Protein AF-0000000086189329 (afdb_homodimer)

Structure (mmCIF, N/CA/C/O backbone):
data_AF-0000000086189329-model_v1
#
loop_
_entity.id
_entity.type
_entity.pdbx_description
1 polymer 'GHMP kinase'
#
loop_
_atom_site.group_PDB
_atom_site.id
_atom_site.type_symbol
_atom_site.label_atom_id
_atom_site.label_alt_id
_atom_site.label_comp_id
_atom_site.label_asym_id
_atom_site.label_entity_id
_atom_site.label_seq_id
_atom_site.pdbx_PDB_ins_code
_atom_site.Cartn_x
_atom_site.Cartn_y
_atom_site.Cartn_z
_atom_site.occupancy
_atom_site.B_iso_or_equiv
_atom_site.auth_seq_id
_atom_site.auth_comp_id
_atom_site.auth_asym_id
_atom_site.auth_atom_id
_atom_site.pdbx_PDB_model_num
ATOM 1 N N . MET A 1 1 ? 29.688 -26.156 4.332 1 22.14 1 MET A N 1
ATOM 2 C CA . MET A 1 1 ? 30 -24.734 4.141 1 22.14 1 MET A CA 1
ATOM 3 C C . MET A 1 1 ? 28.734 -23.891 4.074 1 22.14 1 MET A C 1
ATOM 5 O O . MET A 1 1 ? 27.906 -24.078 3.182 1 22.14 1 MET A O 1
ATOM 9 N N . THR A 1 2 ? 28.125 -23.531 5.105 1 26.92 2 THR A N 1
ATOM 10 C CA . THR A 1 2 ? 26.875 -22.797 5.336 1 26.92 2 THR A CA 1
ATOM 11 C C . THR A 1 2 ? 26.906 -21.453 4.629 1 26.92 2 THR A C 1
ATOM 13 O O . THR A 1 2 ? 27.703 -20.578 4.98 1 26.92 2 THR A O 1
ATOM 16 N N . SER A 1 3 ? 26.859 -21.375 3.361 1 36.25 3 SER A N 1
ATOM 17 C CA . SER A 1 3 ? 26.969 -20.156 2.549 1 36.25 3 SER A CA 1
ATOM 18 C C . SER A 1 3 ? 26.188 -19.016 3.158 1 36.25 3 SER A C 1
ATOM 20 O O . SER A 1 3 ? 24.984 -19.141 3.441 1 36.25 3 SER A O 1
ATOM 22 N N . THR A 1 4 ? 26.734 -18.312 3.988 1 41.28 4 THR A N 1
ATOM 23 C CA . THR A 1 4 ? 26.203 -17.156 4.695 1 41.28 4 THR A CA 1
ATOM 24 C C . THR A 1 4 ? 25.359 -16.281 3.762 1 41.28 4 THR A C 1
ATOM 26 O O . THR A 1 4 ? 25.719 -16.094 2.596 1 41.28 4 THR A O 1
ATOM 29 N N . LEU A 1 5 ? 24.141 -16.25 3.955 1 47.38 5 LEU A N 1
ATOM 30 C CA . LEU A 1 5 ? 23.156 -15.414 3.279 1 47.38 5 LEU A CA 1
ATOM 31 C C . LEU A 1 5 ? 23.734 -14.031 2.98 1 47.38 5 LEU A C 1
ATOM 33 O O . LEU A 1 5 ? 23.031 -13.148 2.488 1 47.38 5 LEU A O 1
ATOM 37 N N . ASP A 1 6 ? 24.906 -13.766 3.545 1 50.69 6 ASP A N 1
ATOM 38 C CA . ASP A 1 6 ? 25.547 -12.477 3.312 1 50.69 6 ASP A CA 1
ATOM 39 C C . ASP A 1 6 ? 26.125 -12.398 1.901 1 50.69 6 ASP A C 1
ATOM 41 O O . ASP A 1 6 ? 27.312 -12.688 1.69 1 50.69 6 ASP A O 1
ATOM 45 N N . GLY A 1 7 ? 25.641 -12.977 0.948 1 48.31 7 GLY A N 1
ATOM 46 C CA . GLY A 1 7 ? 26.109 -13.383 -0.372 1 48.31 7 GLY A CA 1
ATOM 47 C C . GLY A 1 7 ? 26.578 -12.211 -1.219 1 48.31 7 GLY A C 1
ATOM 48 O O . GLY A 1 7 ? 26 -11.938 -2.275 1 48.31 7 GLY A O 1
ATOM 49 N N . ALA A 1 8 ? 27.266 -11.289 -0.64 1 54.97 8 ALA A N 1
ATOM 50 C CA . ALA A 1 8 ? 27.844 -10.344 -1.583 1 54.97 8 ALA A CA 1
ATOM 51 C C . ALA A 1 8 ? 28.484 -11.062 -2.768 1 54.97 8 ALA A C 1
ATOM 53 O O . ALA A 1 8 ? 29.234 -12.023 -2.586 1 54.97 8 ALA A O 1
ATOM 54 N N . ALA A 1 9 ? 27.812 -10.75 -3.879 1 63.09 9 ALA A N 1
ATOM 55 C CA . ALA A 1 9 ? 28.328 -11.32 -5.125 1 63.09 9 ALA A CA 1
ATOM 56 C C . ALA A 1 9 ? 29.828 -11.141 -5.238 1 63.09 9 ALA A C 1
ATOM 58 O O . ALA A 1 9 ? 30.375 -10.133 -4.793 1 63.09 9 ALA A O 1
ATOM 59 N N . ASP A 1 10 ? 30.516 -12.188 -5.398 1 74.38 10 ASP A N 1
ATOM 60 C CA . ASP A 1 10 ? 31.906 -12.039 -5.859 1 74.38 10 ASP A CA 1
ATOM 61 C C . ASP A 1 10 ? 31.984 -11.125 -7.074 1 74.38 10 ASP A C 1
ATOM 63 O O . ASP A 1 10 ? 31.484 -11.461 -8.148 1 74.38 10 ASP A O 1
ATOM 67 N N . PRO A 1 11 ? 32.469 -9.867 -6.789 1 77.25 11 PRO A N 1
ATOM 68 C CA . PRO A 1 11 ? 32.5 -8.898 -7.883 1 77.25 11 PRO A CA 1
ATOM 69 C C . PRO A 1 11 ? 33.188 -9.438 -9.133 1 77.25 11 PRO A C 1
ATOM 71 O O . PRO A 1 11 ? 32.906 -8.969 -10.242 1 77.25 11 PRO A O 1
ATOM 74 N N . SER A 1 12 ? 34.031 -10.406 -8.977 1 83.88 12 SER A N 1
ATOM 75 C CA . SER A 1 12 ? 34.812 -10.906 -10.102 1 83.88 12 SER A CA 1
ATOM 76 C C . SER A 1 12 ? 33.969 -11.703 -11.07 1 83.88 12 SER A C 1
ATOM 78 O O . SER A 1 12 ? 34.312 -11.883 -12.234 1 83.88 12 SER A O 1
ATOM 80 N N . VAL A 1 13 ? 32.844 -12.086 -10.633 1 90.25 13 VAL A N 1
ATOM 81 C CA . VAL A 1 13 ? 32.031 -12.938 -11.508 1 90.25 13 VAL A CA 1
ATOM 82 C C . VAL A 1 13 ? 30.828 -12.164 -12.016 1 90.25 13 VAL A C 1
ATOM 84 O O . VAL A 1 13 ? 30.062 -12.68 -12.836 1 90.25 13 VAL A O 1
ATOM 87 N N . VAL A 1 14 ? 30.688 -10.961 -11.594 1 88.94 14 VAL A N 1
ATOM 88 C CA . VAL A 1 14 ? 29.547 -10.148 -12.016 1 88.94 14 VAL A CA 1
ATOM 89 C C . VAL A 1 14 ? 29.797 -9.609 -13.422 1 88.94 14 VAL A C 1
ATOM 91 O O . VAL A 1 14 ? 30.891 -9.148 -13.742 1 88.94 14 VAL A O 1
ATOM 94 N N . ASP A 1 15 ? 28.828 -9.711 -14.266 1 91.19 15 ASP A N 1
ATOM 95 C CA . ASP A 1 15 ? 28.906 -9.102 -15.586 1 91.19 15 ASP A CA 1
ATOM 96 C C . ASP A 1 15 ? 28.484 -7.633 -15.531 1 91.19 15 ASP A C 1
ATOM 98 O O . ASP A 1 15 ? 27.297 -7.316 -15.641 1 91.19 15 ASP A O 1
ATOM 102 N N . HIS A 1 16 ? 29.391 -6.805 -15.516 1 85 16 HIS A N 1
ATOM 103 C CA . HIS A 1 16 ? 29.109 -5.383 -15.344 1 85 16 HIS A CA 1
ATOM 104 C C . HIS A 1 16 ? 28.641 -4.754 -16.656 1 85 16 HIS A C 1
ATOM 106 O O . HIS A 1 16 ? 28.203 -3.605 -16.672 1 85 16 HIS A O 1
ATOM 112 N N . ARG A 1 17 ? 28.734 -5.512 -17.844 1 88.25 17 ARG A N 1
ATOM 113 C CA . ARG A 1 17 ? 28.297 -5.004 -19.141 1 88.25 17 ARG A CA 1
ATOM 114 C C . ARG A 1 17 ? 26.781 -5.086 -19.281 1 88.25 17 ARG A C 1
ATOM 116 O O . ARG A 1 17 ? 26.203 -4.465 -20.172 1 88.25 17 ARG A O 1
ATOM 123 N N . LYS A 1 18 ? 26.141 -5.812 -18.359 1 88.81 18 LYS A N 1
ATOM 124 C CA . LYS A 1 18 ? 24.688 -6 -18.391 1 88.81 18 LYS A CA 1
ATOM 125 C C . LYS A 1 18 ? 24.031 -5.414 -17.141 1 88.81 18 LYS A C 1
ATOM 127 O O . LYS A 1 18 ? 24.609 -5.465 -16.047 1 88.81 18 LYS A O 1
ATOM 132 N N . PRO A 1 19 ? 22.891 -4.98 -17.406 1 89.31 19 PRO A N 1
ATOM 133 C CA . PRO A 1 19 ? 22.234 -4.359 -16.25 1 89.31 19 PRO A CA 1
ATOM 134 C C . PRO A 1 19 ? 21.641 -5.387 -15.289 1 89.31 19 PRO A C 1
ATOM 136 O O . PRO A 1 19 ? 21.297 -6.5 -15.703 1 89.31 19 PRO A O 1
ATOM 139 N N . VAL A 1 20 ? 21.516 -4.98 -14.07 1 93.12 20 VAL A N 1
ATOM 140 C CA . VAL A 1 20 ? 20.688 -5.711 -13.125 1 93.12 20 VAL A CA 1
ATOM 141 C C . VAL A 1 20 ? 19.203 -5.512 -13.477 1 93.12 20 VAL A C 1
ATOM 143 O O . VAL A 1 20 ? 18.797 -4.402 -13.812 1 93.12 20 VAL A O 1
ATOM 146 N N . LEU A 1 21 ? 18.484 -6.582 -13.469 1 96.12 21 LEU A N 1
ATOM 147 C CA . LEU A 1 21 ? 17.062 -6.527 -13.758 1 96.12 21 LEU A CA 1
ATOM 148 C C . LEU A 1 21 ? 16.234 -6.879 -12.531 1 96.12 21 LEU A C 1
ATOM 150 O O . LEU A 1 21 ? 16.641 -7.715 -11.719 1 96.12 21 LEU A O 1
ATOM 154 N N . ARG A 1 22 ? 15.047 -6.242 -12.422 1 96.62 22 ARG A N 1
ATOM 155 C CA . ARG A 1 22 ? 14.109 -6.508 -11.336 1 96.62 22 ARG A CA 1
ATOM 156 C C . ARG A 1 22 ? 12.695 -6.723 -11.867 1 96.62 22 ARG A C 1
ATOM 158 O O . ARG A 1 22 ? 12.359 -6.238 -12.945 1 96.62 22 ARG A O 1
ATOM 165 N N . ALA A 1 23 ? 12.008 -7.449 -11.102 1 97.88 23 ALA A N 1
ATOM 166 C CA . ALA A 1 23 ? 10.594 -7.637 -11.391 1 97.88 23 ALA A CA 1
ATOM 167 C C . ALA A 1 23 ? 9.773 -7.688 -10.109 1 97.88 23 ALA A C 1
ATOM 169 O O . ALA A 1 23 ? 10.297 -8.023 -9.039 1 97.88 23 ALA A O 1
ATOM 170 N N . ARG A 1 24 ? 8.578 -7.285 -10.234 1 97.62 24 ARG A N 1
ATOM 171 C CA . ARG A 1 24 ? 7.605 -7.496 -9.164 1 97.62 24 ARG A CA 1
ATOM 172 C C . ARG A 1 24 ? 6.277 -7.992 -9.719 1 97.62 24 ARG A C 1
ATOM 174 O O . ARG A 1 24 ? 5.883 -7.617 -10.828 1 97.62 24 ARG A O 1
ATOM 181 N N . ALA A 1 25 ? 5.684 -8.852 -9.062 1 98.69 25 ALA A N 1
ATOM 182 C CA . ALA A 1 25 ? 4.332 -9.328 -9.344 1 98.69 25 ALA A CA 1
ATOM 183 C C . ALA A 1 25 ? 3.438 -9.188 -8.117 1 98.69 25 ALA A C 1
ATOM 185 O O . ALA A 1 25 ? 3.834 -9.555 -7.004 1 98.69 25 ALA A O 1
ATOM 186 N N . PRO A 1 26 ? 2.254 -8.656 -8.289 1 98.5 26 PRO A N 1
ATOM 187 C CA . PRO A 1 26 ? 1.385 -8.398 -7.133 1 98.5 26 PRO A CA 1
ATOM 188 C C . PRO A 1 26 ? 0.743 -9.672 -6.586 1 98.5 26 PRO A C 1
ATOM 190 O O . PRO A 1 26 ? 0.533 -10.633 -7.332 1 98.5 26 PRO A O 1
ATOM 193 N N . LEU A 1 27 ? 0.476 -9.68 -5.316 1 98.25 27 LEU A N 1
ATOM 194 C CA . LEU A 1 27 ? -0.377 -10.688 -4.695 1 98.25 27 LEU A CA 1
ATOM 195 C C . LEU A 1 27 ? -1.85 -10.375 -4.941 1 98.25 27 LEU A C 1
ATOM 197 O O . LEU A 1 27 ? -2.188 -9.305 -5.441 1 98.25 27 LEU A O 1
ATOM 201 N N . ARG A 1 28 ? -2.719 -11.367 -4.566 1 98.44 28 ARG A N 1
ATOM 202 C CA . ARG A 1 28 ? -4.109 -11.164 -4.961 1 98.44 28 ARG A CA 1
ATOM 203 C C . ARG A 1 28 ? -5.059 -11.547 -3.828 1 98.44 28 ARG A C 1
ATOM 205 O O . ARG A 1 28 ? -4.691 -12.32 -2.936 1 98.44 28 ARG A O 1
ATOM 212 N N . ILE A 1 29 ? -6.215 -10.984 -3.883 1 98.31 29 ILE A N 1
ATOM 213 C CA . ILE A 1 29 ? -7.387 -11.422 -3.137 1 98.31 29 ILE A CA 1
ATOM 214 C C . ILE A 1 29 ? -8.43 -12 -4.098 1 98.31 29 ILE A C 1
ATOM 216 O O . ILE A 1 29 ? -8.852 -11.32 -5.039 1 98.31 29 ILE A O 1
ATOM 220 N N . SER A 1 30 ? -8.727 -13.203 -3.906 1 97.88 30 SER A N 1
ATOM 221 C CA . SER A 1 30 ? -9.828 -13.828 -4.641 1 97.88 30 SER A CA 1
ATOM 222 C C . SER A 1 30 ? -11.148 -13.656 -3.904 1 97.88 30 SER A C 1
ATOM 224 O O . SER A 1 30 ? -11.344 -14.219 -2.822 1 97.88 30 SER A O 1
ATOM 226 N N . PHE A 1 31 ? -12.125 -13 -4.469 1 98.44 31 PHE A N 1
ATOM 227 C CA . PHE A 1 31 ? -13.367 -12.664 -3.768 1 98.44 31 PHE A CA 1
ATOM 228 C C . PHE A 1 31 ? -14.391 -13.781 -3.932 1 98.44 31 PHE A C 1
ATOM 230 O O . PHE A 1 31 ? -15.102 -14.125 -2.98 1 98.44 31 PHE A O 1
ATOM 237 N N . ALA A 1 32 ? -14.516 -14.297 -5.137 1 98.06 32 ALA A N 1
ATOM 238 C CA . ALA A 1 32 ? -15.453 -15.383 -5.395 1 98.06 32 ALA A CA 1
ATOM 239 C C . ALA A 1 32 ? -15.031 -16.188 -6.621 1 98.06 32 ALA A C 1
ATOM 241 O O . ALA A 1 32 ? -14.289 -15.703 -7.473 1 98.06 32 ALA A O 1
ATOM 242 N N . GLY A 1 33 ? -15.547 -17.406 -6.621 1 98.19 33 GLY A N 1
ATOM 243 C CA . GLY A 1 33 ? -15.289 -18.25 -7.77 1 98.19 33 GLY A CA 1
ATOM 244 C C . GLY A 1 33 ? -14.141 -19.219 -7.551 1 98.19 33 GLY A C 1
ATOM 245 O O . GLY A 1 33 ? -13.906 -20.109 -8.367 1 98.19 33 GLY A O 1
ATOM 246 N N . GLY A 1 34 ? -13.469 -19.047 -6.418 1 95.94 34 GLY A N 1
ATOM 247 C CA . GLY A 1 34 ? -12.352 -19.938 -6.145 1 95.94 34 GLY A CA 1
ATOM 248 C C . GLY A 1 34 ? -12.719 -21.406 -6.234 1 95.94 34 GLY A C 1
ATOM 249 O O . GLY A 1 34 ? -13.781 -21.812 -5.77 1 95.94 34 GLY A O 1
ATOM 250 N N . GLY A 1 35 ? -11.852 -22.156 -6.789 1 95 35 GLY A N 1
ATOM 251 C CA . GLY A 1 35 ? -12.094 -23.578 -6.977 1 95 35 GLY A CA 1
ATOM 252 C C . GLY A 1 35 ? -12.609 -23.922 -8.367 1 95 35 GLY A C 1
ATOM 253 O O . GLY A 1 35 ? -12.43 -25.047 -8.844 1 95 35 GLY A O 1
ATOM 254 N N . THR A 1 36 ? -13.25 -23 -9.008 1 97.31 36 THR A N 1
ATOM 255 C CA . THR A 1 36 ? -13.812 -23.266 -10.328 1 97.31 36 THR A CA 1
ATOM 256 C C . THR A 1 36 ? -12.727 -23.219 -11.398 1 97.31 36 THR A C 1
ATOM 258 O O . THR A 1 36 ? -12.984 -23.531 -12.562 1 97.31 36 THR A O 1
ATOM 261 N N . ASP A 1 37 ? -11.555 -22.797 -11.039 1 97.44 37 ASP A N 1
ATOM 262 C CA . ASP A 1 37 ? -10.406 -22.75 -11.938 1 97.44 37 ASP A CA 1
ATOM 263 C C . ASP A 1 37 ? -9.594 -24.047 -11.844 1 97.44 37 ASP A C 1
ATOM 265 O O . ASP A 1 37 ? -8.578 -24.203 -12.531 1 97.44 37 ASP A O 1
ATOM 269 N N . VAL A 1 38 ? -10.07 -24.984 -11.031 1 95.19 38 VAL A N 1
ATOM 270 C CA . VAL A 1 38 ? -9.344 -26.219 -10.797 1 95.19 38 VAL A CA 1
ATOM 271 C C . VAL A 1 38 ? -9.969 -27.344 -11.617 1 95.19 38 VAL A C 1
ATOM 273 O O . VAL A 1 38 ? -11.18 -27.578 -11.547 1 95.19 38 VAL A O 1
ATOM 276 N N . ALA A 1 39 ? -9.125 -28 -12.344 1 93.06 39 ALA A N 1
ATOM 277 C CA . ALA A 1 39 ? -9.586 -29.156 -13.125 1 93.06 39 ALA A CA 1
ATOM 278 C C . ALA A 1 39 ? -10.227 -30.203 -12.227 1 93.06 39 ALA A C 1
ATOM 280 O O . ALA A 1 39 ? -9.766 -30.438 -11.109 1 93.06 39 ALA A O 1
ATOM 281 N N . PRO A 1 40 ? -11.312 -30.719 -12.688 1 94.19 40 PRO A N 1
ATOM 282 C CA . PRO A 1 40 ? -11.844 -30.719 -14.047 1 94.19 40 PRO A CA 1
ATOM 283 C C . PRO A 1 40 ? -13.031 -29.781 -14.227 1 94.19 40 PRO A C 1
ATOM 285 O O . PRO A 1 40 ? -13.727 -29.844 -15.25 1 94.19 40 PRO A O 1
ATOM 288 N N . PHE A 1 41 ? -13.289 -29 -13.234 1 95 41 PHE A N 1
ATOM 289 C CA . PHE A 1 41 ? -14.5 -28.188 -13.258 1 95 41 PHE A CA 1
ATOM 290 C C . PHE A 1 41 ? -14.508 -27.25 -14.461 1 95 41 PHE A C 1
ATOM 292 O O . PHE A 1 41 ? -15.477 -27.219 -15.219 1 95 41 PHE A O 1
ATOM 299 N N . PRO A 1 42 ? -13.461 -26.516 -14.719 1 96.19 42 PRO A N 1
ATOM 300 C CA . PRO A 1 42 ? -13.5 -25.578 -15.844 1 96.19 42 PRO A CA 1
ATOM 301 C C . PRO A 1 42 ? -13.664 -26.281 -17.188 1 96.19 42 PRO A C 1
ATOM 303 O O . PRO A 1 42 ? -14.312 -25.734 -18.094 1 96.19 42 PRO A O 1
ATOM 306 N N . GLU A 1 43 ? -13.125 -27.438 -17.344 1 95.31 43 GLU A N 1
ATOM 307 C CA . GLU A 1 43 ? -13.242 -28.203 -18.594 1 95.31 43 GLU A CA 1
ATOM 308 C C . GLU A 1 43 ? -14.672 -28.688 -18.797 1 95.31 43 GLU A C 1
ATOM 310 O O . GLU A 1 43 ? -15.141 -28.781 -19.938 1 95.31 43 GLU A O 1
ATOM 315 N N . ARG A 1 44 ? -15.32 -28.984 -17.719 1 94.81 44 ARG A N 1
ATOM 316 C CA . ARG A 1 44 ? -16.641 -29.594 -17.812 1 94.81 44 ARG A CA 1
ATOM 317 C C . ARG A 1 44 ? -17.734 -28.531 -17.781 1 94.81 44 ARG A C 1
ATOM 319 O O . ARG A 1 44 ? -18.75 -28.656 -18.484 1 94.81 44 ARG A O 1
ATOM 326 N N . GLU A 1 45 ? -17.547 -27.484 -16.969 1 95.62 45 GLU A N 1
ATOM 327 C CA . GLU A 1 45 ? -18.672 -26.578 -16.719 1 95.62 45 GLU A CA 1
ATOM 328 C C . GLU A 1 45 ? -18.25 -25.125 -16.906 1 95.62 45 GLU A C 1
ATOM 330 O O . GLU A 1 45 ? -19.094 -24.234 -16.844 1 95.62 45 GLU A O 1
ATOM 335 N N . GLY A 1 46 ? -17.031 -24.891 -17.25 1 97.38 46 GLY A N 1
ATOM 336 C CA . GLY A 1 46 ? -16.562 -23.516 -17.25 1 97.38 46 GLY A CA 1
ATOM 337 C C . GLY A 1 46 ? -16.484 -22.906 -15.859 1 97.38 46 GLY A C 1
ATOM 338 O O . GLY A 1 46 ? -17.344 -23.188 -15.016 1 97.38 46 GLY A O 1
ATOM 339 N N . GLY A 1 47 ? -15.453 -22.172 -15.617 1 98.25 47 GLY A N 1
ATOM 340 C CA . GLY A 1 47 ? -15.289 -21.516 -14.328 1 98.25 47 GLY A CA 1
ATOM 341 C C . GLY A 1 47 ? -15.172 -20 -14.43 1 98.25 47 GLY A C 1
ATOM 342 O O . GLY A 1 47 ? -15.062 -19.469 -15.531 1 98.25 47 GLY A O 1
ATOM 343 N N . ALA A 1 48 ? -15.258 -19.297 -13.305 1 98.75 48 ALA A N 1
ATOM 344 C CA . ALA A 1 48 ? -15.062 -17.859 -13.25 1 98.75 48 ALA A CA 1
ATOM 345 C C . ALA A 1 48 ? -14.633 -17.422 -11.852 1 98.75 48 ALA A C 1
ATOM 347 O O . ALA A 1 48 ? -15.086 -17.969 -10.852 1 98.75 48 ALA A O 1
ATOM 348 N N . VAL A 1 49 ? -13.797 -16.438 -11.859 1 98.81 49 VAL A N 1
ATOM 349 C CA . VAL A 1 49 ? -13.32 -15.898 -10.594 1 98.81 49 VAL A CA 1
ATOM 350 C C . VAL A 1 49 ? -13.297 -14.375 -10.656 1 98.81 49 VAL A C 1
ATOM 352 O O . VAL A 1 49 ? -12.93 -13.797 -11.688 1 98.81 49 VAL A O 1
ATOM 355 N N . LEU A 1 50 ? -13.758 -13.703 -9.609 1 98.88 50 LEU A N 1
ATOM 356 C CA . LEU A 1 50 ? -13.531 -12.281 -9.383 1 98.88 50 LEU A CA 1
ATOM 357 C C . LEU A 1 50 ? -12.391 -12.062 -8.398 1 98.88 50 LEU A C 1
ATOM 359 O O . LEU A 1 50 ? -12.43 -12.562 -7.273 1 98.88 50 LEU A O 1
ATOM 363 N N . SER A 1 51 ? -11.367 -11.383 -8.828 1 98.62 51 SER A N 1
ATOM 364 C CA . SER A 1 51 ? -10.227 -11.125 -7.953 1 98.62 51 SER A CA 1
ATOM 365 C C . SER A 1 51 ? -9.641 -9.742 -8.203 1 98.62 51 SER A C 1
ATOM 367 O O . SER A 1 51 ? -9.984 -9.086 -9.188 1 98.62 51 SER A O 1
ATOM 369 N N . SER A 1 52 ? -8.859 -9.281 -7.301 1 98.69 52 SER A N 1
ATOM 370 C CA . SER A 1 52 ? -8.047 -8.086 -7.477 1 98.69 52 SER A CA 1
ATOM 371 C C . SER A 1 52 ? -6.66 -8.266 -6.863 1 98.69 52 SER A C 1
ATOM 373 O O . SER A 1 52 ? -6.457 -9.148 -6.027 1 98.69 52 SER A O 1
ATOM 375 N N . THR A 1 53 ? -5.781 -7.504 -7.359 1 98.56 53 THR A N 1
ATOM 376 C CA . THR A 1 53 ? -4.441 -7.527 -6.785 1 98.56 53 THR A CA 1
ATOM 377 C C . THR A 1 53 ? -4.262 -6.395 -5.777 1 98.56 53 THR A C 1
ATOM 379 O O . THR A 1 53 ? -5.016 -5.422 -5.793 1 98.56 53 THR A O 1
ATOM 382 N N . ILE A 1 54 ? -3.297 -6.551 -4.891 1 97.31 54 ILE A N 1
ATOM 383 C CA . ILE A 1 54 ? -3.07 -5.598 -3.811 1 97.31 54 ILE A CA 1
ATOM 384 C C . ILE A 1 54 ? -1.622 -5.113 -3.844 1 97.31 54 ILE A C 1
ATOM 386 O O . ILE A 1 54 ? -0.787 -5.684 -4.551 1 97.31 54 ILE A O 1
ATOM 390 N N . SER A 1 55 ? -1.387 -4.059 -3.061 1 94.69 55 SER A N 1
ATOM 391 C CA . SER A 1 55 ? -0.058 -3.457 -3.035 1 94.69 55 SER A CA 1
ATOM 392 C C . SER A 1 55 ? 0.892 -4.254 -2.146 1 94.69 55 SER A C 1
ATOM 394 O O . SER A 1 55 ? 1.521 -3.697 -1.244 1 94.69 55 SER A O 1
ATOM 396 N N . SER A 1 56 ? 0.993 -5.445 -2.32 1 95.62 56 SER A N 1
ATOM 397 C CA . SER A 1 56 ? 1.945 -6.426 -1.816 1 95.62 56 SER A CA 1
ATOM 398 C C . SER A 1 56 ? 2.506 -7.285 -2.947 1 95.62 56 SER A C 1
ATOM 400 O O . SER A 1 56 ? 1.767 -7.703 -3.842 1 95.62 56 SER A O 1
ATOM 402 N N . PHE A 1 57 ? 3.809 -7.512 -2.883 1 96.81 57 PHE A N 1
ATOM 403 C CA . PHE A 1 57 ? 4.398 -8.016 -4.117 1 96.81 57 PHE A CA 1
ATOM 404 C C . PHE A 1 57 ? 5.383 -9.141 -3.824 1 96.81 57 PHE A C 1
ATOM 406 O O . PHE A 1 57 ? 5.918 -9.234 -2.717 1 96.81 57 PHE A O 1
ATOM 413 N N . ALA A 1 58 ? 5.562 -9.977 -4.812 1 97.06 58 ALA A N 1
ATOM 414 C CA . ALA A 1 58 ? 6.746 -10.828 -4.957 1 97.06 58 ALA A CA 1
ATOM 415 C C . ALA A 1 58 ? 7.801 -10.148 -5.828 1 97.06 58 ALA A C 1
ATOM 417 O O . ALA A 1 58 ? 7.504 -9.695 -6.934 1 97.06 58 ALA A O 1
ATOM 418 N N . PHE A 1 59 ? 8.969 -10.109 -5.34 1 96.19 59 PHE A N 1
ATOM 419 C CA . PHE A 1 59 ? 10.062 -9.445 -6.047 1 96.19 59 PHE A CA 1
ATOM 420 C C . PHE A 1 59 ? 11.102 -10.453 -6.504 1 96.19 59 PHE A C 1
ATOM 422 O O . PHE A 1 59 ? 11.375 -11.438 -5.801 1 96.19 59 PHE A O 1
ATOM 429 N N . SER A 1 60 ? 11.672 -10.188 -7.602 1 97 60 SER A N 1
ATOM 430 C CA . SER A 1 60 ? 12.836 -10.914 -8.102 1 97 60 SER A CA 1
ATOM 431 C C . SER A 1 60 ? 13.891 -9.953 -8.648 1 97 60 SER A C 1
ATOM 433 O O . SER A 1 60 ? 13.555 -8.945 -9.266 1 97 60 SER A O 1
ATOM 435 N N . THR A 1 61 ? 15.102 -10.242 -8.398 1 95.75 61 THR A N 1
ATOM 436 C CA . THR A 1 61 ? 16.234 -9.484 -8.898 1 95.75 61 THR A CA 1
ATOM 437 C C . THR A 1 61 ? 17.25 -10.406 -9.57 1 95.75 61 THR A C 1
ATOM 439 O O . THR A 1 61 ? 17.625 -11.438 -9.016 1 95.75 61 THR A O 1
ATOM 442 N N . LEU A 1 62 ? 17.641 -10.07 -10.703 1 96.31 62 LEU A N 1
ATOM 443 C CA . LEU A 1 62 ? 18.594 -10.852 -11.484 1 96.31 62 LEU A CA 1
ATOM 444 C C . LEU A 1 62 ? 19.859 -10.039 -11.773 1 96.31 62 LEU A C 1
ATOM 446 O O . LEU A 1 62 ? 19.781 -8.977 -12.383 1 96.31 62 LEU A O 1
ATOM 450 N N . ARG A 1 63 ? 20.953 -10.516 -11.305 1 94.75 63 ARG A N 1
ATOM 451 C CA . ARG A 1 63 ? 22.266 -9.922 -11.57 1 94.75 63 ARG A CA 1
ATOM 452 C C . ARG A 1 63 ? 23.094 -10.82 -12.484 1 94.75 63 ARG A C 1
ATOM 454 O O . ARG A 1 63 ? 23.5 -11.914 -12.078 1 94.75 63 ARG A O 1
ATOM 461 N N . PRO A 1 64 ? 23.422 -10.391 -13.617 1 95.5 64 PRO A N 1
ATOM 462 C CA . PRO A 1 64 ? 24.156 -11.227 -14.578 1 95.5 64 PRO A CA 1
ATOM 463 C C . PRO A 1 64 ? 25.562 -11.594 -14.109 1 95.5 64 PRO A C 1
ATOM 465 O O . PRO A 1 64 ? 26.219 -10.781 -13.453 1 95.5 64 PRO A O 1
ATOM 468 N N . ARG A 1 65 ? 25.953 -12.789 -14.438 1 96.06 65 ARG A N 1
ATOM 469 C CA . ARG A 1 65 ? 27.281 -13.305 -14.156 1 96.06 65 ARG A CA 1
ATOM 470 C C . ARG A 1 65 ? 28.016 -13.695 -15.445 1 96.06 65 ARG A C 1
ATOM 472 O O . ARG A 1 65 ? 27.391 -13.805 -16.5 1 96.06 65 ARG A O 1
ATOM 479 N N . THR A 1 66 ? 29.375 -13.984 -15.281 1 95.62 66 THR A N 1
ATOM 480 C CA . THR A 1 66 ? 30.172 -14.312 -16.453 1 95.62 66 THR A CA 1
ATOM 481 C C . THR A 1 66 ? 30.703 -15.742 -16.359 1 95.62 66 THR A C 1
ATOM 483 O O . THR A 1 66 ? 31.359 -16.219 -17.281 1 95.62 66 THR A O 1
ATOM 486 N N . ASP A 1 67 ? 30.422 -16.484 -15.32 1 95.81 67 ASP A N 1
ATOM 487 C CA . ASP A 1 67 ? 31.125 -17.734 -15.07 1 95.81 67 ASP A CA 1
ATOM 488 C C . ASP A 1 67 ? 30.234 -18.938 -15.367 1 95.81 67 ASP A C 1
ATOM 490 O O . ASP A 1 67 ? 30.578 -20.062 -15 1 95.81 67 ASP A O 1
ATOM 494 N N . GLY A 1 68 ? 29.078 -18.719 -15.875 1 95.62 68 GLY A N 1
ATOM 495 C CA . GLY A 1 68 ? 28.203 -19.812 -16.266 1 95.62 68 GLY A CA 1
ATOM 496 C C . GLY A 1 68 ? 27.422 -20.391 -15.109 1 95.62 68 GLY A C 1
ATOM 497 O O . GLY A 1 68 ? 26.812 -21.453 -15.234 1 95.62 68 GLY A O 1
ATOM 498 N N . ARG A 1 69 ? 27.391 -19.656 -14.016 1 96.12 69 ARG A N 1
ATOM 499 C CA . ARG A 1 69 ? 26.719 -20.172 -12.82 1 96.12 69 ARG A CA 1
ATOM 500 C C . ARG A 1 69 ? 25.406 -19.422 -12.578 1 96.12 69 ARG A C 1
ATOM 502 O O . ARG A 1 69 ? 25.312 -18.219 -12.82 1 96.12 69 ARG A O 1
ATOM 509 N N . VAL A 1 70 ? 24.438 -20.156 -12.109 1 96.75 70 VAL A N 1
ATOM 510 C CA . VAL A 1 70 ? 23.172 -19.594 -11.656 1 96.75 70 VAL A CA 1
ATOM 511 C C . VAL A 1 70 ? 23 -19.844 -10.164 1 96.75 70 VAL A C 1
ATOM 513 O O . VAL A 1 70 ? 23.188 -20.969 -9.688 1 96.75 70 VAL A O 1
ATOM 516 N N . THR A 1 71 ? 22.828 -18.844 -9.461 1 95.62 71 THR A N 1
ATOM 517 C CA . THR A 1 71 ? 22.453 -18.984 -8.055 1 95.62 71 THR A CA 1
ATOM 518 C C . THR A 1 71 ? 21.047 -18.438 -7.812 1 95.62 71 THR A C 1
ATOM 520 O O . THR A 1 71 ? 20.656 -17.438 -8.406 1 95.62 71 THR A O 1
ATOM 523 N N . VAL A 1 72 ? 20.234 -19.141 -7.055 1 96.06 72 VAL A N 1
ATOM 524 C CA . VAL A 1 72 ? 18.906 -18.703 -6.633 1 96.06 72 VAL A CA 1
ATOM 525 C C . VAL A 1 72 ? 18.844 -18.609 -5.113 1 96.06 72 VAL A C 1
ATOM 527 O O . VAL A 1 72 ? 19.125 -19.594 -4.414 1 96.06 72 VAL A O 1
ATOM 530 N N . GLN A 1 73 ? 18.547 -17.469 -4.656 1 93.62 73 GLN A N 1
ATOM 531 C CA . GLN A 1 73 ? 18.438 -17.234 -3.221 1 93.62 73 GLN A CA 1
ATOM 532 C C . GLN A 1 73 ? 17.047 -16.719 -2.855 1 93.62 73 GLN A C 1
ATOM 534 O O . GLN A 1 73 ? 16.562 -15.766 -3.467 1 93.62 73 GLN A O 1
ATOM 539 N N . SER A 1 74 ? 16.406 -17.344 -1.957 1 92.75 74 SER A N 1
ATOM 540 C CA . SER A 1 74 ? 15.133 -16.891 -1.416 1 92.75 74 SER A CA 1
ATOM 541 C C . SER A 1 74 ? 15.289 -16.375 0.015 1 92.75 74 SER A C 1
ATOM 543 O O . SER A 1 74 ? 15.656 -17.141 0.911 1 92.75 74 SER A O 1
ATOM 545 N N . VAL A 1 75 ? 14.969 -15.148 0.268 1 85.62 75 VAL A N 1
ATOM 546 C CA . VAL A 1 75 ? 15.039 -14.555 1.597 1 85.62 75 VAL A CA 1
ATOM 547 C C . VAL A 1 75 ? 13.984 -15.18 2.502 1 85.62 75 VAL A C 1
ATOM 549 O O . VAL A 1 75 ? 14.258 -15.5 3.662 1 85.62 75 VAL A O 1
ATOM 552 N N . ASP A 1 76 ? 12.867 -15.461 1.99 1 84.19 76 ASP A N 1
ATOM 553 C CA . ASP A 1 76 ? 11.727 -15.953 2.754 1 84.19 76 ASP A CA 1
ATOM 554 C C . ASP A 1 76 ? 11.984 -17.375 3.262 1 84.19 76 ASP A C 1
ATOM 556 O O . ASP A 1 76 ? 11.555 -17.734 4.363 1 84.19 76 ASP A O 1
ATOM 560 N N . TYR A 1 77 ? 12.695 -18.125 2.477 1 84.31 77 TYR A N 1
ATOM 561 C CA . TYR A 1 77 ? 12.969 -19.5 2.861 1 84.31 77 TYR A CA 1
ATOM 562 C C . TYR A 1 77 ? 14.336 -19.641 3.514 1 84.31 77 TYR A C 1
ATOM 564 O O . TYR A 1 77 ? 14.688 -20.688 4.043 1 84.31 77 TYR A O 1
ATOM 572 N N . GLY A 1 78 ? 15.078 -18.562 3.439 1 85.75 78 GLY A N 1
ATOM 573 C CA . GLY A 1 78 ? 16.438 -18.641 3.957 1 85.75 78 GLY A CA 1
ATOM 574 C C . GLY A 1 78 ? 17.266 -19.719 3.291 1 85.75 78 GLY A C 1
ATOM 575 O O . GLY A 1 78 ? 18.031 -20.422 3.959 1 85.75 78 GLY A O 1
ATOM 576 N N . THR A 1 79 ? 17.062 -19.938 1.99 1 90.06 79 THR A N 1
ATOM 577 C CA . THR A 1 79 ? 17.734 -21.016 1.251 1 90.06 79 THR A CA 1
ATOM 578 C C . THR A 1 79 ? 18.359 -20.484 -0.026 1 90.06 79 THR A C 1
ATOM 580 O O . THR A 1 79 ? 17.938 -19.453 -0.562 1 90.06 79 THR A O 1
ATOM 583 N N . SER A 1 80 ? 19.391 -21.156 -0.445 1 92.81 80 SER A N 1
ATOM 584 C CA . SER A 1 80 ? 20.094 -20.828 -1.688 1 92.81 80 SER A CA 1
ATOM 585 C C . SER A 1 80 ? 20.516 -22.094 -2.424 1 92.81 80 SER A C 1
ATOM 587 O O . SER A 1 80 ? 20.906 -23.078 -1.796 1 92.81 80 SER A O 1
ATOM 589 N N . VAL A 1 81 ? 20.375 -22.062 -3.678 1 94.38 81 VAL A N 1
ATOM 590 C CA . VAL A 1 81 ? 20.812 -23.172 -4.52 1 94.38 81 VAL A CA 1
ATOM 591 C C . VAL A 1 81 ? 21.625 -22.641 -5.691 1 94.38 81 VAL A C 1
ATOM 593 O O . VAL A 1 81 ? 21.547 -21.469 -6.031 1 94.38 81 VAL A O 1
ATOM 596 N N . GLY A 1 82 ? 22.453 -23.516 -6.258 1 94.62 82 GLY A N 1
ATOM 597 C CA . GLY A 1 82 ? 23.281 -23.172 -7.406 1 94.62 82 GLY A CA 1
ATOM 598 C C . GLY A 1 82 ? 23.391 -24.297 -8.422 1 94.62 82 GLY A C 1
ATOM 599 O O . GLY A 1 82 ? 23.297 -25.469 -8.07 1 94.62 82 GLY A O 1
ATOM 600 N N . PHE A 1 83 ? 23.562 -23.969 -9.641 1 95.06 83 PHE A N 1
ATOM 601 C CA . PHE A 1 83 ? 23.781 -24.922 -10.719 1 95.06 83 PHE A CA 1
ATOM 602 C C . PHE A 1 83 ? 24.406 -24.25 -11.922 1 95.06 83 PHE A C 1
ATOM 604 O O . PHE A 1 83 ? 24.531 -23.016 -11.969 1 95.06 83 PHE A O 1
ATOM 611 N N . ASP A 1 84 ? 24.812 -25.047 -12.812 1 95.88 84 ASP A N 1
ATOM 612 C CA . ASP A 1 84 ? 25.406 -24.531 -14.039 1 95.88 84 ASP A CA 1
ATOM 613 C C . ASP A 1 84 ? 24.328 -24.109 -15.031 1 95.88 84 ASP A C 1
ATOM 615 O O . ASP A 1 84 ? 23.312 -24.797 -15.188 1 95.88 84 ASP A O 1
ATOM 619 N N . ILE A 1 85 ? 24.578 -23 -15.703 1 94.5 85 ILE A N 1
ATOM 620 C CA . ILE A 1 85 ? 23.594 -22.406 -16.594 1 94.5 85 ILE A CA 1
ATOM 621 C C . ILE A 1 85 ? 23.234 -23.391 -17.703 1 94.5 85 ILE A C 1
ATOM 623 O O . ILE A 1 85 ? 22.094 -23.422 -18.172 1 94.5 85 ILE A O 1
ATOM 627 N N . ASP A 1 86 ? 24.156 -24.203 -18.156 1 91.19 86 ASP A N 1
ATOM 628 C CA . ASP A 1 86 ? 23.922 -25.156 -19.234 1 91.19 86 ASP A CA 1
ATOM 629 C C . ASP A 1 86 ? 23.688 -26.562 -18.688 1 91.19 86 ASP A C 1
ATOM 631 O O . ASP A 1 86 ? 23.531 -27.516 -19.453 1 91.19 86 ASP A O 1
ATOM 635 N N . GLY A 1 87 ? 23.703 -26.719 -17.422 1 90.81 87 GLY A N 1
ATOM 636 C CA . GLY A 1 87 ? 23.531 -28.031 -16.812 1 90.81 87 GLY A CA 1
ATOM 637 C C . GLY A 1 87 ? 22.078 -28.391 -16.562 1 90.81 87 GLY A C 1
ATOM 638 O O . GLY A 1 87 ? 21.188 -27.547 -16.734 1 90.81 87 GLY A O 1
ATOM 639 N N . PRO A 1 88 ? 21.891 -29.625 -16.234 1 91.44 88 PRO A N 1
ATOM 640 C CA . PRO A 1 88 ? 20.531 -30.031 -15.867 1 91.44 88 PRO A CA 1
ATOM 641 C C . PRO A 1 88 ? 20.047 -29.391 -14.57 1 91.44 88 PRO A C 1
ATOM 643 O O . PRO A 1 88 ? 20.844 -29.188 -13.648 1 91.44 88 PRO A O 1
ATOM 646 N N . VAL A 1 89 ? 18.781 -29.031 -14.555 1 92.69 89 VAL A N 1
ATOM 647 C CA . VAL A 1 89 ? 18.172 -28.484 -13.352 1 92.69 89 VAL A CA 1
ATOM 648 C C . VAL A 1 89 ? 17.453 -29.594 -12.578 1 92.69 89 VAL A C 1
ATOM 650 O O . VAL A 1 89 ? 16.562 -30.25 -13.125 1 92.69 89 VAL A O 1
ATOM 653 N N . GLU A 1 90 ? 17.859 -29.812 -11.352 1 92.12 90 GLU A N 1
ATOM 654 C CA . GLU A 1 90 ? 17.219 -30.828 -10.516 1 92.12 90 GLU A CA 1
ATOM 655 C C . GLU A 1 90 ? 16.047 -30.25 -9.734 1 92.12 90 GLU A C 1
ATOM 657 O O . GLU A 1 90 ? 16.203 -29.281 -8.992 1 92.12 90 GLU A O 1
ATOM 662 N N . LEU A 1 91 ? 14.914 -30.797 -9.906 1 93.5 91 LEU A N 1
ATOM 663 C CA . LEU A 1 91 ? 13.727 -30.422 -9.148 1 93.5 91 LEU A CA 1
ATOM 664 C C . LEU A 1 91 ? 13.555 -31.312 -7.922 1 93.5 91 LEU A C 1
ATOM 666 O O . LEU A 1 91 ? 12.797 -32.281 -7.953 1 93.5 91 LEU A O 1
ATOM 670 N N . ASN A 1 92 ? 14.234 -30.984 -6.77 1 91.94 92 ASN A N 1
ATOM 671 C CA . ASN A 1 92 ? 14.359 -31.828 -5.586 1 91.94 92 ASN A CA 1
ATOM 672 C C . ASN A 1 92 ? 13.602 -31.234 -4.398 1 91.94 92 ASN A C 1
ATOM 674 O O . ASN A 1 92 ? 13.914 -31.547 -3.246 1 91.94 92 ASN A O 1
ATOM 678 N N . GLY A 1 93 ? 12.781 -30.312 -4.668 1 90 93 GLY A N 1
ATOM 679 C CA . GLY A 1 93 ? 11.977 -29.734 -3.6 1 90 93 GLY A CA 1
ATOM 680 C C . GLY A 1 93 ? 12.562 -28.438 -3.051 1 90 93 GLY A C 1
ATOM 681 O O . GLY A 1 93 ? 11.961 -27.797 -2.186 1 90 93 GLY A O 1
ATOM 682 N N . GLN A 1 94 ? 13.688 -28.078 -3.518 1 91.81 94 GLN A N 1
ATOM 683 C CA . GLN A 1 94 ? 14.312 -26.828 -3.09 1 91.81 94 GLN A CA 1
ATOM 684 C C . GLN A 1 94 ? 14.219 -25.766 -4.18 1 91.81 94 GLN A C 1
ATOM 686 O O . GLN A 1 94 ? 14.914 -25.844 -5.195 1 91.81 94 GLN A O 1
ATOM 691 N N . LEU A 1 95 ? 13.391 -24.797 -3.908 1 94.5 95 LEU A N 1
ATOM 692 C CA . LEU A 1 95 ? 13.203 -23.688 -4.828 1 94.5 95 LEU A CA 1
ATOM 693 C C . LEU A 1 95 ? 12.906 -24.188 -6.238 1 94.5 95 LEU A C 1
ATOM 695 O O . LEU A 1 95 ? 13.508 -23.719 -7.207 1 94.5 95 LEU A O 1
ATOM 699 N N . ASP A 1 96 ? 12.031 -25.125 -6.371 1 95.69 96 ASP A N 1
ATOM 700 C CA . ASP A 1 96 ? 11.711 -25.75 -7.648 1 95.69 96 ASP A CA 1
ATOM 701 C C . ASP A 1 96 ? 10.984 -24.797 -8.578 1 95.69 96 ASP A C 1
ATOM 703 O O . ASP A 1 96 ? 11.141 -24.859 -9.797 1 95.69 96 ASP A O 1
ATOM 707 N N . LEU A 1 97 ? 10.25 -23.891 -8.023 1 95.19 97 LEU A N 1
ATOM 708 C CA . LEU A 1 97 ? 9.484 -22.953 -8.852 1 95.19 97 LEU A CA 1
ATOM 709 C C . LEU A 1 97 ? 10.414 -22.109 -9.719 1 95.19 97 LEU A C 1
ATOM 711 O O . LEU A 1 97 ? 10.352 -22.172 -10.945 1 95.19 97 LEU A O 1
ATOM 715 N N . PRO A 1 98 ? 11.336 -21.438 -9.102 1 96.69 98 PRO A N 1
ATOM 716 C CA . PRO A 1 98 ? 12.234 -20.641 -9.945 1 96.69 98 PRO A CA 1
ATOM 717 C C . PRO A 1 98 ? 13.141 -21.5 -10.82 1 96.69 98 PRO A C 1
ATOM 719 O O . PRO A 1 98 ? 13.461 -21.109 -11.945 1 96.69 98 PRO A O 1
ATOM 722 N N . LYS A 1 99 ? 13.547 -22.656 -10.352 1 96.62 99 LYS A N 1
ATOM 723 C CA . LYS A 1 99 ? 14.391 -23.547 -11.156 1 96.62 99 LYS A CA 1
ATOM 724 C C . LYS A 1 99 ? 13.664 -23.984 -12.43 1 96.62 99 LYS A C 1
ATOM 726 O O . LYS A 1 99 ? 14.25 -23.969 -13.516 1 96.62 99 LYS A O 1
ATOM 731 N N . ALA A 1 100 ? 12.438 -24.344 -12.242 1 97.19 100 ALA A N 1
ATOM 732 C CA . ALA A 1 100 ? 11.641 -24.781 -13.383 1 97.19 100 ALA A CA 1
ATOM 733 C C . ALA A 1 100 ? 11.453 -23.656 -14.391 1 97.19 100 ALA A C 1
ATOM 735 O O . ALA A 1 100 ? 11.539 -23.875 -15.602 1 97.19 100 ALA A O 1
ATOM 736 N N . ALA A 1 101 ? 11.18 -22.469 -13.891 1 97.5 101 ALA A N 1
ATOM 737 C CA . ALA A 1 101 ? 11.008 -21.312 -14.758 1 97.5 101 ALA A CA 1
ATOM 738 C C . ALA A 1 101 ? 12.273 -21.031 -15.562 1 97.5 101 ALA A C 1
ATOM 740 O O . ALA A 1 101 ? 12.211 -20.828 -16.781 1 97.5 101 ALA A O 1
ATOM 741 N N . ILE A 1 102 ? 13.406 -21.047 -14.914 1 97.12 102 ILE A N 1
ATOM 742 C CA . ILE A 1 102 ? 14.688 -20.781 -15.562 1 97.12 102 ILE A CA 1
ATOM 743 C C . ILE A 1 102 ? 14.945 -21.812 -16.656 1 97.12 102 ILE A C 1
ATOM 745 O O . ILE A 1 102 ? 15.289 -21.469 -17.781 1 97.12 102 ILE A O 1
ATOM 749 N N . ASP A 1 103 ? 14.703 -23.047 -16.281 1 96.38 103 ASP A N 1
ATOM 750 C CA . ASP A 1 103 ? 14.961 -24.141 -17.203 1 96.38 103 ASP A CA 1
ATOM 751 C C . ASP A 1 103 ? 14.078 -24.031 -18.453 1 96.38 103 ASP A C 1
ATOM 753 O O . ASP A 1 103 ? 14.555 -24.234 -19.562 1 96.38 103 ASP A O 1
ATOM 757 N N . ARG A 1 104 ? 12.867 -23.734 -18.266 1 96.12 104 ARG A N 1
ATOM 758 C CA . ARG A 1 104 ? 11.922 -23.641 -19.359 1 96.12 104 ARG A CA 1
ATOM 759 C C . ARG A 1 104 ? 12.266 -22.469 -20.281 1 96.12 104 ARG A C 1
ATOM 761 O O . ARG A 1 104 ? 12.266 -22.625 -21.516 1 96.12 104 ARG A O 1
ATOM 768 N N . ILE A 1 105 ? 12.586 -21.344 -19.766 1 96.06 105 ILE A N 1
ATOM 769 C CA . ILE A 1 105 ? 12.789 -20.125 -20.547 1 96.06 105 ILE A CA 1
ATOM 770 C C . ILE A 1 105 ? 14.07 -20.25 -21.359 1 96.06 105 ILE A C 1
ATOM 772 O O . ILE A 1 105 ? 14.117 -19.859 -22.531 1 96.06 105 ILE A O 1
ATOM 776 N N . ARG A 1 106 ? 15.109 -20.766 -20.75 1 93.06 106 ARG A N 1
ATOM 777 C CA . ARG A 1 106 ? 16.375 -20.844 -21.469 1 93.06 106 ARG A CA 1
ATOM 778 C C . ARG A 1 106 ? 16.266 -21.766 -22.688 1 93.06 106 ARG A C 1
ATOM 780 O O . ARG A 1 106 ? 17.094 -21.719 -23.594 1 93.06 106 ARG A O 1
ATOM 787 N N . ARG A 1 107 ? 15.18 -22.594 -22.703 1 92.38 107 ARG A N 1
ATOM 788 C CA . ARG A 1 107 ? 15.008 -23.562 -23.781 1 92.38 107 ARG A CA 1
ATOM 789 C C . ARG A 1 107 ? 14.047 -23.031 -24.844 1 92.38 107 ARG A C 1
ATOM 791 O O . ARG A 1 107 ? 13.859 -23.672 -25.891 1 92.38 107 ARG A O 1
ATOM 798 N N . ILE A 1 108 ? 13.43 -21.953 -24.547 1 93.81 108 ILE A N 1
ATOM 799 C CA . ILE A 1 108 ? 12.523 -21.375 -25.531 1 93.81 108 ILE A CA 1
ATOM 800 C C . ILE A 1 108 ? 13.297 -21 -26.797 1 93.81 108 ILE A C 1
ATOM 802 O O . ILE A 1 108 ? 14.398 -20.469 -26.719 1 93.81 108 ILE A O 1
ATOM 806 N N . ASP A 1 109 ? 12.703 -21.297 -27.938 1 93.06 109 ASP A N 1
ATOM 807 C CA . ASP A 1 109 ? 13.336 -20.938 -29.203 1 93.06 109 ASP A CA 1
ATOM 808 C C . ASP A 1 109 ? 13.523 -19.422 -29.312 1 93.06 109 ASP A C 1
ATOM 810 O O . ASP A 1 109 ? 12.586 -18.656 -29.094 1 93.06 109 ASP A O 1
ATOM 814 N N . GLY A 1 110 ? 14.742 -19.094 -29.609 1 93.19 110 GLY A N 1
ATOM 815 C CA . GLY A 1 110 ? 15.039 -17.672 -29.797 1 93.19 110 GLY A CA 1
ATOM 816 C C . GLY A 1 110 ? 15.539 -17 -28.547 1 93.19 110 GLY A C 1
ATOM 817 O O . GLY A 1 110 ? 15.977 -15.844 -28.578 1 93.19 110 GLY A O 1
ATOM 818 N N . ALA A 1 111 ? 15.531 -17.703 -27.438 1 95.81 111 ALA A N 1
ATOM 819 C CA . ALA A 1 111 ? 16.062 -17.125 -26.203 1 95.81 111 ALA A CA 1
ATOM 820 C C . ALA A 1 111 ? 17.562 -16.891 -26.312 1 95.81 111 ALA A C 1
ATOM 822 O O . ALA A 1 111 ? 18.312 -17.766 -26.766 1 95.81 111 ALA A O 1
ATOM 823 N N . VAL A 1 112 ? 18.016 -15.742 -25.922 1 95.69 112 VAL A N 1
ATOM 824 C CA . VAL A 1 112 ? 19.438 -15.43 -25.891 1 95.69 112 VAL A CA 1
ATOM 825 C C . VAL A 1 112 ? 20.109 -16.188 -24.75 1 95.69 112 VAL A C 1
ATOM 827 O O . VAL A 1 112 ? 19.672 -16.109 -23.609 1 95.69 112 VAL A O 1
ATOM 830 N N . PRO A 1 113 ? 21.125 -16.906 -25.047 1 95.06 113 PRO A N 1
ATOM 831 C CA . PRO A 1 113 ? 21.828 -17.656 -23.984 1 95.06 113 PRO A CA 1
ATOM 832 C C . PRO A 1 113 ? 22.406 -16.734 -22.906 1 95.06 113 PRO A C 1
ATOM 834 O O . PRO A 1 113 ? 22.875 -15.648 -23.203 1 95.06 113 PRO A O 1
ATOM 837 N N . SER A 1 114 ? 22.328 -17.219 -21.703 1 94.94 114 SER A N 1
ATOM 838 C CA . SER A 1 114 ? 22.859 -16.484 -20.562 1 94.94 114 SER A CA 1
ATOM 839 C C . SER A 1 114 ? 24.234 -17.031 -20.156 1 94.94 114 SER A C 1
ATOM 841 O O . SER A 1 114 ? 24.516 -18.219 -20.344 1 94.94 114 SER A O 1
ATOM 843 N N . THR A 1 115 ? 25.094 -16.203 -19.625 1 95.62 115 THR A N 1
ATOM 844 C CA . THR A 1 115 ? 26.391 -16.609 -19.094 1 95.62 115 THR A CA 1
ATOM 845 C C . THR A 1 115 ? 26.312 -16.828 -17.578 1 95.62 115 THR A C 1
ATOM 847 O O . THR A 1 115 ? 27.328 -16.75 -16.891 1 95.62 115 THR A O 1
ATOM 850 N N . GLY A 1 116 ? 25.109 -16.906 -17.078 1 96.69 116 GLY A N 1
ATOM 851 C CA . GLY A 1 116 ? 24.906 -17.078 -15.648 1 96.69 116 GLY A CA 1
ATOM 852 C C . GLY A 1 116 ? 24.328 -15.852 -14.977 1 96.69 116 GLY A C 1
ATOM 853 O O . GLY A 1 116 ? 24.359 -14.758 -15.547 1 96.69 116 GLY A O 1
ATOM 854 N N . PHE A 1 117 ? 23.766 -16.016 -13.805 1 96.69 117 PHE A N 1
ATOM 855 C CA . PHE A 1 117 ? 23.219 -14.898 -13.047 1 96.69 117 PHE A CA 1
ATOM 856 C C . PHE A 1 117 ? 22.906 -15.312 -11.617 1 96.69 117 PHE A C 1
ATOM 858 O O . PHE A 1 117 ? 22.734 -16.5 -11.336 1 96.69 117 PHE A O 1
ATOM 865 N N . ASP A 1 118 ? 22.875 -14.328 -10.75 1 94.94 118 ASP A N 1
ATOM 866 C CA . ASP A 1 118 ? 22.281 -14.461 -9.422 1 94.94 118 ASP A CA 1
ATOM 867 C C . ASP A 1 118 ? 20.812 -14.039 -9.438 1 94.94 118 ASP A C 1
ATOM 869 O O . ASP A 1 118 ? 20.453 -13 -10.008 1 94.94 118 ASP A O 1
ATOM 873 N N . LEU A 1 119 ? 19.969 -14.883 -8.906 1 96.12 119 LEU A N 1
ATOM 874 C CA . LEU A 1 119 ? 18.547 -14.586 -8.758 1 96.12 119 LEU A CA 1
ATOM 875 C C . LEU A 1 119 ? 18.172 -14.477 -7.285 1 96.12 119 LEU A C 1
ATOM 877 O O . LEU A 1 119 ? 18.359 -15.422 -6.52 1 96.12 119 LEU A O 1
ATOM 881 N N . PHE A 1 120 ? 17.672 -13.312 -6.898 1 93.94 120 PHE A N 1
ATOM 882 C CA . PHE A 1 120 ? 17.234 -13.07 -5.535 1 93.94 120 PHE A CA 1
ATOM 883 C C . PHE A 1 120 ? 15.711 -12.938 -5.477 1 93.94 120 PHE A C 1
ATOM 885 O O . PHE A 1 120 ? 15.117 -12.195 -6.262 1 93.94 120 PHE A O 1
ATOM 892 N N . LEU A 1 121 ? 15.117 -13.633 -4.531 1 95.12 121 LEU A N 1
ATOM 893 C CA . LEU A 1 121 ? 13.664 -13.656 -4.406 1 95.12 121 LEU A CA 1
ATOM 894 C C . LEU A 1 121 ? 13.227 -13.195 -3.021 1 95.12 121 LEU A C 1
ATOM 896 O O . LEU A 1 121 ? 13.859 -13.539 -2.021 1 95.12 121 LEU A O 1
ATOM 900 N N . HIS A 1 122 ? 12.148 -12.383 -3.023 1 92.56 122 HIS A N 1
ATOM 901 C CA . HIS A 1 122 ? 11.516 -11.938 -1.788 1 92.56 122 HIS A CA 1
ATOM 902 C C . HIS A 1 122 ? 10.031 -11.664 -1.999 1 92.56 122 HIS A C 1
ATOM 904 O O . HIS A 1 122 ? 9.633 -11.117 -3.031 1 92.56 122 HIS A O 1
ATOM 910 N N . THR A 1 123 ? 9.25 -12.07 -1.048 1 93.44 123 THR A N 1
ATOM 911 C CA . THR A 1 123 ? 7.816 -11.789 -1.101 1 93.44 123 THR A CA 1
ATOM 912 C C . THR A 1 123 ? 7.367 -11.031 0.142 1 93.44 123 THR A C 1
ATOM 914 O O . THR A 1 123 ? 7.883 -11.258 1.239 1 93.44 123 THR A O 1
ATOM 917 N N . GLN A 1 124 ? 6.398 -10.164 0.039 1 91.25 124 GLN A N 1
ATOM 918 C CA . GLN A 1 124 ? 5.895 -9.352 1.144 1 91.25 124 GLN A CA 1
ATOM 919 C C . GLN A 1 124 ? 4.832 -10.102 1.938 1 91.25 124 GLN A C 1
ATOM 921 O O . GLN A 1 124 ? 4.25 -9.555 2.877 1 91.25 124 GLN A O 1
ATOM 926 N N . ALA A 1 125 ? 4.559 -11.305 1.55 1 88.69 125 ALA A N 1
ATOM 927 C CA . ALA A 1 125 ? 3.721 -12.211 2.328 1 88.69 125 ALA A CA 1
ATOM 928 C C . ALA A 1 125 ? 4.383 -13.578 2.473 1 88.69 125 ALA A C 1
ATOM 930 O O . ALA A 1 125 ? 5.059 -14.047 1.553 1 88.69 125 ALA A O 1
ATOM 931 N N . PRO A 1 126 ? 4.125 -14.211 3.58 1 82.31 126 PRO A N 1
ATOM 932 C CA . PRO A 1 126 ? 4.742 -15.531 3.754 1 82.31 126 PRO A CA 1
ATOM 933 C C . PRO A 1 126 ? 4.164 -16.578 2.809 1 82.31 126 PRO A C 1
ATOM 935 O O . PRO A 1 126 ? 3.053 -16.422 2.299 1 82.31 126 PRO A O 1
ATOM 938 N N . PRO A 1 127 ? 4.969 -17.609 2.605 1 80.69 127 PRO A N 1
ATOM 939 C CA . PRO A 1 127 ? 4.406 -18.75 1.859 1 80.69 127 PRO A CA 1
ATOM 940 C C . PRO A 1 127 ? 3.158 -19.328 2.518 1 80.69 127 PRO A C 1
ATOM 942 O O . PRO A 1 127 ? 3.084 -19.406 3.746 1 80.69 127 PRO A O 1
ATOM 945 N N . GLY A 1 128 ? 2.254 -19.656 1.707 1 83.88 128 GLY A N 1
ATOM 946 C CA . GLY A 1 128 ? 1.021 -20.219 2.234 1 83.88 128 GLY A CA 1
ATOM 947 C C . GLY A 1 128 ? 0.108 -19.188 2.854 1 83.88 128 GLY A C 1
ATOM 948 O O . GLY A 1 128 ? -0.77 -19.516 3.652 1 83.88 128 GLY A O 1
ATOM 949 N N . SER A 1 129 ? 0.261 -17.969 2.529 1 89.69 129 SER A N 1
ATOM 950 C CA . SER A 1 129 ? -0.491 -16.875 3.121 1 89.69 129 SER A CA 1
ATOM 951 C C . SER A 1 129 ? -1.918 -16.828 2.584 1 89.69 129 SER A C 1
ATOM 953 O O . SER A 1 129 ? -2.773 -16.141 3.139 1 89.69 129 SER A O 1
ATOM 955 N N . GLY A 1 130 ? -2.135 -17.516 1.488 1 93.75 130 GLY A N 1
ATOM 956 C CA . GLY A 1 130 ? -3.455 -17.484 0.877 1 93.75 130 GLY A CA 1
ATOM 957 C C . GLY A 1 130 ? -3.65 -16.297 -0.047 1 93.75 130 GLY A C 1
ATOM 958 O O . GLY A 1 130 ? -4.758 -16.062 -0.532 1 93.75 130 GLY A O 1
ATOM 959 N N . LEU A 1 131 ? -2.617 -15.594 -0.375 1 96.75 131 LEU A N 1
ATOM 960 C CA . LEU A 1 131 ? -2.711 -14.406 -1.22 1 96.75 131 LEU A CA 1
ATOM 961 C C . LEU A 1 131 ? -2.094 -14.664 -2.59 1 96.75 131 LEU A C 1
ATOM 963 O O . LEU A 1 131 ? -1.81 -13.727 -3.336 1 96.75 131 LEU A O 1
ATOM 967 N N . GLY A 1 132 ? -1.787 -15.898 -2.895 1 95.88 132 GLY A N 1
ATOM 968 C CA . GLY A 1 132 ? -1.229 -16.25 -4.191 1 95.88 132 GLY A CA 1
ATOM 969 C C . GLY A 1 132 ? 0.259 -15.977 -4.293 1 95.88 132 GLY A C 1
ATOM 970 O O . GLY A 1 132 ? 0.773 -15.711 -5.383 1 95.88 132 GLY A O 1
ATOM 971 N N . SER A 1 133 ? 0.966 -16.031 -3.184 1 94.94 133 SER A N 1
ATOM 972 C CA . SER A 1 133 ? 2.365 -15.633 -3.129 1 94.94 133 SER A CA 1
ATOM 973 C C . SER A 1 133 ? 3.24 -16.531 -3.988 1 94.94 133 SER A C 1
ATOM 975 O O . SER A 1 133 ? 4.141 -16.062 -4.684 1 94.94 133 SER A O 1
ATOM 977 N N . SER A 1 134 ? 3.047 -17.844 -3.982 1 93.69 134 SER A N 1
ATOM 978 C CA . SER A 1 134 ? 3.861 -18.766 -4.762 1 93.69 134 SER A CA 1
ATOM 979 C C . SER A 1 134 ? 3.742 -18.484 -6.254 1 93.69 134 SER A C 1
ATOM 981 O O . SER A 1 134 ? 4.75 -18.422 -6.961 1 93.69 134 SER A O 1
ATOM 983 N N . SER A 1 135 ? 2.512 -18.344 -6.688 1 96.75 135 SER A N 1
ATOM 984 C CA . SER A 1 135 ? 2.295 -18.078 -8.102 1 96.75 135 SER A CA 1
ATOM 985 C C . SER A 1 135 ? 2.84 -16.703 -8.484 1 96.75 135 SER A C 1
ATOM 987 O O . SER A 1 135 ? 3.32 -16.516 -9.609 1 96.75 135 SER A O 1
ATOM 989 N N . ALA A 1 136 ? 2.717 -15.758 -7.559 1 98.06 136 ALA A N 1
ATOM 990 C CA . ALA A 1 136 ? 3.293 -14.438 -7.816 1 98.06 136 ALA A CA 1
ATOM 991 C C . ALA A 1 136 ? 4.805 -14.523 -8 1 98.06 136 ALA A C 1
ATOM 993 O O . ALA A 1 136 ? 5.371 -13.852 -8.867 1 98.06 136 ALA A O 1
ATOM 994 N N . VAL A 1 137 ? 5.441 -15.336 -7.227 1 97 137 VAL A N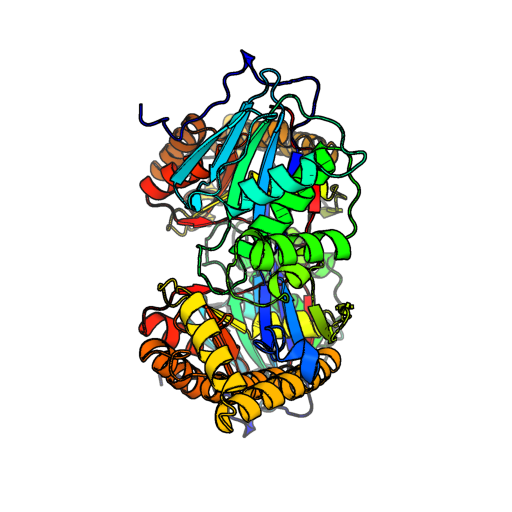 1
ATOM 995 C CA . VAL A 1 137 ? 6.875 -15.555 -7.379 1 97 137 VAL A CA 1
ATOM 996 C C . VAL A 1 137 ? 7.164 -16.141 -8.758 1 97 137 VAL A C 1
ATOM 998 O O . VAL A 1 137 ? 8.047 -15.656 -9.469 1 97 137 VAL A O 1
ATOM 1001 N N . MET A 1 138 ? 6.441 -17.125 -9.133 1 97.81 138 MET A N 1
ATOM 1002 C CA . MET A 1 138 ? 6.617 -17.766 -10.438 1 97.81 138 MET A CA 1
ATOM 1003 C C . MET A 1 138 ? 6.473 -16.75 -11.562 1 97.81 138 MET A C 1
ATOM 1005 O O . MET A 1 138 ? 7.32 -16.688 -12.453 1 97.81 138 MET A O 1
ATOM 1009 N N . VAL A 1 139 ? 5.449 -15.969 -11.469 1 98.81 139 VAL A N 1
ATOM 1010 C CA . VAL A 1 139 ? 5.156 -14.977 -12.5 1 98.81 139 VAL A CA 1
ATOM 1011 C C . VAL A 1 139 ? 6.27 -13.938 -12.539 1 98.81 139 VAL A C 1
ATOM 1013 O O . VAL A 1 139 ? 6.719 -13.539 -13.625 1 98.81 139 VAL A O 1
ATOM 1016 N N . SER A 1 140 ? 6.715 -13.5 -11.414 1 98.69 140 SER A N 1
ATOM 1017 C CA . SER A 1 140 ? 7.805 -12.531 -11.328 1 98.69 140 SER A CA 1
ATOM 1018 C C . SER A 1 140 ? 9.078 -13.086 -11.953 1 98.69 140 SER A C 1
ATOM 1020 O O . SER A 1 140 ? 9.742 -12.398 -12.734 1 98.69 140 SER A O 1
ATOM 1022 N N . VAL A 1 141 ? 9.414 -14.336 -11.672 1 98.56 141 VAL A N 1
ATOM 1023 C CA . VAL A 1 141 ? 10.633 -14.969 -12.172 1 98.56 141 VAL A CA 1
ATOM 1024 C C . VAL A 1 141 ? 10.531 -15.164 -13.68 1 98.56 141 VAL A C 1
ATOM 1026 O O . VAL A 1 141 ? 11.477 -14.859 -14.414 1 98.56 141 VAL A O 1
ATOM 1029 N N . ILE A 1 142 ? 9.43 -15.648 -14.141 1 98.75 142 ILE A N 1
ATOM 1030 C CA . ILE A 1 142 ? 9.227 -15.867 -15.562 1 98.75 142 ILE A CA 1
ATOM 1031 C C . ILE A 1 142 ? 9.414 -14.547 -16.312 1 98.75 142 ILE A C 1
ATOM 1033 O O . ILE A 1 142 ? 10.156 -14.492 -17.297 1 98.75 142 ILE A O 1
ATOM 1037 N N . GLY A 1 143 ? 8.711 -13.492 -15.844 1 98.5 143 GLY A N 1
ATOM 1038 C CA . GLY A 1 143 ? 8.867 -12.203 -16.484 1 98.5 143 GLY A CA 1
ATOM 1039 C C . GLY A 1 143 ? 10.305 -11.719 -16.531 1 98.5 143 GLY A C 1
ATOM 1040 O O . GLY A 1 143 ? 10.773 -11.211 -17.547 1 98.5 143 GLY A O 1
ATOM 1041 N N . LEU A 1 144 ? 10.977 -11.898 -15.438 1 98.31 144 LEU A N 1
ATOM 1042 C CA . LEU A 1 144 ? 12.336 -11.391 -15.281 1 98.31 144 LEU A CA 1
ATOM 1043 C C . LEU A 1 144 ? 13.312 -12.172 -16.156 1 98.31 144 LEU A C 1
ATOM 1045 O O . LEU A 1 144 ? 14.109 -11.578 -16.891 1 98.31 144 LEU A O 1
ATOM 1049 N N . VAL A 1 145 ? 13.297 -13.461 -16.109 1 98.19 145 VAL A N 1
ATOM 1050 C CA . VAL A 1 145 ? 14.219 -14.305 -16.859 1 98.19 145 VAL A CA 1
ATOM 1051 C C . VAL A 1 145 ? 13.938 -14.172 -18.359 1 98.19 145 VAL A C 1
ATOM 1053 O O . VAL A 1 145 ? 14.867 -14.172 -19.172 1 98.19 145 VAL A O 1
ATOM 1056 N N . ALA A 1 146 ? 12.672 -14.133 -18.719 1 98.25 146 ALA A N 1
ATOM 1057 C CA . ALA A 1 146 ? 12.336 -13.898 -20.109 1 98.25 146 ALA A CA 1
ATOM 1058 C C . ALA A 1 146 ? 12.992 -12.625 -20.641 1 98.25 146 ALA A C 1
ATOM 1060 O O . ALA A 1 146 ? 13.602 -12.625 -21.719 1 98.25 146 ALA A O 1
ATOM 1061 N N . GLN A 1 147 ? 12.883 -11.578 -19.828 1 96.81 147 GLN A N 1
ATOM 1062 C CA . GLN A 1 147 ? 13.516 -10.328 -20.234 1 96.81 147 GLN A CA 1
ATOM 1063 C C . GLN A 1 147 ? 15.031 -10.484 -20.359 1 96.81 147 GLN A C 1
ATOM 1065 O O . GLN A 1 147 ? 15.641 -10 -21.312 1 96.81 147 GLN A O 1
ATOM 1070 N N . HIS A 1 148 ? 15.617 -11.125 -19.406 1 96.88 148 HIS A N 1
ATOM 1071 C CA . HIS A 1 148 ? 17.062 -11.367 -19.406 1 96.88 148 HIS A CA 1
ATOM 1072 C C . HIS A 1 148 ? 17.484 -12.117 -20.656 1 96.88 148 HIS A C 1
ATOM 1074 O O . HIS A 1 148 ? 18.547 -11.828 -21.219 1 96.88 148 HIS A O 1
ATOM 1080 N N . CYS A 1 149 ? 16.656 -12.992 -21.125 1 97.12 149 CYS A N 1
ATOM 1081 C CA . CYS A 1 149 ? 16.953 -13.82 -22.281 1 97.12 149 CYS A CA 1
ATOM 1082 C C . CYS A 1 149 ? 16.391 -13.203 -23.562 1 97.12 149 CYS A C 1
ATOM 1084 O O . CYS A 1 149 ? 16.359 -13.852 -24.609 1 97.12 149 CYS A O 1
ATOM 1086 N N . SER A 1 150 ? 15.797 -12.062 -23.469 1 96.62 150 SER A N 1
ATOM 1087 C CA . SER A 1 150 ? 15.25 -11.305 -24.594 1 96.62 150 SER A CA 1
ATOM 1088 C C . SER A 1 150 ? 14.07 -12.039 -25.234 1 96.62 150 SER A C 1
ATOM 1090 O O . SER A 1 150 ? 13.961 -12.094 -26.453 1 96.62 150 SER A O 1
ATOM 1092 N N . VAL A 1 151 ? 13.352 -12.68 -24.422 1 96.69 151 VAL A N 1
ATOM 1093 C CA . VAL A 1 151 ? 12.094 -13.281 -24.844 1 96.69 151 VAL A CA 1
ATOM 1094 C C . VAL A 1 151 ? 10.93 -12.367 -24.484 1 96.69 151 VAL A C 1
ATOM 1096 O O . VAL A 1 151 ? 10.773 -11.984 -23.312 1 96.69 151 VAL A O 1
ATOM 1099 N N . ASP A 1 152 ? 10.141 -11.984 -25.375 1 95.19 152 ASP A N 1
ATOM 1100 C CA . ASP A 1 152 ? 9 -11.109 -25.141 1 95.19 152 ASP A CA 1
ATOM 1101 C C . ASP A 1 152 ? 7.723 -11.914 -24.922 1 95.19 152 ASP A C 1
ATOM 1103 O O . ASP A 1 152 ? 7.184 -12.508 -25.844 1 95.19 152 ASP A O 1
ATOM 1107 N N . LEU A 1 153 ? 7.316 -11.969 -23.766 1 97.19 153 LEU A N 1
ATOM 1108 C CA . LEU A 1 153 ? 6.105 -12.703 -23.406 1 97.19 153 LEU A CA 1
ATOM 1109 C C . LEU A 1 153 ? 4.984 -11.742 -23.031 1 97.19 153 LEU A C 1
ATOM 1111 O O . LEU A 1 153 ? 5.215 -10.766 -22.297 1 97.19 153 LEU A O 1
ATOM 1115 N N . THR A 1 154 ? 3.779 -11.961 -23.547 1 97.69 154 THR A N 1
ATOM 1116 C CA . THR A 1 154 ? 2.594 -11.234 -23.109 1 97.69 154 THR A CA 1
ATOM 1117 C C . THR A 1 154 ? 2.158 -11.695 -21.719 1 97.69 154 THR A C 1
ATOM 1119 O O . THR A 1 154 ? 2.584 -12.75 -21.25 1 97.69 154 THR A O 1
ATOM 1122 N N . PRO A 1 155 ? 1.324 -10.93 -21.062 1 98.25 155 PRO A N 1
ATOM 1123 C CA . PRO A 1 155 ? 0.796 -11.375 -19.781 1 98.25 155 PRO A CA 1
ATOM 1124 C C . PRO A 1 155 ? 0.096 -12.734 -19.859 1 98.25 155 PRO A C 1
ATOM 1126 O O . PRO A 1 155 ? 0.215 -13.555 -18.953 1 98.25 155 PRO A O 1
ATOM 1129 N N . TYR A 1 156 ? -0.626 -13.023 -20.938 1 98.62 156 TYR A N 1
ATOM 1130 C CA . TYR A 1 156 ? -1.26 -14.32 -21.141 1 98.62 156 TYR A CA 1
ATOM 1131 C C . TYR A 1 156 ? -0.219 -15.43 -21.188 1 98.62 156 TYR A C 1
ATOM 1133 O O . TYR A 1 156 ? -0.392 -16.484 -20.562 1 98.62 156 TYR A O 1
ATOM 1141 N N . GLU A 1 157 ? 0.814 -15.164 -21.922 1 98.19 157 GLU A N 1
ATOM 1142 C CA . GLU A 1 157 ? 1.853 -16.172 -22.078 1 98.19 157 GLU A CA 1
ATOM 1143 C C . GLU A 1 157 ? 2.582 -16.438 -20.766 1 98.19 157 GLU A C 1
ATOM 1145 O O . GLU A 1 157 ? 2.9 -17.578 -20.438 1 98.19 157 GLU A O 1
ATOM 1150 N N . ILE A 1 158 ? 2.846 -15.383 -20.031 1 98.69 158 ILE A N 1
ATOM 1151 C CA . ILE A 1 158 ? 3.494 -15.523 -18.734 1 98.69 158 ILE A CA 1
ATOM 1152 C C . ILE A 1 158 ? 2.605 -16.344 -17.797 1 98.69 158 ILE A C 1
ATOM 1154 O O . ILE A 1 158 ? 3.074 -17.297 -17.156 1 98.69 158 ILE A O 1
ATOM 1158 N N . ALA A 1 159 ? 1.336 -16.016 -17.719 1 98.81 159 ALA A N 1
ATOM 1159 C CA . ALA A 1 159 ? 0.395 -16.703 -16.844 1 98.81 159 ALA A CA 1
ATOM 1160 C C . ALA A 1 159 ? 0.251 -18.172 -17.234 1 98.81 159 ALA A C 1
ATOM 1162 O O . ALA A 1 159 ? 0.261 -19.062 -16.359 1 98.81 159 ALA A O 1
ATOM 1163 N N . GLU A 1 160 ? 0.121 -18.406 -18.5 1 98.19 160 GLU A N 1
ATOM 1164 C CA . GLU A 1 160 ? -0.035 -19.781 -18.984 1 98.19 160 GLU A CA 1
ATOM 1165 C C . GLU A 1 160 ? 1.203 -20.609 -18.672 1 98.19 160 GLU A C 1
ATOM 1167 O O . GLU A 1 160 ? 1.089 -21.766 -18.234 1 98.19 160 GLU A O 1
ATOM 1172 N N . LEU A 1 161 ? 2.338 -20.031 -18.969 1 98.31 161 LEU A N 1
ATOM 1173 C CA . LEU A 1 161 ? 3.58 -20.734 -18.672 1 98.31 161 LEU A CA 1
ATOM 1174 C C . LEU A 1 161 ? 3.688 -21.047 -17.188 1 98.31 161 LEU A C 1
ATOM 1176 O O . LEU A 1 161 ? 4.051 -22.172 -16.812 1 98.31 161 LEU A O 1
ATOM 1180 N N . ALA A 1 162 ? 3.4 -20.047 -16.344 1 98.69 162 ALA A N 1
ATOM 1181 C CA . ALA A 1 162 ? 3.422 -20.266 -14.898 1 98.69 162 ALA A CA 1
ATOM 1182 C C . ALA A 1 162 ? 2.488 -21.406 -14.5 1 98.69 162 ALA A C 1
ATOM 1184 O O . ALA A 1 162 ? 2.863 -22.281 -13.719 1 98.69 162 ALA A O 1
ATOM 1185 N N . PHE A 1 163 ? 1.29 -21.422 -15.086 1 98.19 163 PHE A N 1
ATOM 1186 C CA . PHE A 1 163 ? 0.293 -22.453 -14.805 1 98.19 163 PHE A CA 1
ATOM 1187 C C . PHE A 1 163 ? 0.812 -23.828 -15.195 1 98.19 163 PHE A C 1
ATOM 1189 O O . PHE A 1 163 ? 0.78 -24.75 -14.383 1 98.19 163 PHE A O 1
ATOM 1196 N N . ARG A 1 164 ? 1.313 -23.969 -16.328 1 97.38 164 ARG A N 1
ATOM 1197 C CA . ARG A 1 164 ? 1.791 -25.266 -16.828 1 97.38 164 ARG A CA 1
ATOM 1198 C C . ARG A 1 164 ? 2.965 -25.766 -16 1 97.38 164 ARG A C 1
ATOM 1200 O O . ARG A 1 164 ? 3.035 -26.953 -15.688 1 97.38 164 ARG A O 1
ATOM 1207 N N . LEU A 1 165 ? 3.855 -24.859 -15.672 1 97.62 165 LEU A N 1
ATOM 1208 C CA . LEU A 1 165 ? 5.012 -25.25 -14.875 1 97.62 165 LEU A CA 1
ATOM 1209 C C . LEU A 1 165 ? 4.578 -25.766 -13.5 1 97.62 165 LEU A C 1
ATOM 1211 O O . LEU A 1 165 ? 5.059 -26.797 -13.039 1 97.62 165 LEU A O 1
ATOM 1215 N N . GLU A 1 166 ? 3.641 -25.062 -12.891 1 96.88 166 GLU A N 1
ATOM 1216 C CA . GLU A 1 166 ? 3.197 -25.453 -11.555 1 96.88 166 GLU A CA 1
ATOM 1217 C C . GLU A 1 166 ? 2.381 -26.734 -11.594 1 96.88 166 GLU A C 1
ATOM 1219 O O . GLU A 1 166 ? 2.592 -27.641 -10.781 1 96.88 166 GLU A O 1
ATOM 1224 N N . ARG A 1 167 ? 1.493 -26.844 -12.594 1 95.31 167 ARG A N 1
ATOM 1225 C CA . ARG A 1 167 ? 0.489 -27.906 -12.586 1 95.31 167 ARG A CA 1
ATOM 1226 C C . ARG A 1 167 ? 0.997 -29.141 -13.312 1 95.31 167 ARG A C 1
ATOM 1228 O O . ARG A 1 167 ? 0.746 -30.266 -12.875 1 95.31 167 ARG A O 1
ATOM 1235 N N . GLU A 1 168 ? 1.677 -28.969 -14.359 1 94.12 168 GLU A N 1
ATOM 1236 C CA . GLU A 1 168 ? 2.092 -30.094 -15.195 1 94.12 168 GLU A CA 1
ATOM 1237 C C . GLU A 1 168 ? 3.516 -30.531 -14.867 1 94.12 168 GLU A C 1
ATOM 1239 O O . GLU A 1 168 ? 3.748 -31.688 -14.508 1 94.12 168 GLU A O 1
ATOM 1244 N N . ASP A 1 169 ? 4.434 -29.641 -14.852 1 93.81 169 ASP A N 1
ATOM 1245 C CA . ASP A 1 169 ? 5.836 -30 -14.672 1 93.81 169 ASP A CA 1
ATOM 1246 C C . ASP A 1 169 ? 6.129 -30.359 -13.219 1 93.81 169 ASP A C 1
ATOM 1248 O O . ASP A 1 169 ? 6.793 -31.359 -12.938 1 93.81 169 ASP A O 1
ATOM 1252 N N . LEU A 1 170 ? 5.645 -29.516 -12.328 1 95.31 170 LEU A N 1
ATOM 1253 C CA . LEU A 1 170 ? 5.961 -29.719 -10.922 1 95.31 170 LEU A CA 1
ATOM 1254 C C . LEU A 1 170 ? 4.875 -30.531 -10.227 1 95.31 170 LEU A C 1
ATOM 1256 O O . LEU A 1 170 ? 5.074 -31.031 -9.117 1 95.31 170 LEU A O 1
ATOM 1260 N N . GLY A 1 171 ? 3.703 -30.578 -10.852 1 93.88 171 GLY A N 1
ATOM 1261 C CA . GLY A 1 171 ? 2.629 -31.422 -10.344 1 93.88 171 GLY A CA 1
ATOM 1262 C C . GLY A 1 171 ? 1.984 -30.859 -9.086 1 93.88 171 GLY A C 1
ATOM 1263 O O . GLY A 1 171 ? 1.401 -31.609 -8.297 1 93.88 171 GLY A O 1
ATOM 1264 N N . ILE A 1 172 ? 2.148 -29.625 -8.836 1 91.56 172 ILE A N 1
ATOM 1265 C CA . ILE A 1 172 ? 1.53 -29 -7.672 1 91.56 172 ILE A CA 1
ATOM 1266 C C . ILE A 1 172 ? 0.039 -28.797 -7.926 1 91.56 172 ILE A C 1
ATOM 1268 O O . ILE A 1 172 ? -0.346 -28.125 -8.883 1 91.56 172 ILE A O 1
ATOM 1272 N N . PRO A 1 173 ? -0.79 -29.375 -7.09 1 91.25 173 PRO A N 1
ATOM 1273 C CA . PRO A 1 173 ? -2.229 -29.219 -7.32 1 91.25 173 PRO A CA 1
ATOM 1274 C C . PRO A 1 173 ? -2.686 -27.766 -7.207 1 91.25 173 PRO A C 1
ATOM 1276 O O . PRO A 1 173 ? -2.143 -27 -6.406 1 91.25 173 PRO A O 1
ATOM 1279 N N . GLY A 1 174 ? -3.678 -27.359 -8.047 1 93.19 174 GLY A N 1
ATOM 1280 C CA . GLY A 1 174 ? -4.23 -26.016 -7.984 1 93.19 174 GLY A CA 1
ATOM 1281 C C . GLY A 1 174 ? -4.82 -25.562 -9.305 1 93.19 174 GLY A C 1
ATOM 1282 O O . GLY A 1 174 ? -4.801 -26.297 -10.289 1 93.19 174 GLY A O 1
ATOM 1283 N N . GLY A 1 175 ? -5.34 -24.391 -9.281 1 95.5 175 GLY A N 1
ATOM 1284 C CA . GLY A 1 175 ? -5.938 -23.812 -10.469 1 95.5 175 GLY A CA 1
ATOM 1285 C C . GLY A 1 175 ? -5.043 -22.781 -11.141 1 95.5 175 GLY A C 1
ATOM 1286 O O . GLY A 1 175 ? -3.818 -22.859 -11.039 1 95.5 175 GLY A O 1
ATOM 1287 N N . SER A 1 176 ? -5.668 -21.922 -11.93 1 97.62 176 SER A N 1
ATOM 1288 C CA . SER A 1 176 ? -4.883 -21 -12.734 1 97.62 176 SER A CA 1
ATOM 1289 C C . SER A 1 176 ? -5.152 -19.547 -12.32 1 97.62 176 SER A C 1
ATOM 1291 O O . SER A 1 176 ? -4.488 -18.625 -12.797 1 97.62 176 SER A O 1
ATOM 1293 N N . GLN A 1 177 ? -5.988 -19.297 -11.383 1 98.38 177 GLN A N 1
ATOM 1294 C CA . GLN A 1 177 ? -6.434 -17.938 -11.094 1 98.38 177 GLN A CA 1
ATOM 1295 C C . GLN A 1 177 ? -5.281 -17.078 -10.578 1 98.38 177 GLN A C 1
ATOM 1297 O O . GLN A 1 177 ? -5.18 -15.898 -10.922 1 98.38 177 GLN A O 1
ATOM 1302 N N . ASP A 1 178 ? -4.414 -17.688 -9.781 1 98.19 178 ASP A N 1
ATOM 1303 C CA . ASP A 1 178 ? -3.354 -16.922 -9.133 1 98.19 178 ASP A CA 1
ATOM 1304 C C . ASP A 1 178 ? -2.361 -16.391 -10.164 1 98.19 178 ASP A C 1
ATOM 1306 O O . ASP A 1 178 ? -1.969 -15.219 -10.109 1 98.19 178 ASP A O 1
ATOM 1310 N N . GLN A 1 179 ? -1.975 -17.266 -11.109 1 98.75 179 GLN A N 1
ATOM 1311 C CA . GLN A 1 179 ? -1.013 -16.875 -12.141 1 98.75 179 GLN A CA 1
ATOM 1312 C C . GLN A 1 179 ? -1.556 -15.742 -13 1 98.75 179 GLN A C 1
ATOM 1314 O O . GLN A 1 179 ? -0.851 -14.766 -13.266 1 98.75 179 GLN A O 1
ATOM 1319 N N . TYR A 1 180 ? -2.793 -15.844 -13.352 1 98.88 180 TYR A N 1
ATOM 1320 C CA . TYR A 1 180 ? -3.395 -14.836 -14.219 1 98.88 180 TYR A CA 1
ATOM 1321 C C . TYR A 1 180 ? -3.6 -13.523 -13.469 1 98.88 180 TYR A C 1
ATOM 1323 O O . TYR A 1 180 ? -3.383 -12.445 -14.016 1 98.88 180 TYR A O 1
ATOM 1331 N N . ALA A 1 181 ? -3.998 -13.594 -12.219 1 98.81 181 ALA A N 1
ATOM 1332 C CA . ALA A 1 181 ? -4.145 -12.383 -11.422 1 98.81 181 ALA A CA 1
ATOM 1333 C C . ALA A 1 181 ? -2.812 -11.648 -11.281 1 98.81 181 ALA A C 1
ATOM 1335 O O . ALA A 1 181 ? -2.746 -10.43 -11.469 1 98.81 181 ALA A O 1
ATOM 1336 N N . ALA A 1 182 ? -1.784 -12.367 -11 1 98.81 182 ALA A N 1
ATOM 1337 C CA . ALA A 1 182 ? -0.462 -11.781 -10.805 1 98.81 182 ALA A CA 1
ATOM 1338 C C . ALA A 1 182 ? 0.077 -11.195 -12.109 1 98.81 182 ALA A C 1
ATOM 1340 O O . ALA A 1 182 ? 0.737 -10.156 -12.102 1 98.81 182 ALA A O 1
ATOM 1341 N N . ALA A 1 183 ? -0.178 -11.828 -13.227 1 98.88 183 ALA A N 1
ATOM 1342 C CA . ALA A 1 183 ? 0.339 -11.398 -14.516 1 98.88 183 ALA A CA 1
ATOM 1343 C C . ALA A 1 183 ? -0.371 -10.133 -14.992 1 98.88 183 ALA A C 1
ATOM 1345 O O . ALA A 1 183 ? 0.254 -9.242 -15.578 1 98.88 183 ALA A O 1
ATOM 1346 N N . PHE A 1 184 ? -1.645 -10 -14.742 1 98.75 184 PHE A N 1
ATOM 1347 C CA . PHE A 1 184 ? -2.441 -8.922 -15.32 1 98.75 184 PHE A CA 1
ATOM 1348 C C . PHE A 1 184 ? -2.572 -7.758 -14.352 1 98.75 184 PHE A C 1
ATOM 1350 O O . PHE A 1 184 ? -2.561 -6.594 -14.758 1 98.75 184 PHE A O 1
ATOM 1357 N N . GLY A 1 185 ? -2.781 -8.055 -13.062 1 98.62 185 GLY A N 1
ATOM 1358 C CA . GLY A 1 185 ? -2.994 -7.027 -12.062 1 98.62 185 GLY A CA 1
ATOM 1359 C C . GLY A 1 185 ? -4.371 -6.398 -12.133 1 98.62 185 GLY A C 1
ATOM 1360 O O . GLY A 1 185 ? -5.098 -6.594 -13.109 1 98.62 185 GLY A O 1
ATOM 1361 N N . GLY A 1 186 ? -4.77 -5.691 -11.086 1 98.38 186 GLY A N 1
ATOM 1362 C CA . GLY A 1 186 ? -6.023 -4.957 -11.062 1 98.38 186 GLY A CA 1
ATOM 1363 C C . GLY A 1 186 ? -7.219 -5.824 -10.711 1 98.38 186 GLY A C 1
ATOM 1364 O O . GLY A 1 186 ? -7.059 -6.922 -10.172 1 98.38 186 GLY A O 1
ATOM 1365 N N . PHE A 1 187 ? -8.422 -5.262 -10.922 1 98.75 187 PHE A N 1
ATOM 1366 C CA . PHE A 1 187 ? -9.672 -6 -10.789 1 98.75 187 PHE A CA 1
ATOM 1367 C C . PHE A 1 187 ? -9.977 -6.785 -12.062 1 98.75 187 PHE A C 1
ATOM 1369 O O . PHE A 1 187 ? -10.062 -6.211 -13.148 1 98.75 187 PHE A O 1
ATOM 1376 N N . ASN A 1 188 ? -10.141 -8.102 -11.891 1 98.81 188 ASN A N 1
ATOM 1377 C CA . ASN A 1 188 ? -10.383 -8.938 -13.062 1 98.81 188 ASN A CA 1
ATOM 1378 C C . ASN A 1 188 ? -11.531 -9.914 -12.82 1 98.81 188 ASN A C 1
ATOM 1380 O O . ASN A 1 188 ? -11.664 -10.469 -11.727 1 98.81 188 ASN A O 1
ATOM 1384 N N . PHE A 1 189 ? -12.32 -10.008 -13.781 1 98.88 189 PHE A N 1
ATOM 1385 C CA . PHE A 1 189 ? -13.18 -11.18 -13.93 1 98.88 189 PHE A CA 1
ATOM 1386 C C . PHE A 1 189 ? -12.555 -12.188 -14.891 1 98.88 189 PHE A C 1
ATOM 1388 O O . PHE A 1 189 ? -12.453 -11.93 -16.094 1 98.88 189 PHE A O 1
ATOM 1395 N N . ILE A 1 190 ? -12.125 -13.289 -14.383 1 98.88 190 ILE A N 1
ATOM 1396 C CA . ILE A 1 190 ? -11.398 -14.273 -15.188 1 98.88 190 ILE A CA 1
ATOM 1397 C C . ILE A 1 190 ? -12.312 -15.461 -15.484 1 98.88 190 ILE A C 1
ATOM 1399 O O . ILE A 1 190 ? -12.852 -16.094 -14.562 1 98.88 190 ILE A O 1
ATOM 1403 N N . GLU A 1 191 ? -12.414 -15.75 -16.672 1 98.81 191 GLU A N 1
ATOM 1404 C CA . GLU A 1 191 ? -13.211 -16.891 -17.125 1 98.81 191 GLU A CA 1
ATOM 1405 C C . GLU A 1 191 ? -12.32 -18.047 -17.547 1 98.81 191 GLU A C 1
ATOM 1407 O O . GLU A 1 191 ? -11.352 -17.859 -18.281 1 98.81 191 GLU A O 1
ATOM 1412 N N . PHE A 1 192 ? -12.695 -19.172 -17.047 1 98.44 192 PHE A N 1
ATOM 1413 C CA . PHE A 1 192 ? -11.984 -20.391 -17.391 1 98.44 192 PHE A CA 1
ATOM 1414 C C . PHE A 1 192 ? -12.844 -21.281 -18.266 1 98.44 192 PHE A C 1
ATOM 1416 O O . PHE A 1 192 ? -13.789 -21.922 -17.797 1 98.44 192 PHE A O 1
ATOM 1423 N N . GLN A 1 193 ? -12.422 -21.328 -19.469 1 96.5 193 GLN A N 1
ATOM 1424 C CA . GLN A 1 193 ? -13.086 -22.172 -20.469 1 96.5 193 GLN A CA 1
ATOM 1425 C C . GLN A 1 193 ? -12.281 -23.422 -20.75 1 96.5 193 GLN A C 1
ATOM 1427 O O . GLN A 1 193 ? -11.117 -23.531 -20.359 1 96.5 193 GLN A O 1
ATOM 1432 N N . PRO A 1 194 ? -12.898 -24.391 -21.359 1 92.38 194 PRO A N 1
ATOM 1433 C CA . PRO A 1 194 ? -12.188 -25.641 -21.594 1 92.38 194 PRO A CA 1
ATOM 1434 C C . PRO A 1 194 ? -10.883 -25.453 -22.375 1 92.38 194 PRO A C 1
ATOM 1436 O O . PRO A 1 194 ? -9.891 -26.125 -22.094 1 92.38 194 PRO A O 1
ATOM 1439 N N . ASP A 1 195 ? -10.859 -24.469 -23.219 1 91.69 195 ASP A N 1
ATOM 1440 C CA . ASP A 1 195 ? -9.695 -24.391 -24.109 1 91.69 195 ASP A CA 1
ATOM 1441 C C . ASP A 1 195 ? -8.914 -23.109 -23.891 1 91.69 195 ASP A C 1
ATOM 1443 O O . ASP A 1 195 ? -7.852 -22.906 -24.484 1 91.69 195 ASP A O 1
ATOM 1447 N N . GLN A 1 196 ? -9.453 -22.234 -23.047 1 95.25 196 GLN A N 1
ATOM 1448 C CA . GLN A 1 196 ? -8.742 -20.969 -22.891 1 95.25 196 GLN A CA 1
ATOM 1449 C C . GLN A 1 196 ? -9.141 -20.266 -21.594 1 95.25 196 GLN A C 1
ATOM 1451 O O . GLN A 1 196 ? -10.188 -20.562 -21.031 1 95.25 196 GLN A O 1
ATOM 1456 N N . VAL A 1 197 ? -8.344 -19.453 -21.125 1 98.25 197 VAL A N 1
ATOM 1457 C CA . VAL A 1 197 ? -8.625 -18.516 -20.047 1 98.25 197 VAL A CA 1
ATOM 1458 C C . VAL A 1 197 ? -8.844 -17.109 -20.609 1 98.25 197 VAL A C 1
ATOM 1460 O O . VAL A 1 197 ? -8.078 -16.656 -21.453 1 98.25 197 VAL A O 1
ATOM 1463 N N . VAL A 1 198 ? -9.867 -16.453 -20.219 1 98.56 198 VAL A N 1
ATOM 1464 C CA . VAL A 1 198 ? -10.156 -15.094 -20.672 1 98.56 198 VAL A CA 1
ATOM 1465 C C . VAL A 1 198 ? -10.156 -14.141 -19.484 1 98.56 198 VAL A C 1
ATOM 1467 O O . VAL A 1 198 ? -10.984 -14.258 -18.578 1 98.56 198 VAL A O 1
ATOM 1470 N N . VAL A 1 199 ? -9.227 -13.219 -19.5 1 98.69 199 VAL A N 1
ATOM 1471 C CA . VAL A 1 199 ? -9.148 -12.203 -18.453 1 98.69 199 VAL A CA 1
ATOM 1472 C C . VAL A 1 199 ? -9.93 -10.961 -18.875 1 98.69 199 VAL A C 1
ATOM 1474 O O . VAL A 1 199 ? -9.664 -10.383 -19.922 1 98.69 199 VAL A O 1
ATOM 1477 N N . ASN A 1 200 ? -10.906 -10.562 -18.125 1 98.44 200 ASN A N 1
ATOM 1478 C CA . ASN A 1 200 ? -11.672 -9.336 -18.312 1 98.44 200 ASN A CA 1
ATOM 1479 C C . ASN A 1 200 ? -11.32 -8.281 -17.281 1 98.44 200 ASN A C 1
ATOM 1481 O O . ASN A 1 200 ? -11.906 -8.258 -16.188 1 98.44 200 ASN A O 1
ATOM 1485 N N . PRO A 1 201 ? -10.367 -7.43 -17.625 1 98.12 201 PRO A N 1
ATOM 1486 C CA . PRO A 1 201 ? -10.117 -6.336 -16.672 1 98.12 201 PRO A CA 1
ATOM 1487 C C . PRO A 1 201 ? -11.344 -5.457 -16.453 1 98.12 201 PRO A C 1
ATOM 1489 O O . PRO A 1 201 ? -12.016 -5.07 -17.406 1 98.12 201 PRO A O 1
ATOM 1492 N N . LEU A 1 202 ? -11.594 -5.152 -15.234 1 98.31 202 LEU A N 1
ATOM 1493 C CA . LEU A 1 202 ? -12.766 -4.352 -14.906 1 98.31 202 LEU A CA 1
ATOM 1494 C C . LEU A 1 202 ? -12.383 -2.898 -14.648 1 98.31 202 LEU A C 1
ATOM 1496 O O . LEU A 1 202 ? -11.383 -2.625 -13.984 1 98.31 202 LEU A O 1
ATOM 1500 N N . ARG A 1 203 ? -13.102 -1.996 -15.227 1 95.81 203 ARG A N 1
ATOM 1501 C CA . ARG A 1 203 ? -12.984 -0.585 -14.867 1 95.81 203 ARG A CA 1
ATOM 1502 C C . ARG A 1 203 ? -13.867 -0.254 -13.664 1 95.81 203 ARG A C 1
ATOM 1504 O O . ARG A 1 203 ? -15.078 -0.066 -13.812 1 95.81 203 ARG A O 1
ATOM 1511 N N . VAL A 1 204 ? -13.312 -0.262 -12.547 1 97.56 204 VAL A N 1
ATOM 1512 C CA . VAL A 1 204 ? -14.023 0.09 -11.32 1 97.56 204 VAL A CA 1
ATOM 1513 C C . VAL A 1 204 ? -13.789 1.562 -10.992 1 97.56 204 VAL A C 1
ATOM 1515 O O . VAL A 1 204 ? -12.656 2.041 -11.031 1 97.56 204 VAL A O 1
ATOM 1518 N N . ARG A 1 205 ? -14.898 2.314 -10.656 1 95.94 205 ARG A N 1
ATOM 1519 C CA . ARG A 1 205 ? -14.781 3.734 -10.336 1 95.94 205 ARG A CA 1
ATOM 1520 C C . ARG A 1 205 ? -13.883 3.955 -9.125 1 95.94 205 ARG A C 1
ATOM 1522 O O . ARG A 1 205 ? -13.93 3.184 -8.164 1 95.94 205 ARG A O 1
ATOM 1529 N N . ASP A 1 206 ? -13.148 5.027 -9.18 1 95.69 206 ASP A N 1
ATOM 1530 C CA . ASP A 1 206 ? -12.242 5.352 -8.078 1 95.69 206 ASP A CA 1
ATOM 1531 C C . ASP A 1 206 ? -12.984 5.422 -6.75 1 95.69 206 ASP A C 1
ATOM 1533 O O . ASP A 1 206 ? -12.508 4.918 -5.734 1 95.69 206 ASP A O 1
ATOM 1537 N N . ALA A 1 207 ? -14.125 6.004 -6.754 1 95.31 207 ALA A N 1
ATOM 1538 C CA . ALA A 1 207 ? -14.914 6.129 -5.531 1 95.31 207 ALA A CA 1
ATOM 1539 C C . ALA A 1 207 ? -15.258 4.762 -4.957 1 95.31 207 ALA A C 1
ATOM 1541 O O . ALA A 1 207 ? -15.266 4.574 -3.738 1 95.31 207 ALA A O 1
ATOM 1542 N N . THR A 1 208 ? -15.594 3.807 -5.844 1 96.75 208 THR A N 1
ATOM 1543 C CA . THR A 1 208 ? -15.914 2.449 -5.414 1 96.75 208 THR A CA 1
ATOM 1544 C C . THR A 1 208 ? -14.68 1.771 -4.816 1 96.75 208 THR A C 1
ATOM 1546 O O . THR A 1 208 ? -14.773 1.104 -3.785 1 96.75 208 THR A O 1
ATOM 1549 N N . VAL A 1 209 ? -13.531 1.969 -5.453 1 97 209 VAL A N 1
ATOM 1550 C CA . VAL A 1 209 ? -12.281 1.398 -4.957 1 97 209 VAL A CA 1
ATOM 1551 C C . VAL A 1 209 ? -11.961 1.972 -3.578 1 97 209 VAL A C 1
ATOM 1553 O O . VAL A 1 209 ? -11.625 1.229 -2.652 1 97 209 VAL A O 1
ATOM 1556 N N . HIS A 1 210 ? -12.078 3.285 -3.418 1 95.38 210 HIS A N 1
ATOM 1557 C CA . HIS A 1 210 ? -11.805 3.934 -2.141 1 95.38 210 HIS A CA 1
ATOM 1558 C C . HIS A 1 210 ? -12.742 3.412 -1.051 1 95.38 210 HIS A C 1
ATOM 1560 O O . HIS A 1 210 ? -12.305 3.172 0.079 1 95.38 210 HIS A O 1
ATOM 1566 N N . GLU A 1 211 ? -13.977 3.256 -1.396 1 95.12 211 GLU A N 1
ATOM 1567 C CA . GLU A 1 211 ? -14.961 2.764 -0.432 1 95.12 211 GLU A CA 1
ATOM 1568 C C . GLU A 1 211 ? -14.641 1.331 -0.01 1 95.12 211 GLU A C 1
ATOM 1570 O O . GLU A 1 211 ? -14.727 0.995 1.174 1 95.12 211 GLU A O 1
ATOM 1575 N N . LEU A 1 212 ? -14.336 0.551 -0.978 1 96.5 212 LEU A N 1
ATOM 1576 C CA . LEU A 1 212 ? -13.992 -0.839 -0.693 1 96.5 212 LEU A CA 1
ATOM 1577 C C . LEU A 1 212 ? -12.758 -0.926 0.188 1 96.5 212 LEU A C 1
ATOM 1579 O O . LEU A 1 212 ? -12.742 -1.663 1.177 1 96.5 212 LEU A O 1
ATOM 1583 N N . GLU A 1 213 ? -11.719 -0.143 -0.114 1 95.44 213 GLU A N 1
ATOM 1584 C CA . GLU A 1 213 ? -10.508 -0.1 0.703 1 95.44 213 GLU A CA 1
ATOM 1585 C C . GLU A 1 213 ? -10.82 0.346 2.129 1 95.44 213 GLU A C 1
ATOM 1587 O O . GLU A 1 213 ? -10.289 -0.212 3.09 1 95.44 213 GLU A O 1
ATOM 1592 N N . HIS A 1 214 ? -11.641 1.288 2.23 1 93.69 214 HIS A N 1
ATOM 1593 C CA . HIS A 1 214 ? -12.008 1.837 3.533 1 93.69 214 HIS A CA 1
ATOM 1594 C C . HIS A 1 214 ? -12.727 0.798 4.387 1 93.69 214 HIS A C 1
ATOM 1596 O O . HIS A 1 214 ? -12.539 0.755 5.605 1 93.69 214 HIS A O 1
ATOM 1602 N N . ASN A 1 215 ? -13.492 -0.06 3.773 1 94.56 215 ASN A N 1
ATOM 1603 C CA . ASN A 1 215 ? -14.375 -0.955 4.508 1 94.56 215 ASN A CA 1
ATOM 1604 C C . ASN A 1 215 ? -13.781 -2.354 4.637 1 94.56 215 ASN A C 1
ATOM 1606 O O . ASN A 1 215 ? -14.352 -3.217 5.305 1 94.56 215 ASN A O 1
ATOM 1610 N N . MET A 1 216 ? -12.656 -2.57 4.102 1 96.62 216 MET A N 1
ATOM 1611 C CA . MET A 1 216 ? -12.102 -3.918 4.035 1 96.62 216 MET A CA 1
ATOM 1612 C C . MET A 1 216 ? -10.984 -4.098 5.062 1 96.62 216 MET A C 1
ATOM 1614 O O . MET A 1 216 ? -10.266 -3.146 5.375 1 96.62 216 MET A O 1
ATOM 1618 N N . LEU A 1 217 ? -10.891 -5.27 5.566 1 97.31 217 LEU A N 1
ATOM 1619 C CA . LEU A 1 217 ? -9.797 -5.711 6.434 1 97.31 217 LEU A CA 1
ATOM 1620 C C . LEU A 1 217 ? -9.203 -7.02 5.93 1 97.31 217 LEU A C 1
ATOM 1622 O O . LEU A 1 217 ? -9.93 -7.906 5.48 1 97.31 217 LEU A O 1
ATOM 1626 N N . LEU A 1 218 ? -7.973 -7.09 5.945 1 97.38 218 LEU A N 1
ATOM 1627 C CA . LEU A 1 218 ? -7.262 -8.352 5.793 1 97.38 218 LEU A CA 1
ATOM 1628 C C . LEU A 1 218 ? -6.797 -8.883 7.148 1 97.38 218 LEU A C 1
ATOM 1630 O O . LEU A 1 218 ? -6.262 -8.133 7.965 1 97.38 218 LEU A O 1
ATOM 1634 N N . ALA A 1 219 ? -7.031 -10.133 7.43 1 97.56 219 ALA A N 1
ATOM 1635 C CA . ALA A 1 219 ? -6.656 -10.75 8.695 1 97.56 219 ALA A CA 1
ATOM 1636 C C . ALA A 1 219 ? -5.848 -12.023 8.469 1 97.56 219 ALA A C 1
ATOM 1638 O O . ALA A 1 219 ? -6.301 -12.938 7.781 1 97.56 219 ALA A O 1
ATOM 1639 N N . PHE A 1 220 ? -4.691 -12.117 9.031 1 96.88 220 PHE A N 1
ATOM 1640 C CA . PHE A 1 220 ? -3.824 -13.281 8.93 1 96.88 220 PHE A CA 1
ATOM 1641 C C . PHE A 1 220 ? -3.99 -14.188 10.141 1 96.88 220 PHE A C 1
ATOM 1643 O O . PHE A 1 220 ? -3.861 -13.734 11.281 1 96.88 220 PHE A O 1
ATOM 1650 N N . THR A 1 221 ? -4.188 -15.414 9.914 1 95.06 221 THR A N 1
ATOM 1651 C CA . THR A 1 221 ? -4.473 -16.359 10.984 1 95.06 221 THR A CA 1
ATOM 1652 C C . THR A 1 221 ? -3.184 -16.797 11.68 1 95.06 221 THR A C 1
ATOM 1654 O O . THR A 1 221 ? -3.223 -17.359 12.773 1 95.06 221 THR A O 1
ATOM 1657 N N . GLY A 1 222 ? -2.02 -16.5 11.016 1 88.38 222 GLY A N 1
ATOM 1658 C CA . GLY A 1 222 ? -0.748 -16.969 11.547 1 88.38 222 GLY A CA 1
ATOM 1659 C C . GLY A 1 222 ? -0.399 -18.375 11.125 1 88.38 222 GLY A C 1
ATOM 1660 O O . GLY A 1 222 ? 0.699 -18.859 11.414 1 88.38 222 GLY A O 1
ATOM 1661 N N . ARG A 1 223 ? -1.258 -19.047 10.523 1 81.88 223 ARG A N 1
ATOM 1662 C CA . ARG A 1 223 ? -1.038 -20.422 10.094 1 81.88 223 ARG A CA 1
ATOM 1663 C C . ARG A 1 223 ? -0.944 -20.516 8.57 1 81.88 223 ARG A C 1
ATOM 1665 O O . ARG A 1 223 ? -1.762 -19.938 7.855 1 81.88 223 ARG A O 1
ATOM 1672 N N . THR A 1 224 ? 0.242 -21.031 8.312 1 71.19 224 THR A N 1
ATOM 1673 C CA . THR A 1 224 ? 0.4 -21.297 6.891 1 71.19 224 THR A CA 1
ATOM 1674 C C . THR A 1 224 ? -0.118 -22.688 6.547 1 71.19 224 THR A C 1
ATOM 1676 O O . THR A 1 224 ? -0.101 -23.594 7.387 1 71.19 224 THR A O 1
ATOM 1679 N N . ARG A 1 225 ? -0.833 -22.766 5.48 1 65.75 225 ARG A N 1
ATOM 1680 C CA . ARG A 1 225 ? -1.449 -24.031 5.117 1 65.75 225 ARG A CA 1
ATOM 1681 C C . ARG A 1 225 ? -0.789 -24.625 3.879 1 65.75 225 ARG A C 1
ATOM 1683 O O . ARG A 1 225 ? -0.143 -23.922 3.109 1 65.75 225 ARG A O 1
ATOM 1690 N N . VAL A 1 226 ? -0.918 -25.984 3.982 1 66.38 226 VAL A N 1
ATOM 1691 C CA . VAL A 1 226 ? -0.629 -26.703 2.742 1 66.38 226 VAL A CA 1
ATOM 1692 C C . VAL A 1 226 ? -1.915 -26.875 1.938 1 66.38 226 VAL A C 1
ATOM 1694 O O . VAL A 1 226 ? -2.785 -27.672 2.312 1 66.38 226 VAL A O 1
ATOM 1697 N N . SER A 1 227 ? -2.146 -26.016 0.958 1 72.62 227 SER A N 1
ATOM 1698 C CA . SER A 1 227 ? -3.34 -25.938 0.123 1 72.62 227 SER A CA 1
ATOM 1699 C C . SER A 1 227 ? -3.59 -27.25 -0.619 1 72.62 227 SER A C 1
ATOM 1701 O O . SER A 1 227 ? -4.727 -27.547 -0.993 1 72.62 227 SER A O 1
ATOM 1703 N N . ASP A 1 228 ? -2.578 -28.062 -0.653 1 76.19 228 ASP A N 1
ATOM 1704 C CA . ASP A 1 228 ? -2.633 -29.219 -1.544 1 76.19 228 ASP A CA 1
ATOM 1705 C C . ASP A 1 228 ? -3.686 -30.219 -1.077 1 76.19 228 ASP A C 1
ATOM 1707 O O . ASP A 1 228 ? -4.473 -30.719 -1.883 1 76.19 228 ASP A O 1
ATOM 1711 N N . HIS A 1 229 ? -3.791 -30.359 0.156 1 80.31 229 HIS A N 1
ATOM 1712 C CA . HIS A 1 229 ? -4.699 -31.375 0.679 1 80.31 229 HIS A CA 1
ATOM 1713 C C . HIS A 1 229 ? -6.152 -30.938 0.538 1 80.31 229 HIS A C 1
ATOM 1715 O O . HIS A 1 229 ? -7.035 -31.766 0.301 1 80.31 229 HIS A O 1
ATOM 1721 N N . ILE A 1 230 ? -6.32 -29.703 0.596 1 82.69 230 ILE A N 1
ATOM 1722 C CA . ILE A 1 230 ? -7.672 -29.172 0.485 1 82.69 230 ILE A CA 1
ATOM 1723 C C . ILE A 1 230 ? -8.125 -29.203 -0.975 1 82.69 230 ILE A C 1
ATOM 1725 O O . ILE A 1 230 ? -9.242 -29.625 -1.276 1 82.69 230 ILE A O 1
ATOM 1729 N N . ILE A 1 231 ? -7.254 -28.844 -1.82 1 84.25 231 ILE A N 1
ATOM 1730 C CA . ILE A 1 231 ? -7.551 -28.844 -3.248 1 84.25 231 ILE A CA 1
ATOM 1731 C C . ILE A 1 231 ? -7.824 -30.281 -3.721 1 84.25 231 ILE A C 1
ATOM 1733 O O . ILE A 1 231 ? -8.773 -30.516 -4.465 1 84.25 231 ILE A O 1
ATOM 1737 N N . GLU A 1 232 ? -7.051 -31.188 -3.199 1 85.69 232 GLU A N 1
ATOM 1738 C CA . GLU A 1 232 ? -7.234 -32.594 -3.559 1 85.69 232 GLU A CA 1
ATOM 1739 C C . GLU A 1 232 ? -8.555 -33.125 -3.023 1 85.69 232 GLU A C 1
ATOM 1741 O O . GLU A 1 232 ? -9.242 -33.906 -3.703 1 85.69 232 GLU A O 1
ATOM 1746 N N . ASP A 1 233 ? -8.805 -32.75 -1.847 1 87.44 233 ASP A N 1
ATOM 1747 C CA . ASP A 1 233 ? -10.07 -33.156 -1.259 1 87.44 233 ASP A CA 1
ATOM 1748 C C . ASP A 1 233 ? -11.25 -32.625 -2.043 1 87.44 233 ASP A C 1
ATOM 1750 O O . ASP A 1 233 ? -12.219 -33.312 -2.314 1 87.44 233 ASP A O 1
ATOM 1754 N N . GLN A 1 234 ? -11.219 -31.391 -2.434 1 86 234 GLN A N 1
ATOM 1755 C CA . GLN A 1 234 ? -12.258 -30.766 -3.232 1 86 234 GLN A CA 1
ATOM 1756 C C . GLN A 1 234 ? -12.43 -31.453 -4.578 1 86 234 GLN A C 1
ATOM 1758 O O . GLN A 1 234 ? -13.547 -31.734 -5 1 86 234 GLN A O 1
ATOM 1763 N N . ARG A 1 235 ? -11.367 -31.766 -5.184 1 85.94 235 ARG A N 1
ATOM 1764 C CA . ARG A 1 235 ? -11.383 -32.438 -6.48 1 85.94 235 ARG A CA 1
ATOM 1765 C C . ARG A 1 235 ? -12 -33.812 -6.371 1 85.94 235 ARG A C 1
ATOM 1767 O O . ARG A 1 235 ? -12.828 -34.219 -7.199 1 85.94 235 ARG A O 1
ATOM 1774 N N . SER A 1 236 ? -11.586 -34.5 -5.367 1 88.12 236 SER A N 1
ATOM 1775 C CA . SER A 1 236 ? -12.086 -35.875 -5.16 1 88.12 236 SER A CA 1
ATOM 1776 C C . SER A 1 236 ? -13.594 -35.875 -4.926 1 88.12 236 SER A C 1
ATOM 1778 O O . SER A 1 236 ? -14.305 -36.719 -5.441 1 88.12 236 SER A O 1
ATOM 1780 N N . ARG A 1 237 ? -14 -34.969 -4.215 1 87.69 237 ARG A N 1
ATOM 1781 C CA . ARG A 1 237 ? -15.43 -34.875 -3.924 1 87.69 237 ARG A CA 1
ATOM 1782 C C . ARG A 1 237 ? -16.219 -34.5 -5.18 1 87.69 237 ARG A C 1
ATOM 1784 O O . ARG A 1 237 ? -17.312 -35.031 -5.395 1 87.69 237 ARG A O 1
ATOM 1791 N N . TYR A 1 238 ? -15.695 -33.688 -5.949 1 85 238 TYR A N 1
ATOM 1792 C CA . TYR A 1 238 ? -16.328 -33.344 -7.215 1 85 238 TYR A CA 1
ATOM 1793 C C . TYR A 1 238 ? -16.391 -34.531 -8.148 1 85 238 TYR A C 1
ATOM 1795 O O . TYR A 1 238 ? -17.453 -34.844 -8.695 1 85 238 TYR A O 1
ATOM 1803 N N . GLU A 1 239 ? -15.281 -35.188 -8.266 1 87.25 239 GLU A N 1
ATOM 1804 C CA . GLU A 1 239 ? -15.203 -36.344 -9.164 1 87.25 239 GLU A CA 1
ATOM 1805 C C . GLU A 1 239 ? -16.078 -37.5 -8.664 1 87.25 239 GLU A C 1
ATOM 1807 O O . GLU A 1 239 ? -16.609 -38.25 -9.469 1 87.25 239 GLU A O 1
ATOM 1812 N N . GLY A 1 240 ? -16.156 -37.5 -7.414 1 88.5 240 GLY A N 1
ATOM 1813 C CA . GLY A 1 240 ? -16.969 -38.531 -6.812 1 88.5 240 GLY A CA 1
ATOM 1814 C C . GLY A 1 240 ? -18.453 -38.219 -6.898 1 88.5 240 GLY A C 1
ATOM 1815 O O . GLY A 1 240 ? -19.281 -39.062 -6.492 1 88.5 240 GLY A O 1
ATOM 1816 N N . GLY A 1 241 ? -18.781 -37.094 -7.348 1 83.94 241 GLY A N 1
ATOM 1817 C CA . GLY A 1 241 ? -20.172 -36.75 -7.562 1 83.94 241 GLY A CA 1
ATOM 1818 C C . GLY A 1 241 ? -20.891 -36.344 -6.289 1 83.94 241 GLY A C 1
ATOM 1819 O O . GLY A 1 241 ? -22.094 -36.469 -6.176 1 83.94 241 GLY A O 1
ATOM 1820 N N . GLN A 1 242 ? -20.078 -35.938 -5.398 1 85.31 242 GLN A N 1
ATOM 1821 C CA . GLN A 1 242 ? -20.734 -35.469 -4.176 1 85.31 242 GLN A CA 1
ATOM 1822 C C . GLN A 1 242 ? -21.547 -34.188 -4.434 1 85.31 242 GLN A C 1
ATOM 1824 O O . GLN A 1 242 ? -20.984 -33.156 -4.754 1 85.31 242 GLN A O 1
ATOM 1829 N N . SER A 1 243 ? -22.734 -34.25 -4.16 1 87.06 243 SER A N 1
ATOM 1830 C CA . SER A 1 243 ? -23.688 -33.219 -4.559 1 87.06 243 SER A CA 1
ATOM 1831 C C . SER A 1 243 ? -23.391 -31.891 -3.887 1 87.06 243 SER A C 1
ATOM 1833 O O . SER A 1 243 ? -23.438 -30.844 -4.527 1 87.06 243 SER A O 1
ATOM 1835 N N . GLU A 1 244 ? -22.969 -31.938 -2.678 1 91.06 244 GLU A N 1
ATOM 1836 C CA . GLU A 1 244 ? -22.719 -30.703 -1.943 1 91.06 244 GLU A CA 1
ATOM 1837 C C . GLU A 1 244 ? -21.516 -29.953 -2.508 1 91.06 244 GLU A C 1
ATOM 1839 O O . GLU A 1 244 ? -21.547 -28.734 -2.635 1 91.06 244 GLU A O 1
ATOM 1844 N N . ALA A 1 245 ? -20.547 -30.672 -2.811 1 91 245 ALA A N 1
ATOM 1845 C CA . ALA A 1 245 ? -19.344 -30.078 -3.379 1 91 245 ALA A CA 1
ATOM 1846 C C . ALA A 1 245 ? -19.625 -29.453 -4.746 1 91 245 ALA A C 1
ATOM 1848 O O . ALA A 1 245 ? -19.172 -28.359 -5.047 1 91 245 ALA A O 1
ATOM 1849 N N . LEU A 1 246 ? -20.375 -30.125 -5.52 1 93.56 246 LEU A N 1
ATOM 1850 C CA . LEU A 1 246 ? -20.766 -29.656 -6.844 1 93.56 246 LEU A CA 1
ATOM 1851 C C . LEU A 1 246 ? -21.609 -28.391 -6.738 1 93.56 246 LEU A C 1
ATOM 1853 O O . LEU A 1 246 ? -21.391 -27.422 -7.473 1 93.56 246 LEU A O 1
ATOM 1857 N N . GLU A 1 247 ? -22.531 -28.438 -5.812 1 95.06 247 GLU A N 1
ATOM 1858 C CA . GLU A 1 247 ? -23.375 -27.281 -5.586 1 95.06 247 GLU A CA 1
ATOM 1859 C C . GLU A 1 247 ? -22.562 -26.078 -5.133 1 95.06 247 GLU A C 1
ATOM 1861 O O . GLU A 1 247 ? -22.797 -24.953 -5.578 1 95.06 247 GLU A O 1
ATOM 1866 N N . GLY A 1 248 ? -21.625 -26.328 -4.293 1 95.88 248 GLY A N 1
ATOM 1867 C CA . GLY A 1 248 ? -20.75 -25.266 -3.82 1 95.88 248 GLY A CA 1
ATOM 1868 C C . GLY A 1 248 ? -19.938 -24.609 -4.93 1 95.88 248 GLY A C 1
ATOM 1869 O O . GLY A 1 248 ? -19.844 -23.391 -5 1 95.88 248 GLY A O 1
ATOM 1870 N N . LEU A 1 249 ? -19.422 -25.406 -5.797 1 96.38 249 LEU A N 1
ATOM 1871 C CA . LEU A 1 249 ? -18.625 -24.906 -6.906 1 96.38 249 LEU A CA 1
ATOM 1872 C C . LEU A 1 249 ? -19.484 -24.109 -7.887 1 96.38 249 LEU A C 1
ATOM 1874 O O . LEU A 1 249 ? -19.078 -23.031 -8.336 1 96.38 249 LEU A O 1
ATOM 1878 N N . ARG A 1 250 ? -20.656 -24.625 -8.203 1 97.38 250 ARG A N 1
ATOM 1879 C CA . ARG A 1 250 ? -21.562 -23.922 -9.102 1 97.38 250 ARG A CA 1
ATOM 1880 C C . ARG A 1 250 ? -22 -22.594 -8.508 1 97.38 250 ARG A C 1
ATOM 1882 O O . ARG A 1 250 ? -22.078 -21.578 -9.211 1 97.38 250 ARG A O 1
ATOM 1889 N N . ALA A 1 251 ? -22.234 -22.625 -7.23 1 98 251 ALA A N 1
ATOM 1890 C CA . ALA A 1 251 ? -22.594 -21.391 -6.543 1 98 251 ALA A CA 1
ATOM 1891 C C . ALA A 1 251 ? -21.453 -20.375 -6.598 1 98 251 ALA A C 1
ATOM 1893 O O . ALA A 1 251 ? -21.703 -19.172 -6.77 1 98 251 ALA A O 1
ATOM 1894 N N . GLN A 1 252 ? -20.266 -20.844 -6.418 1 97.94 252 GLN A N 1
ATOM 1895 C CA . GLN A 1 252 ? -19.094 -19.969 -6.477 1 97.94 252 GLN A CA 1
ATOM 1896 C C . GLN A 1 252 ? -19.016 -19.234 -7.82 1 97.94 252 GLN A C 1
ATOM 1898 O O . GLN A 1 252 ? -18.75 -18.031 -7.871 1 97.94 252 GLN A O 1
ATOM 1903 N N . LYS A 1 253 ? -19.219 -19.969 -8.859 1 98.12 253 LYS A N 1
ATOM 1904 C CA . LYS A 1 253 ? -19.219 -19.391 -10.195 1 98.12 253 LYS A CA 1
ATOM 1905 C C . LYS A 1 253 ? -20.266 -18.297 -10.336 1 98.12 253 LYS A C 1
ATOM 1907 O O . LYS A 1 253 ? -19.984 -17.203 -10.82 1 98.12 253 LYS A O 1
ATOM 1912 N N . GLU A 1 254 ? -21.453 -18.562 -9.859 1 98.5 254 GLU A N 1
ATOM 1913 C CA . GLU A 1 254 ? -22.547 -17.609 -9.914 1 98.5 254 GLU A CA 1
ATOM 1914 C C . GLU A 1 254 ? -22.266 -16.391 -9.062 1 98.5 254 GLU A C 1
ATOM 1916 O O . GLU A 1 254 ? -22.547 -15.258 -9.484 1 98.5 254 GLU A O 1
ATOM 1921 N N . LEU A 1 255 ? -21.75 -16.609 -7.926 1 98.75 255 LEU A N 1
ATOM 1922 C CA . LEU A 1 255 ? -21.469 -15.516 -6.996 1 98.75 255 LEU A CA 1
ATOM 1923 C C . LEU A 1 255 ? -20.359 -14.609 -7.531 1 98.75 255 LEU A C 1
ATOM 1925 O O . LEU A 1 255 ? -20.375 -13.398 -7.293 1 98.75 255 LEU A O 1
ATOM 1929 N N . ALA A 1 256 ? -19.406 -15.18 -8.25 1 98.81 256 ALA A N 1
ATOM 1930 C CA . ALA A 1 256 ? -18.391 -14.344 -8.906 1 98.81 256 ALA A CA 1
ATOM 1931 C C . ALA A 1 256 ? -19.047 -13.336 -9.844 1 98.81 256 ALA A C 1
ATOM 1933 O O . ALA A 1 256 ? -18.688 -12.156 -9.844 1 98.81 256 ALA A O 1
ATOM 1934 N N . ALA A 1 257 ? -20 -13.758 -10.578 1 98.75 257 ALA A N 1
ATOM 1935 C CA . ALA A 1 257 ? -20.703 -12.883 -11.516 1 98.75 257 ALA A CA 1
ATOM 1936 C C . ALA A 1 257 ? -21.531 -11.836 -10.773 1 98.75 257 ALA A C 1
ATOM 1938 O O . ALA A 1 257 ? -21.531 -10.664 -11.156 1 98.75 257 ALA A O 1
ATOM 1939 N N . ARG A 1 258 ? -22.203 -12.281 -9.734 1 98.75 258 ARG A N 1
ATOM 1940 C CA . ARG A 1 258 ? -23.031 -11.359 -8.961 1 98.75 258 ARG A CA 1
ATOM 1941 C C . ARG A 1 258 ? -22.172 -10.305 -8.266 1 98.75 258 ARG A C 1
ATOM 1943 O O . ARG A 1 258 ? -22.547 -9.125 -8.227 1 98.75 258 ARG A O 1
ATOM 1950 N N . MET A 1 259 ? -21.094 -10.727 -7.746 1 98.81 259 MET A N 1
ATOM 1951 C CA . MET A 1 259 ? -20.203 -9.789 -7.07 1 98.81 259 MET A CA 1
ATOM 1952 C C . MET A 1 259 ? -19.578 -8.812 -8.062 1 98.81 259 MET A C 1
ATOM 1954 O O . MET A 1 259 ? -19.359 -7.645 -7.742 1 98.81 259 MET A O 1
ATOM 1958 N N . LYS A 1 260 ? -19.219 -9.32 -9.25 1 98.75 260 LYS A N 1
ATOM 1959 C CA . LYS A 1 260 ? -18.766 -8.43 -10.312 1 98.75 260 LYS A CA 1
ATOM 1960 C C . LYS A 1 260 ? -19.766 -7.312 -10.578 1 98.75 260 LYS A C 1
ATOM 1962 O O . LYS A 1 260 ? -19.391 -6.141 -10.664 1 98.75 260 LYS A O 1
ATOM 1967 N N . GLN A 1 261 ? -21.031 -7.676 -10.656 1 98.5 261 GLN A N 1
ATOM 1968 C CA . GLN A 1 261 ? -22.078 -6.699 -10.914 1 98.5 261 GLN A CA 1
ATOM 1969 C C . GLN A 1 261 ? -22.172 -5.668 -9.797 1 98.5 261 GLN A C 1
ATOM 1971 O O . GLN A 1 261 ? -22.234 -4.465 -10.055 1 98.5 261 GLN A O 1
ATOM 1976 N N . ALA A 1 262 ? -22.125 -6.145 -8.586 1 98.19 262 ALA A N 1
ATOM 1977 C CA . ALA A 1 262 ? -22.172 -5.242 -7.441 1 98.19 262 ALA A CA 1
ATOM 1978 C C . ALA A 1 262 ? -21 -4.281 -7.445 1 98.19 262 ALA A C 1
ATOM 1980 O O . ALA A 1 262 ? -21.156 -3.09 -7.164 1 98.19 262 ALA A O 1
ATOM 1981 N N . LEU A 1 263 ? -19.859 -4.789 -7.785 1 98.19 263 LEU A N 1
ATOM 1982 C CA . LEU A 1 263 ? -18.625 -4.004 -7.781 1 98.19 263 LEU A CA 1
ATOM 1983 C C . LEU A 1 263 ? -18.672 -2.908 -8.844 1 98.19 263 LEU A C 1
ATOM 1985 O O . LEU A 1 263 ? -18.422 -1.74 -8.547 1 98.19 263 LEU A O 1
ATOM 1989 N N . VAL A 1 264 ? -19.047 -3.244 -10.07 1 97.56 264 VAL A N 1
ATOM 1990 C CA . VAL A 1 264 ? -19.016 -2.291 -11.18 1 97.56 264 VAL A CA 1
ATOM 1991 C C . VAL A 1 264 ? -20.125 -1.248 -10.984 1 97.56 264 VAL A C 1
ATOM 1993 O O . VAL A 1 264 ? -19.984 -0.11 -11.438 1 97.56 264 VAL A O 1
ATOM 1996 N N . LYS A 1 265 ? -21.172 -1.616 -10.227 1 96.31 265 LYS A N 1
ATOM 1997 C CA . LYS A 1 265 ? -22.266 -0.692 -9.938 1 96.31 265 LYS A CA 1
ATOM 1998 C C . LYS A 1 265 ? -21.953 0.154 -8.703 1 96.31 265 LYS A C 1
ATOM 2000 O O . LYS A 1 265 ? -22.734 1.032 -8.336 1 96.31 265 LYS A O 1
ATOM 2005 N N . GLY A 1 266 ? -20.859 -0.161 -8.031 1 95.62 266 GLY A N 1
ATOM 2006 C CA . GLY A 1 266 ? -20.453 0.604 -6.859 1 95.62 266 GLY A CA 1
ATOM 2007 C C . GLY A 1 266 ? -21.219 0.222 -5.609 1 95.62 266 GLY A C 1
ATOM 2008 O O . GLY A 1 266 ? -21.359 1.029 -4.688 1 95.62 266 GLY A O 1
ATOM 2009 N N . GLU A 1 267 ? -21.812 -0.948 -5.551 1 96 267 GLU A N 1
ATOM 2010 C CA . GLU A 1 267 ? -22.594 -1.417 -4.414 1 96 267 GLU A CA 1
ATOM 2011 C C . GLU A 1 267 ? -21.734 -2.197 -3.428 1 96 267 GLU A C 1
ATOM 2013 O O . GLU A 1 267 ? -21.859 -3.416 -3.305 1 96 267 GLU A O 1
ATOM 2018 N N . VAL A 1 268 ? -21 -1.517 -2.627 1 96.31 268 VAL A N 1
ATOM 2019 C CA . VAL A 1 268 ? -19.953 -2.088 -1.787 1 96.31 268 VAL A CA 1
ATOM 2020 C C . VAL A 1 268 ? -20.578 -2.908 -0.663 1 96.31 268 VAL A C 1
ATOM 2022 O O . VAL A 1 268 ? -20.062 -3.965 -0.292 1 96.31 268 VAL A O 1
ATOM 2025 N N . ASP A 1 269 ? -21.703 -2.486 -0.084 1 95.62 269 ASP A N 1
ATOM 2026 C CA . ASP A 1 269 ? -22.375 -3.264 0.953 1 95.62 269 ASP A CA 1
ATOM 2027 C C . ASP A 1 269 ? -22.875 -4.602 0.405 1 95.62 269 ASP A C 1
ATOM 2029 O O . ASP A 1 269 ? -22.688 -5.645 1.04 1 95.62 269 ASP A O 1
ATOM 2033 N N . ALA A 1 270 ? -23.531 -4.484 -0.758 1 97.19 270 ALA A N 1
ATOM 2034 C CA . ALA A 1 270 ? -23.969 -5.719 -1.404 1 97.19 270 ALA A CA 1
ATOM 2035 C C . ALA A 1 270 ? -22.781 -6.645 -1.686 1 97.19 270 ALA A C 1
ATOM 2037 O O . ALA A 1 270 ? -22.875 -7.859 -1.489 1 97.19 270 ALA A O 1
ATOM 2038 N N . PHE A 1 271 ? -21.734 -6.074 -2.166 1 98.25 271 PHE A N 1
ATOM 2039 C CA . PHE A 1 271 ? -20.5 -6.82 -2.396 1 98.25 271 PHE A CA 1
ATOM 2040 C C . PHE A 1 271 ? -20.078 -7.57 -1.138 1 98.25 271 PHE A C 1
ATOM 2042 O O . PHE A 1 271 ? -19.75 -8.758 -1.197 1 98.25 271 PHE A O 1
ATOM 2049 N N . GLY A 1 272 ? -20.094 -6.887 0.015 1 98.12 272 GLY A N 1
ATOM 2050 C CA . GLY A 1 272 ? -19.75 -7.5 1.286 1 98.12 272 GLY A CA 1
ATOM 2051 C C . GLY A 1 272 ? -20.656 -8.648 1.666 1 98.12 272 GLY A C 1
ATOM 2052 O O . GLY A 1 272 ? -20.203 -9.695 2.121 1 98.12 272 GLY A O 1
ATOM 2053 N N . ARG A 1 273 ? -21.953 -8.484 1.495 1 98.25 273 ARG A N 1
ATOM 2054 C CA . ARG A 1 273 ? -22.906 -9.531 1.819 1 98.25 273 ARG A CA 1
ATOM 2055 C C . ARG A 1 273 ? -22.703 -10.75 0.927 1 98.25 273 ARG A C 1
ATOM 2057 O O . ARG A 1 273 ? -22.766 -11.891 1.398 1 98.25 273 ARG A O 1
ATOM 2064 N N . LEU A 1 274 ? -22.453 -10.477 -0.339 1 98.81 274 LEU A N 1
ATOM 2065 C CA . LEU A 1 274 ? -22.219 -11.57 -1.279 1 98.81 274 LEU A CA 1
ATOM 2066 C C . LEU A 1 274 ? -20.922 -12.305 -0.932 1 98.81 274 LEU A C 1
ATOM 2068 O O . LEU A 1 274 ? -20.828 -13.523 -1.133 1 98.81 274 LEU A O 1
ATOM 2072 N N . LEU A 1 275 ? -19.953 -11.562 -0.405 1 98.69 275 LEU A N 1
ATOM 2073 C CA . LEU A 1 275 ? -18.719 -12.195 0.077 1 98.69 275 LEU A CA 1
ATOM 2074 C C . LEU A 1 275 ? -19.031 -13.234 1.151 1 98.69 275 LEU A C 1
ATOM 2076 O O . LEU A 1 275 ? -18.453 -14.32 1.152 1 98.69 275 LEU A O 1
ATOM 2080 N N . GLY A 1 276 ? -19.922 -12.891 2.051 1 98.5 276 GLY A N 1
ATOM 2081 C CA . GLY A 1 276 ? -20.359 -13.828 3.07 1 98.5 276 GLY A CA 1
ATOM 2082 C C . GLY A 1 276 ? -21.062 -15.039 2.496 1 98.5 276 GLY A C 1
ATOM 2083 O O . GLY A 1 276 ? -20.859 -16.156 2.969 1 98.5 276 GLY A O 1
ATOM 2084 N N . GLU A 1 277 ? -21.906 -14.82 1.531 1 98.38 277 GLU A N 1
ATOM 2085 C CA . GLU A 1 277 ? -22.562 -15.93 0.856 1 98.38 277 GLU A CA 1
ATOM 2086 C C . GLU A 1 277 ? -21.547 -16.844 0.18 1 98.38 277 GLU A C 1
ATOM 2088 O O . GLU A 1 277 ? -21.672 -18.078 0.25 1 98.38 277 GLU A O 1
ATOM 2093 N N . ALA A 1 278 ? -20.594 -16.219 -0.449 1 98.19 278 ALA A N 1
ATOM 2094 C CA . ALA A 1 278 ? -19.531 -17 -1.094 1 98.19 278 ALA A CA 1
ATOM 2095 C C . ALA A 1 278 ? -18.812 -17.891 -0.085 1 98.19 278 ALA A C 1
ATOM 2097 O O . ALA A 1 278 ? -18.469 -19.031 -0.396 1 98.19 278 ALA A O 1
ATOM 2098 N N . TRP A 1 279 ? -18.641 -17.359 1.092 1 97.88 279 TRP A N 1
ATOM 2099 C CA . TRP A 1 279 ? -17.984 -18.125 2.145 1 97.88 279 TRP A CA 1
ATOM 2100 C C . TRP A 1 279 ? -18.812 -19.344 2.533 1 97.88 279 TRP A C 1
ATOM 2102 O O . TRP A 1 279 ? -18.297 -20.453 2.621 1 97.88 279 TRP A O 1
ATOM 2112 N N . ARG A 1 280 ? -20.062 -19.156 2.723 1 97.19 280 ARG A N 1
ATOM 2113 C CA . ARG A 1 280 ? -20.953 -20.25 3.104 1 97.19 280 ARG A CA 1
ATOM 2114 C C . ARG A 1 280 ? -20.953 -21.344 2.039 1 97.19 280 ARG A C 1
ATOM 2116 O O . ARG A 1 280 ? -20.891 -22.531 2.361 1 97.19 280 ARG A O 1
ATOM 2123 N N . GLU A 1 281 ? -21 -20.953 0.829 1 96.94 281 GLU A N 1
ATOM 2124 C CA . GLU A 1 281 ? -21 -21.922 -0.261 1 96.94 281 GLU A CA 1
ATOM 2125 C C . GLU A 1 281 ? -19.656 -22.625 -0.374 1 96.94 281 GLU A C 1
ATOM 2127 O O . GLU A 1 281 ? -19.594 -23.828 -0.678 1 96.94 281 GLU A O 1
ATOM 2132 N N . LYS A 1 282 ? -18.547 -21.906 -0.154 1 96.06 282 LYS A N 1
ATOM 2133 C CA . LYS A 1 282 ? -17.219 -22.484 -0.228 1 96.06 282 LYS A CA 1
ATOM 2134 C C . LYS A 1 282 ? -17.047 -23.609 0.791 1 96.06 282 LYS A C 1
ATOM 2136 O O . LYS A 1 282 ? -16.406 -24.625 0.508 1 96.06 282 LYS A O 1
ATOM 2141 N N . GLN A 1 283 ? -17.609 -23.453 1.912 1 94.25 283 GLN A N 1
ATOM 2142 C CA . GLN A 1 283 ? -17.484 -24.422 2.99 1 94.25 283 GLN A CA 1
ATOM 2143 C C . GLN A 1 283 ? -18.125 -25.75 2.615 1 94.25 283 GLN A C 1
ATOM 2145 O O . GLN A 1 283 ? -17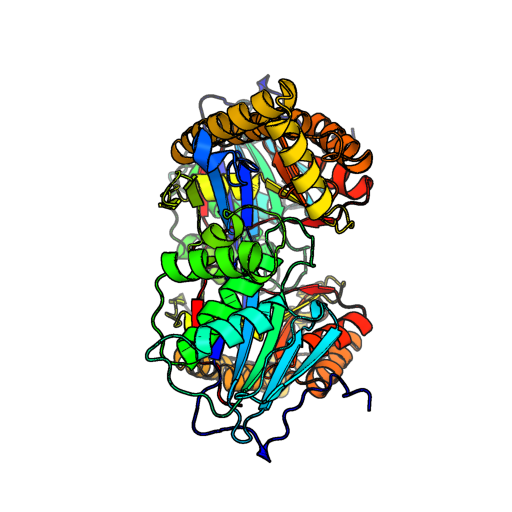.812 -26.797 3.197 1 94.25 283 GLN A O 1
ATOM 2150 N N . LYS A 1 284 ? -19.047 -25.734 1.671 1 91.56 284 LYS A N 1
ATOM 2151 C CA . LYS A 1 284 ? -19.703 -26.953 1.224 1 91.56 284 LYS A CA 1
ATOM 2152 C C . LYS A 1 284 ? -18.766 -27.844 0.415 1 91.56 284 LYS A C 1
ATOM 2154 O O . LYS A 1 284 ? -19 -29.047 0.261 1 91.56 284 LYS A O 1
ATOM 2159 N N . MET A 1 285 ? -17.75 -27.25 -0.088 1 90.38 285 MET A N 1
ATOM 2160 C CA . MET A 1 285 ? -16.875 -27.922 -1.039 1 90.38 285 MET A CA 1
ATOM 2161 C C . MET A 1 285 ? -15.977 -28.938 -0.327 1 90.38 285 MET A C 1
ATOM 2163 O O . MET A 1 285 ? -15.586 -29.953 -0.911 1 90.38 285 MET A O 1
ATOM 2167 N N . SER A 1 286 ? -15.586 -28.594 0.91 1 89.12 286 SER A N 1
ATOM 2168 C CA . SER A 1 286 ? -14.742 -29.469 1.729 1 89.12 286 SER A CA 1
ATOM 2169 C C . SER A 1 286 ? -14.812 -29.062 3.201 1 89.12 286 SER A C 1
ATOM 2171 O O . SER A 1 286 ? -14.805 -27.875 3.531 1 89.12 286 SER A O 1
ATOM 2173 N N . SER A 1 287 ? -14.75 -30.062 4 1 86.5 287 SER A N 1
ATOM 2174 C CA . SER A 1 287 ? -14.758 -29.812 5.438 1 86.5 287 SER A CA 1
ATOM 2175 C C . SER A 1 287 ? -13.398 -29.297 5.914 1 86.5 287 SER A C 1
ATOM 2177 O O . SER A 1 287 ? -13.281 -28.797 7.035 1 86.5 287 SER A O 1
ATOM 2179 N N . ARG A 1 288 ? -12.445 -29.344 5.094 1 87.75 288 ARG A N 1
ATOM 2180 C CA . ARG A 1 288 ? -11.086 -28.984 5.469 1 87.75 288 ARG A CA 1
ATOM 2181 C C . ARG A 1 288 ? -10.828 -27.5 5.223 1 87.75 288 ARG A C 1
ATOM 2183 O O . ARG A 1 288 ? -9.789 -26.969 5.617 1 87.75 288 ARG A O 1
ATOM 2190 N N . ILE A 1 289 ? -11.797 -26.875 4.707 1 91 289 ILE A N 1
ATOM 2191 C CA . ILE A 1 289 ? -11.625 -25.484 4.297 1 91 289 ILE A CA 1
ATOM 2192 C C . ILE A 1 289 ? -11.594 -24.594 5.527 1 91 289 ILE A C 1
ATOM 2194 O O . ILE A 1 289 ? -10.805 -23.641 5.594 1 91 289 ILE A O 1
ATOM 2198 N N . THR A 1 290 ? -12.391 -24.922 6.52 1 93.31 290 THR A N 1
ATOM 2199 C CA . THR A 1 290 ? -12.461 -24.047 7.684 1 93.31 290 THR A CA 1
ATOM 2200 C C . THR A 1 290 ? -11.781 -24.703 8.891 1 93.31 290 THR A C 1
ATOM 2202 O O . THR A 1 290 ? -11.492 -25.891 8.875 1 93.31 290 THR A O 1
ATOM 2205 N N . THR A 1 291 ? -11.383 -23.984 9.852 1 94 291 THR A N 1
ATOM 2206 C CA . THR A 1 291 ? -10.867 -24.375 11.164 1 94 291 THR A CA 1
ATOM 2207 C C . THR A 1 291 ? -11.648 -23.672 12.273 1 94 291 THR A C 1
ATOM 2209 O O . THR A 1 291 ? -12.383 -22.719 12.023 1 94 291 THR A O 1
ATOM 2212 N N . PRO A 1 292 ? -11.508 -24.125 13.484 1 95.62 292 PRO A N 1
ATOM 2213 C CA . PRO A 1 292 ? -12.203 -23.453 14.578 1 95.62 292 PRO A CA 1
ATOM 2214 C C . PRO A 1 292 ? -11.859 -21.969 14.68 1 95.62 292 PRO A C 1
ATOM 2216 O O . PRO A 1 292 ? -12.734 -21.141 14.945 1 95.62 292 PRO A O 1
ATOM 2219 N N . LEU A 1 293 ? -10.625 -21.641 14.461 1 96.31 293 LEU A N 1
ATOM 2220 C CA . LEU A 1 293 ? -10.203 -20.25 14.508 1 96.31 293 LEU A CA 1
ATOM 2221 C C . LEU A 1 293 ? -10.891 -19.438 13.422 1 96.31 293 LEU A C 1
ATOM 2223 O O . LEU A 1 293 ? -11.359 -18.328 13.68 1 96.31 293 LEU A O 1
ATOM 2227 N N . ILE A 1 294 ? -10.945 -19.953 12.234 1 96.75 294 ILE A N 1
ATOM 2228 C CA . ILE A 1 294 ? -11.578 -19.281 11.102 1 96.75 294 ILE A CA 1
ATOM 2229 C C . ILE A 1 294 ? -13.062 -19.078 11.383 1 96.75 294 ILE A C 1
ATOM 2231 O O . ILE A 1 294 ? -13.609 -18 11.148 1 96.75 294 ILE A O 1
ATOM 2235 N N . ASP A 1 295 ? -13.664 -20.125 11.906 1 97.44 295 ASP A N 1
ATOM 2236 C CA . ASP A 1 295 ? -15.078 -20.031 12.242 1 97.44 295 ASP A CA 1
ATOM 2237 C C . ASP A 1 295 ? -15.32 -18.953 13.289 1 97.44 295 ASP A C 1
ATOM 2239 O O . ASP A 1 295 ? -16.25 -18.141 13.156 1 97.44 295 ASP A O 1
ATOM 2243 N N . ALA A 1 296 ? -14.523 -18.953 14.266 1 98.25 296 ALA A N 1
ATOM 2244 C CA . ALA A 1 296 ? -14.648 -17.953 15.32 1 98.25 296 ALA A CA 1
ATOM 2245 C C . ALA A 1 296 ? -14.453 -16.547 14.766 1 98.25 296 ALA A C 1
ATOM 2247 O O . ALA A 1 296 ? -15.156 -15.609 15.164 1 98.25 296 ALA A O 1
ATOM 2248 N N . ALA A 1 297 ? -13.492 -16.391 13.898 1 98.44 297 ALA A N 1
ATOM 2249 C CA . ALA A 1 297 ? -13.211 -15.086 13.297 1 98.44 297 ALA A CA 1
ATOM 2250 C C . ALA A 1 297 ? -14.414 -14.57 12.516 1 98.44 297 ALA A C 1
ATOM 2252 O O . ALA A 1 297 ? -14.805 -13.406 12.672 1 98.44 297 ALA A O 1
ATOM 2253 N N . VAL A 1 298 ? -15.008 -15.43 11.695 1 98.38 298 VAL A N 1
ATOM 2254 C CA . VAL A 1 298 ? -16.172 -15.031 10.906 1 98.38 298 VAL A CA 1
ATOM 2255 C C . VAL A 1 298 ? -17.328 -14.68 11.82 1 98.38 298 VAL A C 1
ATOM 2257 O O . VAL A 1 298 ? -18 -13.656 11.625 1 98.38 298 VAL A O 1
ATOM 2260 N N . GLU A 1 299 ? -17.516 -15.484 12.805 1 98.44 299 GLU A N 1
ATOM 2261 C CA . GLU A 1 299 ? -18.609 -15.25 13.742 1 98.44 299 GLU A CA 1
ATOM 2262 C C . GLU A 1 299 ? -18.453 -13.922 14.477 1 98.44 299 GLU A C 1
ATOM 2264 O O . GLU A 1 299 ? -19.359 -13.102 14.492 1 98.44 299 GLU A O 1
ATOM 2269 N N . ARG A 1 300 ? -17.344 -13.711 15.047 1 98.38 300 ARG A N 1
ATOM 2270 C CA . ARG A 1 300 ? -17.078 -12.5 15.812 1 98.38 300 ARG A CA 1
ATOM 2271 C C . ARG A 1 300 ? -17.125 -11.266 14.922 1 98.38 300 ARG A C 1
ATOM 2273 O O . ARG A 1 300 ? -17.656 -10.227 15.312 1 98.38 300 ARG A O 1
ATOM 2280 N N . ALA A 1 301 ? -16.5 -11.375 13.766 1 98.56 301 ALA A N 1
ATOM 2281 C CA . ALA A 1 301 ? -16.516 -10.25 12.828 1 98.56 301 ALA A CA 1
ATOM 2282 C C . ALA A 1 301 ? -17.938 -9.883 12.422 1 98.56 301 ALA A C 1
ATOM 2284 O O . ALA A 1 301 ? -18.297 -8.703 12.383 1 98.56 301 ALA A O 1
ATOM 2285 N N . THR A 1 302 ? -18.734 -10.891 12.148 1 98.12 302 THR A N 1
ATOM 2286 C CA . THR A 1 302 ? -20.109 -10.664 11.727 1 98.12 302 THR A CA 1
ATOM 2287 C C . THR A 1 302 ? -20.906 -10 12.844 1 98.12 302 THR A C 1
ATOM 2289 O O . THR A 1 302 ? -21.625 -9.031 12.609 1 98.12 302 THR A O 1
ATOM 2292 N N . LYS A 1 303 ? -20.719 -10.461 14.016 1 97.69 303 LYS A N 1
ATOM 2293 C CA . LYS A 1 303 ? -21.406 -9.875 15.164 1 97.69 303 LYS A CA 1
ATOM 2294 C C . LYS A 1 303 ? -20.984 -8.43 15.383 1 97.69 303 LYS A C 1
ATOM 2296 O O . LYS A 1 303 ? -21.766 -7.602 15.844 1 97.69 303 LYS A O 1
ATOM 2301 N N . ALA A 1 304 ? -19.781 -8.195 15.016 1 97.25 304 ALA A N 1
ATOM 2302 C CA . ALA A 1 304 ? -19.203 -6.871 15.273 1 97.25 304 ALA A CA 1
ATOM 2303 C C . ALA A 1 304 ? -19.516 -5.91 14.133 1 97.25 304 ALA A C 1
ATOM 2305 O O . ALA A 1 304 ? -19.234 -4.711 14.227 1 97.25 304 ALA A O 1
ATOM 2306 N N . GLY A 1 305 ? -20.047 -6.387 12.992 1 96.5 305 GLY A N 1
ATOM 2307 C CA . GLY A 1 305 ? -20.469 -5.465 11.953 1 96.5 305 GLY A CA 1
ATOM 2308 C C . GLY A 1 305 ? -19.875 -5.793 10.594 1 96.5 305 GLY A C 1
ATOM 2309 O O . GLY A 1 305 ? -19.984 -5.008 9.648 1 96.5 305 GLY A O 1
ATOM 2310 N N . ALA A 1 306 ? -19.234 -6.906 10.414 1 98.06 306 ALA A N 1
ATOM 2311 C CA . ALA A 1 306 ? -18.844 -7.348 9.086 1 98.06 306 ALA A CA 1
ATOM 2312 C C . ALA A 1 306 ? -20.047 -7.785 8.266 1 98.06 306 ALA A C 1
ATOM 2314 O O . ALA A 1 306 ? -20.906 -8.516 8.758 1 98.06 306 ALA A O 1
ATOM 2315 N N . LEU A 1 307 ? -20.125 -7.266 7.074 1 97.56 307 LEU A N 1
ATOM 2316 C CA . LEU A 1 307 ? -21.172 -7.684 6.148 1 97.56 307 LEU A CA 1
ATOM 2317 C C . LEU A 1 307 ? -20.906 -9.094 5.633 1 97.56 307 LEU A C 1
ATOM 2319 O O . LEU A 1 307 ? -21.844 -9.836 5.324 1 97.56 307 LEU A O 1
ATOM 2323 N N . GLY A 1 308 ? -19.609 -9.438 5.543 1 98.38 308 GLY A N 1
ATOM 2324 C CA . GLY A 1 308 ? -19.141 -10.742 5.117 1 98.38 308 GLY A CA 1
ATOM 2325 C C . GLY A 1 308 ? -17.625 -10.891 5.219 1 98.38 308 GLY A C 1
ATOM 2326 O O . GLY A 1 308 ? -16.906 -9.898 5.352 1 98.38 308 GLY A O 1
ATOM 2327 N N . GLY A 1 309 ? -17.188 -12.094 5.184 1 98.31 309 GLY A N 1
ATOM 2328 C CA . GLY A 1 309 ? -15.781 -12.422 5.203 1 98.31 309 GLY A CA 1
ATOM 2329 C C . GLY A 1 309 ? -15.492 -13.867 4.824 1 98.31 309 GLY A C 1
ATOM 2330 O O . GLY A 1 309 ? -16.359 -14.727 4.945 1 98.31 309 GLY A O 1
ATOM 2331 N N . LYS A 1 310 ? -14.305 -14.117 4.438 1 97.69 310 LYS A N 1
ATOM 2332 C CA . LYS A 1 310 ? -13.906 -15.461 4.039 1 97.69 310 LYS A CA 1
ATOM 2333 C C . LYS A 1 310 ? -12.383 -15.578 3.965 1 97.69 310 LYS A C 1
ATOM 2335 O O . LYS A 1 310 ? -11.68 -14.57 3.982 1 97.69 310 LYS A O 1
ATOM 2340 N N . VAL A 1 311 ? -12.008 -16.781 3.859 1 96.44 311 VAL A N 1
ATOM 2341 C CA . VAL A 1 311 ? -10.602 -17.031 3.561 1 96.44 311 VAL A CA 1
ATOM 2342 C C . VAL A 1 311 ? -10.297 -16.641 2.115 1 96.44 311 VAL A C 1
ATOM 2344 O O . VAL A 1 311 ? -11.148 -16.797 1.234 1 96.44 311 VAL A O 1
ATOM 2347 N N . THR A 1 312 ? -9.086 -16.203 1.859 1 95.69 312 THR A N 1
ATOM 2348 C CA . THR A 1 312 ? -8.734 -15.711 0.536 1 95.69 312 THR A CA 1
ATOM 2349 C C . THR A 1 312 ? -8.156 -16.828 -0.326 1 95.69 312 THR A C 1
ATOM 2351 O O . THR A 1 312 ? -8.109 -16.719 -1.553 1 95.69 312 THR A O 1
ATOM 2354 N N . GLY A 1 313 ? -7.664 -17.891 0.253 1 92.88 313 GLY A N 1
ATOM 2355 C CA . GLY A 1 313 ? -7.082 -19.016 -0.462 1 92.88 313 GLY A CA 1
ATOM 2356 C C . GLY A 1 313 ? -7.945 -20.266 -0.423 1 92.88 313 GLY A C 1
ATOM 2357 O O . GLY A 1 313 ? -9.172 -20.172 -0.41 1 92.88 313 GLY A O 1
ATOM 2358 N N . ALA A 1 314 ? -7.258 -21.391 -0.504 1 89 314 ALA A N 1
ATOM 2359 C CA . ALA A 1 314 ? -7.941 -22.688 -0.541 1 89 314 ALA A CA 1
ATOM 2360 C C . ALA A 1 314 ? -8.641 -22.984 0.785 1 89 314 ALA A C 1
ATOM 2362 O O . ALA A 1 314 ? -9.648 -23.688 0.82 1 89 314 ALA A O 1
ATOM 2363 N N . GLY A 1 315 ? -8.133 -22.5 1.816 1 89.38 315 GLY A N 1
ATOM 2364 C CA . GLY A 1 315 ? -8.695 -22.75 3.135 1 89.38 315 GLY A CA 1
ATOM 2365 C C . GLY A 1 315 ? -7.672 -23.281 4.125 1 89.38 315 GLY A C 1
ATOM 2366 O O . GLY A 1 315 ? -6.492 -23.422 3.795 1 89.38 315 GLY A O 1
ATOM 2367 N N . GLY A 1 316 ? -8.156 -23.469 5.352 1 89.25 316 GLY A N 1
ATOM 2368 C CA . GLY A 1 316 ? -7.355 -24.094 6.391 1 89.25 316 GLY A CA 1
ATOM 2369 C C . GLY A 1 316 ? -6.434 -23.125 7.102 1 89.25 316 GLY A C 1
ATOM 2370 O O . GLY A 1 316 ? -5.824 -23.469 8.117 1 89.25 316 GLY A O 1
ATOM 2371 N N . GLY A 1 317 ? -6.305 -21.969 6.637 1 91.69 317 GLY A N 1
ATOM 2372 C CA . GLY A 1 317 ? -5.438 -20.938 7.211 1 91.69 317 GLY A CA 1
ATOM 2373 C C . GLY A 1 317 ? -5.203 -19.766 6.281 1 91.69 317 GLY A C 1
ATOM 2374 O O . GLY A 1 317 ? -6.086 -19.406 5.504 1 91.69 317 GLY A O 1
ATOM 2375 N N . GLY A 1 318 ? -4.078 -19.094 6.57 1 94 318 GLY A N 1
ATOM 2376 C CA . GLY A 1 318 ? -3.727 -17.969 5.727 1 94 318 GLY A CA 1
ATOM 2377 C C . GLY A 1 318 ? -4.504 -16.703 6.066 1 94 318 GLY A C 1
ATOM 2378 O O . GLY A 1 318 ? -4.738 -16.406 7.242 1 94 318 GLY A O 1
ATOM 2379 N N . HIS A 1 319 ? -4.824 -16.016 5.074 1 96.81 319 HIS A N 1
ATOM 2380 C CA . HIS A 1 319 ? -5.492 -14.734 5.285 1 96.81 319 HIS A CA 1
ATOM 2381 C C . HIS A 1 319 ? -7 -14.859 5.094 1 96.81 319 HIS A C 1
ATOM 2383 O O . HIS A 1 319 ? -7.469 -15.75 4.391 1 96.81 319 HIS A O 1
ATOM 2389 N N . MET A 1 320 ? -7.656 -14 5.723 1 97.69 320 MET A N 1
ATOM 2390 C CA . MET A 1 320 ? -9.086 -13.734 5.535 1 97.69 320 MET A CA 1
ATOM 2391 C C . MET A 1 320 ? -9.32 -12.297 5.102 1 97.69 320 MET A C 1
ATOM 2393 O O . MET A 1 320 ? -8.516 -11.414 5.398 1 97.69 320 MET A O 1
ATOM 2397 N N . VAL A 1 321 ? -10.367 -12.086 4.402 1 98.56 321 VAL A N 1
ATOM 2398 C CA . VAL A 1 321 ? -10.781 -10.742 4.023 1 98.56 321 VAL A CA 1
ATOM 2399 C C . VAL A 1 321 ? -12.195 -10.477 4.547 1 98.56 321 VAL A C 1
ATOM 2401 O O . VAL A 1 321 ? -13.055 -11.359 4.523 1 98.56 321 VAL A O 1
ATOM 2404 N N . PHE A 1 322 ? -12.422 -9.289 5.062 1 98.62 322 PHE A N 1
ATOM 2405 C CA . PHE A 1 322 ? -13.727 -8.852 5.566 1 98.62 322 PHE A CA 1
ATOM 2406 C C . PHE A 1 322 ? -14.125 -7.52 4.953 1 98.62 322 PHE A C 1
ATOM 2408 O O . PHE A 1 322 ? -13.273 -6.648 4.738 1 98.62 322 PHE A O 1
ATOM 2415 N N . VAL A 1 323 ? -15.359 -7.387 4.656 1 97.88 323 VAL A N 1
ATOM 2416 C CA . VAL A 1 323 ? -15.961 -6.098 4.328 1 97.88 323 VAL A CA 1
ATOM 2417 C C . VAL A 1 323 ? -16.906 -5.672 5.441 1 97.88 323 VAL A C 1
ATOM 2419 O O . VAL A 1 323 ? -17.812 -6.422 5.809 1 97.88 323 VAL A O 1
ATOM 2422 N N . CYS A 1 324 ? -16.688 -4.535 5.969 1 95.62 324 CYS A N 1
ATOM 2423 C CA . CYS A 1 324 ? -17.406 -4.109 7.164 1 95.62 324 CYS A CA 1
ATOM 2424 C C . CYS A 1 324 ? -18.453 -3.045 6.828 1 95.62 324 CYS A C 1
ATOM 2426 O O . CYS A 1 324 ? -18.312 -2.322 5.84 1 95.62 324 CYS A O 1
ATOM 2428 N N . GLU A 1 325 ? -19.391 -3.025 7.723 1 88.31 325 GLU A N 1
ATOM 2429 C CA . GLU A 1 325 ? -20.406 -1.972 7.672 1 88.31 325 GLU A CA 1
ATOM 2430 C C . GLU A 1 325 ? -19.781 -0.604 7.961 1 88.31 325 GLU A C 1
ATOM 2432 O O . GLU A 1 325 ? -18.672 -0.515 8.469 1 88.31 325 GLU A O 1
ATOM 2437 N N . PHE A 1 326 ? -20.562 0.295 7.691 1 76.81 326 PHE A N 1
ATOM 2438 C CA . PHE A 1 326 ? -20.172 1.682 7.918 1 76.81 326 PHE A CA 1
ATOM 2439 C C . PHE A 1 326 ? -19.719 1.889 9.359 1 76.81 326 PHE A C 1
ATOM 2441 O O . PHE A 1 326 ? -20.438 1.55 10.297 1 76.81 326 PHE A O 1
ATOM 2448 N N . GLU A 1 327 ? -18.531 2.355 9.484 1 78.31 327 GLU A N 1
ATOM 2449 C CA . GLU A 1 327 ? -17.891 2.797 10.719 1 78.31 327 GLU A CA 1
ATOM 2450 C C . GLU A 1 327 ? -17.75 1.646 11.719 1 78.31 327 GLU A C 1
ATOM 2452 O O . GLU A 1 327 ? -17.844 1.854 12.93 1 78.31 327 GLU A O 1
ATOM 2457 N N . ARG A 1 328 ? -17.734 0.419 11.234 1 88.81 328 ARG A N 1
ATOM 2458 C CA . ARG A 1 328 ? -17.594 -0.735 12.117 1 88.81 328 ARG A CA 1
ATOM 2459 C C . ARG A 1 328 ? -16.234 -1.398 11.953 1 88.81 328 ARG A C 1
ATOM 2461 O O . ARG A 1 328 ? -15.875 -2.287 12.727 1 88.81 328 ARG A O 1
ATOM 2468 N N . ARG A 1 329 ? -15.555 -0.938 11.031 1 92.25 329 ARG A N 1
ATOM 2469 C CA . ARG A 1 329 ? -14.297 -1.603 10.695 1 92.25 329 ARG A CA 1
ATOM 2470 C C . ARG A 1 329 ? -13.375 -1.688 11.906 1 92.25 329 ARG A C 1
ATOM 2472 O O . ARG A 1 329 ? -12.75 -2.723 12.141 1 92.25 329 ARG A O 1
ATOM 2479 N N . HIS A 1 330 ? -13.281 -0.619 12.688 1 90.44 330 HIS A N 1
ATOM 2480 C CA . HIS A 1 330 ? -12.383 -0.596 13.836 1 90.44 330 HIS A CA 1
ATOM 2481 C C . HIS A 1 330 ? -12.828 -1.581 14.914 1 90.44 330 HIS A C 1
ATOM 2483 O O . HIS A 1 330 ? -12 -2.172 15.609 1 90.44 330 HIS A O 1
ATOM 2489 N N . ILE A 1 331 ? -14.141 -1.774 15.047 1 94 331 ILE A N 1
ATOM 2490 C CA . ILE A 1 331 ? -14.68 -2.725 16.016 1 94 331 ILE A CA 1
ATOM 2491 C C . ILE A 1 331 ? -14.375 -4.152 15.562 1 94 331 ILE A C 1
ATOM 2493 O O . ILE A 1 331 ? -13.945 -4.984 16.359 1 94 331 ILE A O 1
ATOM 2497 N N . VAL A 1 332 ? -14.602 -4.363 14.273 1 97.44 332 VAL A N 1
ATOM 2498 C CA . VAL A 1 332 ? -14.297 -5.672 13.703 1 97.44 332 VAL A CA 1
ATOM 2499 C C . VAL A 1 332 ? -12.812 -5.973 13.867 1 97.44 332 VAL A C 1
ATOM 2501 O O . VAL A 1 332 ? -12.438 -7.078 14.266 1 97.44 332 VAL A O 1
ATOM 2504 N N . ALA A 1 333 ? -11.977 -5.004 13.594 1 96.44 333 ALA A N 1
ATOM 2505 C CA . ALA A 1 333 ? -10.531 -5.168 13.734 1 96.44 333 ALA A CA 1
ATOM 2506 C C . ALA A 1 333 ? -10.164 -5.566 15.164 1 96.44 333 ALA A C 1
ATOM 2508 O O . ALA A 1 333 ? -9.375 -6.488 15.375 1 96.44 333 ALA A O 1
ATOM 2509 N N . ASP A 1 334 ? -10.727 -4.93 16.109 1 95.88 334 ASP A N 1
ATOM 2510 C CA . ASP A 1 334 ? -10.438 -5.211 17.516 1 95.88 334 ASP A CA 1
ATOM 2511 C C . ASP A 1 334 ? -10.812 -6.645 17.875 1 95.88 334 ASP A C 1
ATOM 2513 O O . ASP A 1 334 ? -10.07 -7.32 18.594 1 95.88 334 ASP A O 1
ATOM 2517 N N . GLU A 1 335 ? -11.945 -7.059 17.391 1 98 335 GLU A N 1
ATOM 2518 C CA . GLU A 1 335 ? -12.398 -8.422 17.672 1 98 335 GLU A CA 1
ATOM 2519 C C . GLU A 1 335 ? -11.438 -9.445 17.078 1 98 335 GLU A C 1
ATOM 2521 O O . GLU A 1 335 ? -11.141 -10.461 17.703 1 98 335 GLU A O 1
ATOM 2526 N N . LEU A 1 336 ? -11 -9.203 15.867 1 98.44 336 LEU A N 1
ATOM 2527 C CA . LEU A 1 336 ? -10.094 -10.125 15.195 1 98.44 336 LEU A CA 1
ATOM 2528 C C . LEU A 1 336 ? -8.734 -10.156 15.891 1 98.44 336 LEU A C 1
ATOM 2530 O O . LEU A 1 336 ? -8.141 -11.227 16.062 1 98.44 336 LEU A O 1
ATOM 2534 N N . ILE A 1 337 ? -8.258 -9.008 16.312 1 97.5 337 ILE A N 1
ATOM 2535 C CA . ILE A 1 337 ? -7 -8.922 17.031 1 97.5 337 ILE A CA 1
ATOM 2536 C C . ILE A 1 337 ? -7.113 -9.664 18.359 1 97.5 337 ILE A C 1
ATOM 2538 O O . ILE A 1 337 ? -6.191 -10.375 18.766 1 97.5 337 ILE A O 1
ATOM 2542 N N . ALA A 1 338 ? -8.219 -9.539 19.047 1 97.69 338 ALA A N 1
ATOM 2543 C CA . ALA A 1 338 ? -8.461 -10.211 20.312 1 97.69 338 ALA A CA 1
ATOM 2544 C C . ALA A 1 338 ? -8.414 -11.727 20.156 1 97.69 338 ALA A C 1
ATOM 2546 O O . ALA A 1 338 ? -8.086 -12.453 21.094 1 97.69 338 ALA A O 1
ATOM 2547 N N . LEU A 1 339 ? -8.719 -12.188 18.953 1 97.38 339 LEU A N 1
ATOM 2548 C CA . LEU A 1 339 ? -8.672 -13.617 18.656 1 97.38 339 LEU A CA 1
ATOM 2549 C C . LEU A 1 339 ? -7.254 -14.062 18.344 1 97.38 339 LEU A C 1
ATOM 2551 O O . LEU A 1 339 ? -7.004 -15.258 18.141 1 97.38 339 LEU A O 1
ATOM 2555 N N . GLY A 1 340 ? -6.383 -13.094 18.234 1 96.75 340 GLY A N 1
ATOM 2556 C CA . GLY A 1 340 ? -4.988 -13.422 17.969 1 96.75 340 GLY A CA 1
ATOM 2557 C C . GLY A 1 340 ? -4.594 -13.273 16.516 1 96.75 340 GLY A C 1
ATOM 2558 O O . GLY A 1 340 ? -3.492 -13.656 16.125 1 96.75 340 GLY A O 1
ATOM 2559 N N . LEU A 1 341 ? -5.465 -12.734 15.68 1 97.31 341 LEU A N 1
ATOM 2560 C CA . LEU A 1 341 ? -5.137 -12.531 14.266 1 97.31 341 LEU A CA 1
ATOM 2561 C C . LEU A 1 341 ? -4.387 -11.219 14.07 1 97.31 341 LEU A C 1
ATOM 2563 O O . LEU A 1 341 ? -4.523 -10.289 14.867 1 97.31 341 LEU A O 1
ATOM 2567 N N . THR A 1 342 ? -3.52 -11.172 13.07 1 95.75 342 THR A N 1
ATOM 2568 C CA . THR A 1 342 ? -2.889 -9.922 12.648 1 95.75 342 THR A CA 1
ATOM 2569 C C . THR A 1 342 ? -3.725 -9.227 11.578 1 95.75 342 THR A C 1
ATOM 2571 O O . THR A 1 342 ? -3.984 -9.797 10.516 1 95.75 342 THR A O 1
ATOM 2574 N N . VAL A 1 343 ? -4.133 -7.996 11.852 1 96.25 343 VAL A N 1
ATOM 2575 C CA . VAL A 1 343 ? -5.059 -7.293 10.969 1 96.25 343 VAL A CA 1
ATOM 2576 C C . VAL A 1 343 ? -4.312 -6.195 10.211 1 96.25 343 VAL A C 1
ATOM 2578 O O . VAL A 1 343 ? -3.449 -5.52 10.781 1 96.25 343 VAL A O 1
ATOM 2581 N N . SER A 1 344 ? -4.602 -6.062 8.945 1 93.38 344 SER A N 1
ATOM 2582 C CA . SER A 1 344 ? -4.016 -4.996 8.133 1 93.38 344 SER A CA 1
ATOM 2583 C C . SER A 1 344 ? -5.051 -4.379 7.203 1 93.38 344 SER A C 1
ATOM 2585 O O . SER A 1 344 ? -6.066 -5.004 6.895 1 93.38 344 SER A O 1
ATOM 2587 N N . GLU A 1 345 ? -4.824 -3.117 6.898 1 91.62 345 GLU A N 1
ATOM 2588 C CA . GLU A 1 345 ? -5.598 -2.439 5.859 1 91.62 345 GLU A CA 1
ATOM 2589 C C . GLU A 1 345 ? -4.965 -2.639 4.484 1 91.62 345 GLU A C 1
ATOM 2591 O O . GLU A 1 345 ? -3.758 -2.867 4.375 1 91.62 345 GLU A O 1
ATOM 2596 N N . VAL A 1 346 ? -5.809 -2.582 3.451 1 89.19 346 VAL A N 1
ATOM 2597 C CA . VAL A 1 346 ? -5.34 -2.996 2.133 1 89.19 346 VAL A CA 1
ATOM 2598 C C . VAL A 1 346 ? -5.496 -1.843 1.145 1 89.19 346 VAL A C 1
ATOM 2600 O O . VAL A 1 346 ? -6.469 -1.087 1.21 1 89.19 346 VAL A O 1
ATOM 2603 N N . THR A 1 347 ? -4.555 -1.684 0.285 1 93.81 347 THR A N 1
ATOM 2604 C CA . THR A 1 347 ? -4.668 -0.877 -0.925 1 93.81 347 THR A CA 1
ATOM 2605 C C . THR A 1 347 ? -4.516 -1.746 -2.17 1 93.81 347 THR A C 1
ATOM 2607 O O . THR A 1 347 ? -3.666 -2.639 -2.211 1 93.81 347 THR A O 1
ATOM 2610 N N . PHE A 1 348 ? -5.324 -1.52 -3.143 1 97.06 348 PHE A N 1
ATOM 2611 C CA . PHE A 1 348 ? -5.285 -2.309 -4.367 1 97.06 348 PHE A CA 1
ATOM 2612 C C . PHE A 1 348 ? -4.184 -1.812 -5.297 1 97.06 348 PHE A C 1
ATOM 2614 O O . PHE A 1 348 ? -3.781 -0.648 -5.227 1 97.06 348 PHE A O 1
ATOM 2621 N N . SER A 1 349 ? -3.68 -2.688 -6.035 1 96 349 SER A N 1
ATOM 2622 C CA . SER A 1 349 ? -2.725 -2.359 -7.086 1 96 349 SER A CA 1
ATOM 2623 C C . SER A 1 349 ? -3.326 -2.584 -8.469 1 96 349 SER A C 1
ATOM 2625 O O . SER A 1 349 ? -4.16 -3.471 -8.656 1 96 349 SER A O 1
ATOM 2627 N N . LYS A 1 350 ? -2.859 -1.837 -9.461 1 94.5 350 LYS A N 1
ATOM 2628 C CA . LYS A 1 350 ? -3.465 -1.898 -10.789 1 94.5 350 LYS A CA 1
ATOM 2629 C C . LYS A 1 350 ? -2.604 -2.717 -11.742 1 94.5 350 LYS A C 1
ATOM 2631 O O . LYS A 1 350 ? -3.123 -3.355 -12.664 1 94.5 350 LYS A O 1
ATOM 2636 N N . ASP A 1 351 ? -1.321 -2.742 -11.547 1 95.44 351 ASP A N 1
ATOM 2637 C CA . ASP A 1 351 ? -0.406 -3.322 -12.523 1 95.44 351 ASP A CA 1
ATOM 2638 C C . ASP A 1 351 ? -0.086 -4.777 -12.18 1 95.44 351 ASP A C 1
ATOM 2640 O O . ASP A 1 351 ? -0.004 -5.141 -11.008 1 95.44 351 ASP A O 1
ATOM 2644 N N . GLY A 1 352 ? 0.054 -5.574 -13.211 1 98.25 352 GLY A N 1
ATOM 2645 C CA . GLY A 1 352 ? 0.565 -6.93 -13.055 1 98.25 352 GLY A CA 1
ATOM 2646 C C . GLY A 1 352 ? 2.08 -6.992 -12.992 1 98.25 352 GLY A C 1
ATOM 2647 O O . GLY A 1 352 ? 2.729 -6.051 -12.531 1 98.25 352 GLY A O 1
ATOM 2648 N N . VAL A 1 353 ? 2.588 -8.102 -13.391 1 98.69 353 VAL A N 1
ATOM 2649 C CA . VAL A 1 353 ? 4.039 -8.273 -13.375 1 98.69 353 VAL A CA 1
ATOM 2650 C C . VAL A 1 353 ? 4.699 -7.129 -14.141 1 98.69 353 VAL A C 1
ATOM 2652 O O . VAL A 1 353 ? 4.246 -6.766 -15.234 1 98.69 353 VAL A O 1
ATOM 2655 N N . THR A 1 354 ? 5.656 -6.496 -13.562 1 97.88 354 THR A N 1
ATOM 2656 C CA . THR A 1 354 ? 6.422 -5.379 -14.117 1 97.88 354 THR A CA 1
ATOM 2657 C C . THR A 1 354 ? 7.922 -5.621 -13.961 1 97.88 354 THR A C 1
ATOM 2659 O O . THR A 1 354 ? 8.375 -6.098 -12.914 1 97.88 354 THR A O 1
ATOM 2662 N N . THR A 1 355 ? 8.672 -5.363 -14.984 1 97.69 355 THR A N 1
ATOM 2663 C CA . THR A 1 355 ? 10.125 -5.465 -14.938 1 97.69 355 THR A CA 1
ATOM 2664 C C . THR A 1 355 ? 10.766 -4.102 -15.164 1 97.69 355 THR A C 1
ATOM 2666 O O . THR A 1 355 ? 10.172 -3.223 -15.789 1 97.69 355 THR A O 1
ATOM 2669 N N . TRP A 1 356 ? 11.922 -3.881 -14.57 1 96.19 356 TRP A N 1
ATOM 2670 C CA . TRP A 1 356 ? 12.68 -2.658 -14.812 1 96.19 356 TRP A CA 1
ATOM 2671 C C . TRP A 1 356 ? 14.172 -2.895 -14.586 1 96.19 356 TRP A C 1
ATOM 2673 O O . TRP A 1 356 ? 14.57 -3.939 -14.062 1 96.19 356 TRP A O 1
ATOM 2683 N N . ARG A 1 357 ? 14.953 -1.972 -15.062 1 93.5 357 ARG A N 1
ATOM 2684 C CA . ARG A 1 357 ? 16.391 -2.008 -14.852 1 93.5 357 ARG A CA 1
ATOM 2685 C C . ARG A 1 357 ? 16.766 -1.442 -13.477 1 93.5 357 ARG A C 1
ATOM 2687 O O . ARG A 1 357 ? 16.312 -0.354 -13.117 1 93.5 357 ARG A O 1
ATOM 2694 N N . GLY A 1 358 ? 17.438 -2.232 -12.719 1 87.31 358 GLY A N 1
ATOM 2695 C CA . GLY A 1 358 ? 17.922 -1.754 -11.43 1 87.31 358 GLY A CA 1
ATOM 2696 C C . GLY A 1 358 ? 19.188 -0.916 -11.555 1 87.31 358 GLY A C 1
ATOM 2697 O O . GLY A 1 358 ? 19.734 -0.771 -12.641 1 87.31 358 GLY A O 1
ATOM 2698 N N . GLN A 1 359 ? 19.5 -0.327 -10.398 1 74.75 359 GLN A N 1
ATOM 2699 C CA . GLN A 1 359 ? 20.719 0.479 -10.406 1 74.75 359 GLN A CA 1
ATOM 2700 C C . GLN A 1 359 ? 21.969 -0.404 -10.461 1 74.75 359 GLN A C 1
ATOM 2702 O O . GLN A 1 359 ? 21.953 -1.535 -9.969 1 74.75 359 GLN A O 1
ATOM 2707 N N . ARG A 1 360 ? 22.891 0.001 -11.234 1 63.12 360 ARG A N 1
ATOM 2708 C CA . ARG A 1 360 ? 24.109 -0.748 -11.508 1 63.12 360 ARG A CA 1
ATOM 2709 C C . ARG A 1 360 ? 24.859 -1.075 -10.211 1 63.12 360 ARG A C 1
ATOM 2711 O O . ARG A 1 360 ? 24.953 -0.231 -9.32 1 63.12 360 ARG A O 1
ATOM 2718 N N . ALA A 1 361 ? 24.906 -2.451 -9.945 1 52.81 361 ALA A N 1
ATOM 2719 C CA . ALA A 1 361 ? 25.766 -2.906 -8.867 1 52.81 361 ALA A CA 1
ATOM 2720 C C . ALA A 1 361 ? 27.219 -2.473 -9.109 1 52.81 361 ALA A C 1
ATOM 2722 O O . ALA A 1 361 ? 27.656 -2.354 -10.258 1 52.81 361 ALA A O 1
ATOM 2723 N N . MET B 1 1 ? -22.016 10.281 31.953 1 21.59 1 MET B N 1
ATOM 2724 C CA . MET B 1 1 ? -22.594 9.367 30.969 1 21.59 1 MET B CA 1
ATOM 2725 C C . MET B 1 1 ? -21.578 9.031 29.891 1 21.59 1 MET B C 1
ATOM 2727 O O . MET B 1 1 ? -21.109 9.914 29.156 1 21.59 1 MET B O 1
ATOM 2731 N N . THR B 1 2 ? -20.672 8.141 30.062 1 26.95 2 THR B N 1
ATOM 2732 C CA . THR B 1 2 ? -19.562 7.648 29.25 1 26.95 2 THR B CA 1
ATOM 2733 C C . THR B 1 2 ? -20.047 7.188 27.875 1 26.95 2 THR B C 1
ATOM 2735 O O . THR B 1 2 ? -20.781 6.203 27.781 1 26.95 2 THR B O 1
ATOM 2738 N N . SER B 1 3 ? -20.484 8.023 27.047 1 36.03 3 SER B N 1
ATOM 2739 C CA . SER B 1 3 ? -21.062 7.734 25.734 1 36.03 3 SER B CA 1
ATOM 2740 C C . SER B 1 3 ? -20.281 6.629 25.031 1 36.03 3 SER B C 1
ATOM 2742 O O . SER B 1 3 ? -19.062 6.715 24.891 1 36.03 3 SER B O 1
ATOM 2744 N N . THR B 1 4 ? -20.594 5.465 25.234 1 41.88 4 THR B N 1
ATOM 2745 C CA . THR B 1 4 ? -20.047 4.246 24.656 1 41.88 4 THR B CA 1
ATOM 2746 C C . THR B 1 4 ? -19.75 4.43 23.172 1 41.88 4 THR B C 1
ATOM 2748 O O . THR B 1 4 ? -20.531 5.055 22.453 1 41.88 4 THR B O 1
ATOM 2751 N N . LEU B 1 5 ? -18.547 4.43 22.812 1 46.94 5 LEU B N 1
ATOM 2752 C CA . LEU B 1 5 ? -18 4.445 21.453 1 46.94 5 LEU B CA 1
ATOM 2753 C C . LEU B 1 5 ? -18.844 3.594 20.516 1 46.94 5 LEU B C 1
ATOM 2755 O O . LEU B 1 5 ? -18.453 3.328 19.391 1 46.94 5 LEU B O 1
ATOM 2759 N N . ASP B 1 6 ? -19.766 2.924 21.094 1 50.94 6 ASP B N 1
ATOM 2760 C CA . ASP B 1 6 ? -20.578 2.09 20.234 1 50.94 6 ASP B CA 1
ATOM 2761 C C . ASP B 1 6 ? -21.484 2.947 19.344 1 50.94 6 ASP B C 1
ATOM 2763 O O . ASP B 1 6 ? -22.547 3.398 19.766 1 50.94 6 ASP B O 1
ATOM 2767 N N . GLY B 1 7 ? -21 3.867 18.719 1 50.97 7 GLY B N 1
ATOM 2768 C CA . GLY B 1 7 ? -21.328 4.992 17.859 1 50.97 7 GLY B CA 1
ATOM 2769 C C . GLY B 1 7 ? -22.531 4.738 16.984 1 50.97 7 GLY B C 1
ATOM 2770 O O . GLY B 1 7 ? -22.688 5.375 15.938 1 50.97 7 GLY B O 1
ATOM 2771 N N . ALA B 1 8 ? -23.234 3.664 17.297 1 53.84 8 ALA B N 1
ATOM 2772 C CA . ALA B 1 8 ? -24.344 3.596 16.359 1 53.84 8 ALA B CA 1
ATOM 2773 C C . ALA B 1 8 ? -25.219 4.84 16.453 1 53.84 8 ALA B C 1
ATOM 2775 O O . ALA B 1 8 ? -25.672 5.207 17.531 1 53.84 8 ALA B O 1
ATOM 2776 N N . ALA B 1 9 ? -25.188 5.562 15.383 1 62.12 9 ALA B N 1
ATOM 2777 C CA . ALA B 1 9 ? -26 6.77 15.297 1 62.12 9 ALA B CA 1
ATOM 2778 C C . ALA B 1 9 ? -27.469 6.469 15.578 1 62.12 9 ALA B C 1
ATOM 2780 O O . ALA B 1 9 ? -27.953 5.391 15.242 1 62.12 9 ALA B O 1
ATOM 2781 N N . ASP B 1 10 ? -28.047 7.164 16.5 1 73.56 10 ASP B N 1
ATOM 2782 C CA . ASP B 1 10 ? -29.5 7.172 16.578 1 73.56 10 ASP B CA 1
ATOM 2783 C C . ASP B 1 10 ? -30.125 7.422 15.211 1 73.56 10 ASP B C 1
ATOM 2785 O O . ASP B 1 10 ? -29.984 8.508 14.641 1 73.56 10 ASP B O 1
ATOM 2789 N N . PRO B 1 11 ? -30.688 6.309 14.609 1 76.75 11 PRO B N 1
ATOM 2790 C CA . PRO B 1 11 ? -31.234 6.445 13.258 1 76.75 11 PRO B CA 1
ATOM 2791 C C . PRO B 1 11 ? -32.219 7.613 13.133 1 76.75 11 PRO B C 1
ATOM 2793 O O . PRO B 1 11 ? -32.406 8.141 12.039 1 76.75 11 PRO B O 1
ATOM 2796 N N . SER B 1 12 ? -32.781 8.023 14.242 1 83.69 12 SER B N 1
ATOM 2797 C CA . SER B 1 12 ? -33.812 9.047 14.195 1 83.69 12 SER B CA 1
ATOM 2798 C C . SER B 1 12 ? -33.219 10.422 13.906 1 83.69 12 SER B C 1
ATOM 2800 O O . SER B 1 12 ? -33.938 11.328 13.461 1 83.69 12 SER B O 1
ATOM 2802 N N . VAL B 1 13 ? -32 10.555 14.07 1 89.81 13 VAL B N 1
ATOM 2803 C CA . VAL B 1 13 ? -31.422 11.883 13.898 1 89.81 13 VAL B CA 1
ATOM 2804 C C . VAL B 1 13 ? -30.609 11.922 12.609 1 89.81 13 VAL B C 1
ATOM 2806 O O . VAL B 1 13 ? -30.094 12.984 12.227 1 89.81 13 VAL B O 1
ATOM 2809 N N . VAL B 1 14 ? -30.5 10.828 11.93 1 88.5 14 VAL B N 1
ATOM 2810 C CA . VAL B 1 14 ? -29.734 10.766 10.695 1 88.5 14 VAL B CA 1
ATOM 2811 C C . VAL B 1 14 ? -30.547 11.383 9.555 1 88.5 14 VAL B C 1
ATOM 2813 O O . VAL B 1 14 ? -31.734 11.133 9.422 1 88.5 14 VAL B O 1
ATOM 2816 N N . ASP B 1 15 ? -29.953 12.227 8.805 1 90.88 15 ASP B N 1
ATOM 2817 C CA . ASP B 1 15 ? -30.578 12.758 7.602 1 90.88 15 ASP B CA 1
ATOM 2818 C C . ASP B 1 15 ? -30.406 11.805 6.426 1 90.88 15 ASP B C 1
ATOM 2820 O O . ASP B 1 15 ? -29.406 11.852 5.719 1 90.88 15 ASP B O 1
ATOM 2824 N N . HIS B 1 16 ? -31.359 11.078 6.16 1 84.25 16 HIS B N 1
ATOM 2825 C CA . HIS B 1 16 ? -31.281 10.039 5.137 1 84.25 16 HIS B CA 1
ATOM 2826 C C . HIS B 1 16 ? -31.406 10.641 3.738 1 84.25 16 HIS B C 1
ATOM 2828 O O . HIS B 1 16 ? -31.188 9.945 2.74 1 84.25 16 HIS B O 1
ATOM 2834 N N . ARG B 1 17 ? -31.797 11.984 3.602 1 87.88 17 ARG B N 1
ATOM 2835 C CA . ARG B 1 17 ? -31.938 12.656 2.311 1 87.88 17 ARG B CA 1
ATOM 2836 C C . ARG B 1 17 ? -30.578 13.055 1.752 1 87.88 17 ARG B C 1
ATOM 2838 O O . ARG B 1 17 ? -30.453 13.383 0.569 1 87.88 17 ARG B O 1
ATOM 2845 N N . LYS B 1 18 ? -29.531 12.992 2.594 1 88.19 18 LYS B N 1
ATOM 2846 C CA . LYS B 1 18 ? -28.172 13.375 2.201 1 88.19 18 LYS B CA 1
ATOM 2847 C C . LYS B 1 18 ? -27.219 12.18 2.291 1 88.19 18 LYS B C 1
ATOM 2849 O O . LYS B 1 18 ? -27.359 11.336 3.18 1 88.19 18 LYS B O 1
ATOM 2854 N N . PRO B 1 19 ? -26.328 12.266 1.423 1 88.5 19 PRO B N 1
ATOM 2855 C CA . PRO B 1 19 ? -25.406 11.125 1.419 1 88.5 19 PRO B CA 1
ATOM 2856 C C . PRO B 1 19 ? -24.359 11.219 2.523 1 88.5 19 PRO B C 1
ATOM 2858 O O . PRO B 1 19 ? -24.016 12.312 2.971 1 88.5 19 PRO B O 1
ATOM 2861 N N . VAL B 1 20 ? -23.875 10.07 2.9 1 92.75 20 VAL B N 1
ATOM 2862 C CA . VAL B 1 20 ? -22.656 10.016 3.689 1 92.75 20 VAL B CA 1
ATOM 2863 C C . VAL B 1 20 ? -21.453 10.383 2.812 1 92.75 20 VAL B C 1
ATOM 2865 O O . VAL B 1 20 ? -21.359 9.945 1.664 1 92.75 20 VAL B O 1
ATOM 2868 N N . LEU B 1 21 ? -20.625 11.219 3.336 1 95.88 21 LEU B N 1
ATOM 2869 C CA . LEU B 1 21 ? -19.422 11.633 2.613 1 95.88 21 LEU B CA 1
ATOM 2870 C C . LEU B 1 21 ? -18.172 11.109 3.305 1 95.88 21 LEU B C 1
ATOM 2872 O O . LEU B 1 21 ? -18.125 11.023 4.535 1 95.88 21 LEU B O 1
ATOM 2876 N N . ARG B 1 22 ? -17.156 10.805 2.498 1 96.44 22 ARG B N 1
ATOM 2877 C CA . ARG B 1 22 ? -15.859 10.359 3.004 1 96.44 22 ARG B CA 1
ATOM 2878 C C . ARG B 1 22 ? -14.711 11.117 2.342 1 96.44 22 ARG B C 1
ATOM 2880 O O . ARG B 1 22 ? -14.859 11.625 1.227 1 96.44 22 ARG B O 1
ATOM 2887 N N . ALA B 1 23 ? -13.688 11.164 3.076 1 97.81 23 ALA B N 1
ATOM 2888 C CA . ALA B 1 23 ? -12.453 11.727 2.533 1 97.81 23 ALA B CA 1
ATOM 2889 C C . ALA B 1 23 ? -11.234 10.961 3.043 1 97.81 23 ALA B C 1
ATOM 2891 O O . ALA B 1 23 ? -11.281 10.344 4.105 1 97.81 23 ALA B O 1
ATOM 2892 N N . ARG B 1 24 ? -10.242 10.969 2.252 1 97.5 24 ARG B N 1
ATOM 2893 C CA . ARG B 1 24 ? -8.93 10.492 2.693 1 97.5 24 ARG B CA 1
ATOM 2894 C C . ARG B 1 24 ? -7.824 11.445 2.252 1 97.5 24 ARG B C 1
ATOM 2896 O O . ARG B 1 24 ? -7.914 12.062 1.185 1 97.5 24 ARG B O 1
ATOM 2903 N N . ALA B 1 25 ? -6.922 11.648 3.061 1 98.69 25 ALA B N 1
ATOM 2904 C CA . ALA B 1 25 ? -5.699 12.391 2.762 1 98.69 25 ALA B CA 1
ATOM 2905 C C . ALA B 1 25 ? -4.461 11.555 3.068 1 98.69 25 ALA B C 1
ATOM 2907 O O . ALA B 1 25 ? -4.367 10.938 4.133 1 98.69 25 ALA B O 1
ATOM 2908 N N . PRO B 1 26 ? -3.518 11.508 2.162 1 98.44 26 PRO B N 1
ATOM 2909 C CA . PRO B 1 26 ? -2.348 10.641 2.35 1 98.44 26 PRO B CA 1
ATOM 2910 C C . PRO B 1 26 ? -1.356 11.203 3.365 1 98.44 26 PRO B C 1
ATOM 2912 O O . PRO B 1 26 ? -1.272 12.422 3.543 1 98.44 26 PRO B O 1
ATOM 2915 N N . LEU B 1 27 ? -0.657 10.336 4.027 1 98.19 27 LEU B N 1
ATOM 2916 C CA . LEU B 1 27 ? 0.513 10.695 4.816 1 98.19 27 LEU B CA 1
ATOM 2917 C C . LEU B 1 27 ? 1.73 10.906 3.922 1 98.19 27 LEU B C 1
ATOM 2919 O O . LEU B 1 27 ? 1.684 10.617 2.725 1 98.19 27 LEU B O 1
ATOM 2923 N N . ARG B 1 28 ? 2.818 11.43 4.547 1 98.44 28 ARG B N 1
ATOM 2924 C CA . ARG B 1 28 ? 3.926 11.812 3.678 1 98.44 28 ARG B CA 1
ATOM 2925 C C . ARG B 1 28 ? 5.266 11.406 4.285 1 98.44 28 ARG B C 1
ATOM 2927 O O . ARG B 1 28 ? 5.371 11.219 5.5 1 98.44 28 ARG B O 1
ATOM 2934 N N . ILE B 1 29 ? 6.223 11.258 3.438 1 98.31 29 ILE B N 1
ATOM 2935 C CA . ILE B 1 29 ? 7.637 11.195 3.777 1 98.31 29 ILE B CA 1
ATOM 2936 C C . ILE B 1 29 ? 8.344 12.445 3.254 1 98.31 29 ILE B C 1
ATOM 2938 O O . ILE B 1 29 ? 8.297 12.742 2.057 1 98.31 29 ILE B O 1
ATOM 2942 N N . SER B 1 30 ? 8.883 13.172 4.137 1 97.81 30 SER B N 1
ATOM 2943 C CA . SER B 1 30 ? 9.727 14.297 3.766 1 97.81 30 SER B CA 1
ATOM 2944 C C . SER B 1 30 ? 11.18 13.867 3.609 1 97.81 30 SER B C 1
ATOM 2946 O O . SER B 1 30 ? 11.836 13.492 4.586 1 97.81 30 SER B O 1
ATOM 2948 N N . PHE B 1 31 ? 11.773 13.984 2.445 1 98.44 31 PHE B N 1
ATOM 2949 C CA . PHE B 1 31 ? 13.109 13.453 2.186 1 98.44 31 PHE B CA 1
ATOM 2950 C C . PHE B 1 31 ? 14.172 14.484 2.535 1 98.44 31 PHE B C 1
ATOM 2952 O O . PHE B 1 31 ? 15.219 14.141 3.098 1 98.44 31 PHE B O 1
ATOM 2959 N N . ALA B 1 32 ? 13.945 15.727 2.15 1 97.94 32 ALA B N 1
ATOM 2960 C CA . ALA B 1 32 ? 14.898 16.797 2.455 1 97.94 32 ALA B CA 1
ATOM 2961 C C . ALA B 1 32 ? 14.203 18.156 2.465 1 97.94 32 ALA B C 1
ATOM 2963 O O . ALA B 1 32 ? 13.133 18.312 1.87 1 97.94 32 ALA B O 1
ATOM 2964 N N . GLY B 1 33 ? 14.867 19.047 3.158 1 98.12 33 GLY B N 1
ATOM 2965 C CA . GLY B 1 33 ? 14.367 20.406 3.186 1 98.12 33 GLY B CA 1
ATOM 2966 C C . GLY B 1 33 ? 13.539 20.719 4.422 1 98.12 33 GLY B C 1
ATOM 2967 O O . GLY B 1 33 ? 13.18 21.875 4.668 1 98.12 33 GLY B O 1
ATOM 2968 N N . GLY B 1 34 ? 13.297 19.672 5.207 1 95.75 34 GLY B N 1
ATOM 2969 C CA . GLY B 1 34 ? 12.508 19.891 6.414 1 95.75 34 GLY B CA 1
ATOM 2970 C C . GLY B 1 34 ? 13.055 21 7.289 1 95.75 34 GLY B C 1
ATOM 2971 O O . GLY B 1 34 ? 14.273 21.109 7.473 1 95.75 34 GLY B O 1
ATOM 2972 N N . GLY B 1 35 ? 12.195 21.781 7.82 1 94.81 35 GLY B N 1
ATOM 2973 C CA . GLY B 1 35 ? 12.586 22.922 8.648 1 94.81 35 GLY B CA 1
ATOM 2974 C C . GLY B 1 35 ? 12.617 24.219 7.887 1 94.81 35 GLY B C 1
ATOM 2975 O O . GLY B 1 35 ? 12.461 25.297 8.477 1 94.81 35 GLY B O 1
ATOM 2976 N N . THR B 1 36 ? 12.82 24.172 6.609 1 97.19 36 THR B N 1
ATOM 2977 C CA . THR B 1 36 ? 12.906 25.391 5.82 1 97.19 36 THR B CA 1
ATOM 2978 C C . THR B 1 36 ? 11.523 25.969 5.539 1 97.19 36 THR B C 1
ATOM 2980 O O . THR B 1 36 ? 11.391 27.062 4.988 1 97.19 36 THR B O 1
ATOM 2983 N N . ASP B 1 37 ? 10.5 25.219 5.867 1 97.31 37 ASP B N 1
ATOM 2984 C CA . ASP B 1 37 ? 9.117 25.656 5.715 1 97.31 37 ASP B CA 1
ATOM 2985 C C . ASP B 1 37 ? 8.602 26.328 6.992 1 97.31 37 ASP B C 1
ATOM 2987 O O . ASP B 1 37 ? 7.449 26.75 7.055 1 97.31 37 ASP B O 1
ATOM 2991 N N . VAL B 1 38 ? 9.477 26.438 7.977 1 95 38 VAL B N 1
ATOM 2992 C CA . VAL B 1 38 ? 9.094 26.984 9.273 1 95 38 VAL B CA 1
ATOM 2993 C C . VAL B 1 38 ? 9.555 28.438 9.383 1 95 38 VAL B C 1
ATOM 2995 O O . VAL B 1 38 ? 10.734 28.734 9.164 1 95 38 VAL B O 1
ATOM 2998 N N . ALA B 1 39 ? 8.633 29.266 9.711 1 92.88 39 ALA B N 1
ATOM 2999 C CA . ALA B 1 39 ? 8.961 30.672 9.914 1 92.88 39 ALA B CA 1
ATOM 3000 C C . ALA B 1 39 ? 10.039 30.844 10.984 1 92.88 39 ALA B C 1
ATOM 3002 O O . ALA B 1 39 ? 10.047 30.109 11.984 1 92.88 39 ALA B O 1
ATOM 3003 N N . PRO B 1 40 ? 10.945 31.688 10.703 1 94 40 PRO B N 1
ATOM 3004 C CA . PRO B 1 40 ? 10.953 32.781 9.711 1 94 40 PRO B CA 1
ATOM 3005 C C . PRO B 1 40 ? 11.836 32.469 8.508 1 94 40 PRO B C 1
ATOM 3007 O O . PRO B 1 40 ? 12.109 33.344 7.695 1 94 40 PRO B O 1
ATOM 3010 N N . PHE B 1 41 ? 12.297 31.266 8.43 1 94.88 41 PHE B N 1
ATOM 3011 C CA . PHE B 1 41 ? 13.273 30.938 7.402 1 94.88 41 PHE B CA 1
ATOM 3012 C C . PHE B 1 41 ? 12.703 31.172 6.012 1 94.88 41 PHE B C 1
ATOM 3014 O O . PHE B 1 41 ? 13.32 31.859 5.184 1 94.88 41 PHE B O 1
ATOM 3021 N N . PRO B 1 42 ? 11.531 30.688 5.699 1 96 42 PRO B N 1
ATOM 3022 C CA . PRO B 1 42 ? 11.016 30.875 4.34 1 96 42 PRO B CA 1
ATOM 3023 C C . PRO B 1 42 ? 10.805 32.344 3.992 1 96 42 PRO B C 1
ATOM 3025 O O . PRO B 1 42 ? 10.992 32.75 2.84 1 96 42 PRO B O 1
ATOM 3028 N N . GLU B 1 43 ? 10.43 33.156 4.926 1 95.12 43 GLU B N 1
ATOM 3029 C CA . GLU B 1 43 ? 10.219 34.594 4.695 1 95.12 43 GLU B CA 1
ATOM 3030 C C . GLU B 1 43 ? 11.547 35.312 4.418 1 95.12 43 GLU B C 1
ATOM 3032 O O . GLU B 1 43 ? 11.586 36.25 3.645 1 95.12 43 GLU B O 1
ATOM 3037 N N . ARG B 1 44 ? 12.57 34.812 5.043 1 94.62 44 ARG B N 1
ATOM 3038 C CA . ARG B 1 44 ? 13.852 35.5 4.969 1 94.62 44 ARG B CA 1
ATOM 3039 C C . ARG B 1 44 ? 14.703 34.969 3.832 1 94.62 44 ARG B C 1
ATOM 3041 O O . ARG B 1 44 ? 15.406 35.719 3.15 1 94.62 44 ARG B O 1
ATOM 3048 N N . GLU B 1 45 ? 14.648 33.625 3.619 1 95.5 45 GLU B N 1
ATOM 3049 C CA . GLU B 1 45 ? 15.625 33.031 2.725 1 95.5 45 GLU B CA 1
ATOM 3050 C C . GLU B 1 45 ? 14.945 32.125 1.699 1 95.5 45 GLU B C 1
ATOM 3052 O O . GLU B 1 45 ? 15.594 31.609 0.791 1 95.5 45 GLU B O 1
ATOM 3057 N N . GLY B 1 46 ? 13.656 32 1.751 1 97.31 46 GLY B N 1
ATOM 3058 C CA . GLY B 1 46 ? 13.008 31.016 0.919 1 97.31 46 GLY B CA 1
ATOM 3059 C C . GLY B 1 46 ? 13.336 29.594 1.329 1 97.31 46 GLY B C 1
ATOM 3060 O O . GLY B 1 46 ? 14.469 29.297 1.725 1 97.31 46 GLY B O 1
ATOM 3061 N N . GLY B 1 47 ? 12.352 28.75 1.32 1 98.19 47 GLY B N 1
ATOM 3062 C CA . GLY B 1 47 ? 12.555 27.359 1.668 1 98.19 47 GLY B CA 1
ATOM 3063 C C . GLY B 1 47 ? 12.156 26.406 0.556 1 98.19 47 GLY B C 1
ATOM 3064 O O . GLY B 1 47 ? 11.57 26.812 -0.446 1 98.19 47 GLY B O 1
ATOM 3065 N N . ALA B 1 48 ? 12.531 25.125 0.675 1 98.75 48 ALA B N 1
ATOM 3066 C CA . ALA B 1 48 ? 12.133 24.078 -0.267 1 98.75 48 ALA B CA 1
ATOM 3067 C C . ALA B 1 48 ? 12.164 22.703 0.395 1 98.75 48 ALA B C 1
ATOM 3069 O O . ALA B 1 48 ? 13.031 22.438 1.228 1 98.75 48 ALA B O 1
ATOM 3070 N N . VAL B 1 49 ? 11.234 21.922 -0.019 1 98.81 49 VAL B N 1
ATOM 3071 C CA . VAL B 1 49 ? 11.164 20.562 0.509 1 98.81 49 VAL B CA 1
ATOM 3072 C C . VAL B 1 49 ? 10.867 19.578 -0.625 1 98.81 49 VAL B C 1
ATOM 3074 O O . VAL B 1 49 ? 10.078 19.891 -1.524 1 98.81 49 VAL B O 1
ATOM 3077 N N . LEU B 1 50 ? 11.562 18.453 -0.657 1 98.88 50 LEU B N 1
ATOM 3078 C CA . LEU B 1 50 ? 11.211 17.297 -1.474 1 98.88 50 LEU B CA 1
ATOM 3079 C C . LEU B 1 50 ? 10.477 16.25 -0.644 1 98.88 50 LEU B C 1
ATOM 3081 O O . LEU B 1 50 ? 10.992 15.781 0.372 1 98.88 50 LEU B O 1
ATOM 3085 N N . SER B 1 51 ? 9.266 15.938 -1.028 1 98.62 51 SER B N 1
ATOM 3086 C CA . SER B 1 51 ? 8.484 14.945 -0.293 1 98.62 51 SER B CA 1
ATOM 3087 C C . SER B 1 51 ? 7.633 14.102 -1.234 1 98.62 51 SER B C 1
ATOM 3089 O O . SER B 1 51 ? 7.492 14.43 -2.416 1 98.62 51 SER B O 1
ATOM 3091 N N . SER B 1 52 ? 7.168 13.016 -0.756 1 98.69 52 SER B N 1
ATOM 3092 C CA . SER B 1 52 ? 6.16 12.203 -1.438 1 98.69 52 SER B CA 1
ATOM 3093 C C . SER B 1 52 ? 5.133 11.656 -0.455 1 98.69 52 SER B C 1
ATOM 3095 O O . SER B 1 52 ? 5.387 11.602 0.75 1 98.69 52 SER B O 1
ATOM 3097 N N . THR B 1 53 ? 4.02 11.375 -0.99 1 98.56 53 THR B N 1
ATOM 3098 C CA . THR B 1 53 ? 2.994 10.758 -0.156 1 98.56 53 THR B CA 1
ATOM 3099 C C . THR B 1 53 ? 3.006 9.242 -0.317 1 98.56 53 THR B C 1
ATOM 3101 O O . THR B 1 53 ? 3.539 8.719 -1.299 1 98.56 53 THR B O 1
ATOM 3104 N N . ILE B 1 54 ? 2.459 8.547 0.664 1 97.31 54 ILE B N 1
ATOM 3105 C CA . ILE B 1 54 ? 2.482 7.09 0.692 1 97.31 54 ILE B CA 1
ATOM 3106 C C . ILE B 1 54 ? 1.059 6.555 0.835 1 97.31 54 ILE B C 1
ATOM 3108 O O . ILE B 1 54 ? 0.13 7.309 1.127 1 97.31 54 ILE B O 1
ATOM 3112 N N . SER B 1 55 ? 0.956 5.234 0.621 1 94.62 55 SER B N 1
ATOM 3113 C CA . SER B 1 55 ? -0.354 4.594 0.673 1 94.62 55 SER B CA 1
ATOM 3114 C C . SER B 1 55 ? -0.785 4.332 2.113 1 94.62 55 SER B C 1
ATOM 3116 O O . SER B 1 55 ? -1.137 3.205 2.465 1 94.62 55 SER B O 1
ATOM 3118 N N . SER B 1 56 ? -0.746 5.242 2.906 1 95.5 56 SER B N 1
ATOM 3119 C CA . SER B 1 56 ? -1.283 5.383 4.258 1 95.5 56 SER B CA 1
ATOM 3120 C C . SER B 1 56 ? -2.062 6.684 4.406 1 95.5 56 SER B C 1
ATOM 3122 O O . SER B 1 56 ? -1.629 7.73 3.924 1 95.5 56 SER B O 1
ATOM 3124 N N . PHE B 1 57 ? -3.203 6.582 5.078 1 96.69 57 PHE B N 1
ATOM 3125 C CA . PHE B 1 57 ? -4.105 7.719 4.918 1 96.69 57 PHE B CA 1
ATOM 3126 C C . PHE B 1 57 ? -4.727 8.102 6.258 1 96.69 57 PHE B C 1
ATOM 3128 O O . PHE B 1 57 ? -4.809 7.281 7.172 1 96.69 57 PHE B O 1
ATOM 3135 N N . ALA B 1 58 ? -5.109 9.352 6.34 1 96.94 58 ALA B N 1
ATOM 3136 C CA . ALA B 1 58 ? -6.113 9.836 7.289 1 96.94 58 ALA B CA 1
ATOM 3137 C C . ALA B 1 58 ? -7.504 9.836 6.66 1 96.94 58 ALA B C 1
ATOM 3139 O O . ALA B 1 58 ? -7.699 10.375 5.57 1 96.94 58 ALA B O 1
ATOM 3140 N N . PHE B 1 59 ? -8.414 9.266 7.332 1 96 59 PHE B N 1
ATOM 3141 C CA . PHE B 1 59 ? -9.781 9.148 6.824 1 96 59 PHE B CA 1
ATOM 3142 C C . PHE B 1 59 ? -10.742 9.992 7.656 1 96 59 PHE B C 1
ATOM 3144 O O . PHE B 1 59 ? -10.586 10.086 8.875 1 96 59 PHE B O 1
ATOM 3151 N N . SER B 1 60 ? -11.688 10.531 7.02 1 96.88 60 SER B N 1
ATOM 3152 C CA . SER B 1 60 ? -12.82 11.188 7.66 1 96.88 60 SER B CA 1
ATOM 3153 C C . SER B 1 60 ? -14.133 10.773 7.012 1 96.88 60 SER B C 1
ATOM 3155 O O . SER B 1 60 ? -14.203 10.602 5.793 1 96.88 60 SER B O 1
ATOM 3157 N N . THR B 1 61 ? -15.109 10.594 7.797 1 95.56 61 THR B N 1
ATOM 3158 C CA . THR B 1 61 ? -16.469 10.25 7.355 1 95.56 61 THR B CA 1
ATOM 3159 C C . THR B 1 61 ? -17.484 11.188 7.98 1 95.56 61 THR B C 1
ATOM 3161 O O . THR B 1 61 ? -17.469 11.422 9.195 1 95.56 61 THR B O 1
ATOM 3164 N N . LEU B 1 62 ? -18.312 11.711 7.199 1 96.12 62 LEU B N 1
ATOM 3165 C CA . LEU B 1 62 ? -19.344 12.641 7.645 1 96.12 62 LEU B CA 1
ATOM 3166 C C . LEU B 1 62 ? -20.734 12.102 7.34 1 96.12 62 LEU B C 1
ATOM 3168 O O . LEU B 1 62 ? -21.062 11.836 6.18 1 96.12 62 LEU B O 1
ATOM 3172 N N . ARG B 1 63 ? -21.5 11.906 8.344 1 94.38 63 ARG B N 1
ATOM 3173 C CA . ARG B 1 63 ? -22.906 11.5 8.219 1 94.38 63 ARG B CA 1
ATOM 3174 C C . ARG B 1 63 ? -23.844 12.633 8.625 1 94.38 63 ARG B C 1
ATOM 3176 O O . ARG B 1 63 ? -23.891 13.008 9.797 1 94.38 63 ARG B O 1
ATOM 3183 N N . PRO B 1 64 ? -24.625 13.094 7.762 1 95.38 64 PRO B N 1
ATOM 3184 C CA . PRO B 1 64 ? -25.5 14.234 8.055 1 95.38 64 PRO B CA 1
ATOM 3185 C C . PRO B 1 64 ? -26.562 13.906 9.094 1 95.38 64 PRO B C 1
ATOM 3187 O O . PRO B 1 64 ? -27.062 12.781 9.133 1 95.38 64 PRO B O 1
ATOM 3190 N N . ARG B 1 65 ? -26.859 14.883 9.898 1 95.94 65 ARG B N 1
ATOM 3191 C CA . ARG B 1 65 ? -27.891 14.805 10.914 1 95.94 65 ARG B CA 1
ATOM 3192 C C . ARG B 1 65 ? -28.953 15.883 10.695 1 95.94 65 ARG B C 1
ATOM 3194 O O . ARG B 1 65 ? -28.734 16.828 9.93 1 95.94 65 ARG B O 1
ATOM 3201 N N . THR B 1 66 ? -30.094 15.75 11.484 1 95.44 66 THR B N 1
ATOM 3202 C CA . THR B 1 66 ? -31.203 16.688 11.312 1 95.44 66 THR B CA 1
ATOM 3203 C C . THR B 1 66 ? -31.422 17.5 12.594 1 95.44 66 THR B C 1
ATOM 3205 O O . THR B 1 66 ? -32.281 18.375 12.633 1 95.44 66 THR B O 1
ATOM 3208 N N . ASP B 1 67 ? -30.672 17.266 13.633 1 95.69 67 ASP B N 1
ATOM 3209 C CA . ASP B 1 67 ? -31.031 17.812 14.938 1 95.69 67 ASP B CA 1
ATOM 3210 C C . ASP B 1 67 ? -30.141 18.969 15.328 1 95.69 67 ASP B C 1
ATOM 3212 O O . ASP B 1 67 ? -30.141 19.406 16.484 1 95.69 67 ASP B O 1
ATOM 3216 N N . GLY B 1 68 ? -29.281 19.391 14.461 1 95.5 68 GLY B N 1
ATOM 3217 C CA . GLY B 1 68 ? -28.438 20.547 14.703 1 95.5 68 GLY B CA 1
ATOM 3218 C C . GLY B 1 68 ? -27.219 20.234 15.539 1 95.5 68 GLY B C 1
ATOM 3219 O O . GLY B 1 68 ? -26.531 21.141 16.031 1 95.5 68 GLY B O 1
ATOM 3220 N N . ARG B 1 69 ? -26.922 18.938 15.648 1 96.06 69 ARG B N 1
ATOM 3221 C CA . ARG B 1 69 ? -25.797 18.531 16.484 1 96.06 69 ARG B CA 1
ATOM 3222 C C . ARG B 1 69 ? -24.625 18.078 15.625 1 96.06 69 ARG B C 1
ATOM 3224 O O . ARG B 1 69 ? -24.828 17.453 14.578 1 96.06 69 ARG B O 1
ATOM 3231 N N . VAL B 1 70 ? -23.453 18.391 16.078 1 96.69 70 VAL B N 1
ATOM 3232 C CA . VAL B 1 70 ? -22.219 17.875 15.492 1 96.69 70 VAL B CA 1
ATOM 3233 C C . VAL B 1 70 ? -21.484 17 16.5 1 96.69 70 VAL B C 1
ATOM 3235 O O . VAL B 1 70 ? -21.297 17.375 17.656 1 96.69 70 VAL B O 1
ATOM 3238 N N . THR B 1 71 ? -21.219 15.859 16.125 1 95.5 71 THR B N 1
ATOM 3239 C CA . THR B 1 71 ? -20.359 14.992 16.922 1 95.5 71 THR B CA 1
ATOM 3240 C C . THR B 1 71 ? -19.062 14.688 16.188 1 95.5 71 THR B C 1
ATOM 3242 O O . THR B 1 71 ? -19.078 14.508 14.961 1 95.5 71 THR B O 1
ATOM 3245 N N . VAL B 1 72 ? -17.938 14.734 16.844 1 96.06 72 VAL B N 1
ATOM 3246 C CA . VAL B 1 72 ? -16.641 14.352 16.312 1 96.06 72 VAL B CA 1
ATOM 3247 C C . VAL B 1 72 ? -16.062 13.203 17.125 1 96.06 72 VAL B C 1
ATOM 3249 O O . VAL B 1 72 ? -15.906 13.312 18.344 1 96.06 72 VAL B O 1
ATOM 3252 N N . GLN B 1 73 ? -15.812 12.156 16.469 1 93.44 73 GLN B N 1
ATOM 3253 C CA . GLN B 1 73 ? -15.227 10.984 17.109 1 93.44 73 GLN B CA 1
ATOM 3254 C C . GLN B 1 73 ? -13.906 10.602 16.453 1 93.44 73 GLN B C 1
ATOM 3256 O O . GLN B 1 73 ? -13.82 10.484 15.234 1 93.44 73 GLN B O 1
ATOM 3261 N N . SER B 1 74 ? -12.906 10.453 17.203 1 92.44 74 SER B N 1
ATOM 3262 C CA . SER B 1 74 ? -11.609 9.969 16.75 1 92.44 74 SER B CA 1
ATOM 3263 C C . SER B 1 74 ? -11.32 8.57 17.281 1 92.44 74 SER B C 1
ATOM 3265 O O . SER B 1 74 ? -11.219 8.375 18.5 1 92.44 74 SER B O 1
ATOM 3267 N N . VAL B 1 75 ? -11.133 7.617 16.438 1 84.81 75 VAL B N 1
ATOM 3268 C CA . VAL B 1 75 ? -10.812 6.246 16.812 1 84.81 75 VAL B CA 1
ATOM 3269 C C . VAL B 1 75 ? -9.414 6.191 17.438 1 84.81 75 VAL B C 1
ATOM 3271 O O . VAL B 1 75 ? -9.203 5.52 18.453 1 84.81 75 VAL B O 1
ATOM 3274 N N . ASP B 1 76 ? -8.523 6.922 16.938 1 83.44 76 ASP B N 1
ATOM 3275 C CA . ASP B 1 76 ? -7.125 6.895 17.344 1 83.44 76 ASP B CA 1
ATOM 3276 C C . ASP B 1 76 ? -6.953 7.43 18.766 1 83.44 76 ASP B C 1
ATOM 3278 O O . ASP B 1 76 ? -6.109 6.941 19.516 1 83.44 76 ASP B O 1
ATOM 3282 N N . TYR B 1 77 ? -7.773 8.383 19.094 1 83.38 77 TYR B N 1
ATOM 3283 C CA . TYR B 1 77 ? -7.664 8.984 20.422 1 83.38 77 TYR B CA 1
ATOM 3284 C C . TYR B 1 77 ? -8.672 8.375 21.375 1 83.38 77 TYR B C 1
ATOM 3286 O O . TYR B 1 77 ? -8.633 8.641 22.578 1 83.38 77 TYR B O 1
ATOM 3294 N N . GLY B 1 78 ? -9.555 7.586 20.812 1 84.94 78 GLY B N 1
ATOM 3295 C CA . GLY B 1 78 ? -10.609 7.039 21.656 1 84.94 78 GLY B CA 1
ATOM 3296 C C . GLY B 1 78 ? -11.445 8.109 22.344 1 84.94 78 GLY B C 1
ATOM 3297 O O . GLY B 1 78 ? -11.797 7.973 23.516 1 84.94 78 GLY B O 1
ATOM 3298 N N . THR B 1 79 ? -11.68 9.242 21.656 1 89.69 79 THR B N 1
ATOM 3299 C CA . THR B 1 79 ? -12.383 10.391 22.234 1 89.69 79 THR B CA 1
ATOM 3300 C C . THR B 1 79 ? -13.508 10.852 21.312 1 89.69 79 THR B C 1
ATOM 3302 O O . THR B 1 79 ? -13.461 10.617 20.109 1 89.69 79 THR B O 1
ATOM 3305 N N . SER B 1 80 ? -14.5 11.43 21.906 1 92.69 80 SER B N 1
ATOM 3306 C CA . SER B 1 80 ? -15.625 12.008 21.188 1 92.69 80 SER B CA 1
ATOM 3307 C C . SER B 1 80 ? -16.078 13.32 21.828 1 92.69 80 SER B C 1
ATOM 3309 O O . SER B 1 80 ? -16.047 13.461 23.047 1 92.69 80 SER B O 1
ATOM 3311 N N . VAL B 1 81 ? -16.391 14.234 21.016 1 94.25 81 VAL B N 1
ATOM 3312 C CA . VAL B 1 81 ? -16.922 15.516 21.484 1 94.25 81 VAL B CA 1
ATOM 3313 C C . VAL B 1 81 ? -18.188 15.875 20.688 1 94.25 81 VAL B C 1
ATOM 3315 O O . VAL B 1 81 ? -18.422 15.336 19.609 1 94.25 81 VAL B O 1
ATOM 3318 N N . GLY B 1 82 ? -19 16.719 21.281 1 94.5 82 GLY B N 1
ATOM 3319 C CA . GLY B 1 82 ? -20.219 17.188 20.641 1 94.5 82 GLY B CA 1
ATOM 3320 C C . GLY B 1 82 ? -20.516 18.656 20.891 1 94.5 82 GLY B C 1
ATOM 3321 O O . GLY B 1 82 ? -20.109 19.203 21.922 1 94.5 82 GLY B O 1
ATOM 3322 N N . PHE B 1 83 ? -21.156 19.297 20 1 94.94 83 PHE B N 1
ATOM 3323 C CA . PHE B 1 83 ? -21.578 20.688 20.125 1 94.94 83 PHE B CA 1
ATOM 3324 C C . PHE B 1 83 ? -22.703 21 19.156 1 94.94 83 PHE B C 1
ATOM 3326 O O . PHE B 1 83 ? -23.016 20.188 18.281 1 94.94 83 PHE B O 1
ATOM 3333 N N . ASP B 1 84 ? -23.25 22.109 19.359 1 95.62 84 ASP B N 1
ATOM 3334 C CA . ASP B 1 84 ? -24.328 22.562 18.469 1 95.62 84 ASP B CA 1
ATOM 3335 C C . ASP B 1 84 ? -23.75 23.172 17.188 1 95.62 84 ASP B C 1
ATOM 3337 O O . ASP B 1 84 ? -22.766 23.906 17.234 1 95.62 84 ASP B O 1
ATOM 3341 N N . ILE B 1 85 ? -24.391 22.875 16.062 1 94.31 85 ILE B N 1
ATOM 3342 C CA . ILE B 1 85 ? -23.906 23.281 14.758 1 94.31 85 ILE B CA 1
ATOM 3343 C C . ILE B 1 85 ? -23.797 24.797 14.695 1 94.31 85 ILE B C 1
ATOM 3345 O O . ILE B 1 85 ? -22.906 25.344 14.039 1 94.31 85 ILE B O 1
ATOM 3349 N N . ASP B 1 86 ? -24.688 25.531 15.336 1 90.94 86 ASP B N 1
ATOM 3350 C CA . ASP B 1 86 ? -24.719 26.984 15.312 1 90.94 86 ASP B CA 1
ATOM 3351 C C . ASP B 1 86 ? -24.078 27.562 16.562 1 90.94 86 ASP B C 1
ATOM 3353 O O . ASP B 1 86 ? -24.062 28.781 16.75 1 90.94 86 ASP B O 1
ATOM 3357 N N . GLY B 1 87 ? -23.609 26.75 17.438 1 90.44 87 GLY B N 1
ATOM 3358 C CA . GLY B 1 87 ? -23.031 27.203 18.688 1 90.44 87 GLY B CA 1
ATOM 3359 C C . GLY B 1 87 ? -21.547 27.516 18.578 1 90.44 87 GLY B C 1
ATOM 3360 O O . GLY B 1 87 ? -20.922 27.234 17.547 1 90.44 87 GLY B O 1
ATOM 3361 N N . PRO B 1 88 ? -21.062 28.141 19.594 1 91.12 88 PRO B N 1
ATOM 3362 C CA . PRO B 1 88 ? -19.609 28.375 19.625 1 91.12 88 PRO B CA 1
ATOM 3363 C C . PRO B 1 88 ? -18.812 27.094 19.766 1 91.12 88 PRO B C 1
ATOM 3365 O O . PRO B 1 88 ? -19.234 26.156 20.453 1 91.12 88 PRO B O 1
ATOM 3368 N N . VAL B 1 89 ? -17.688 27.031 19.062 1 92.38 89 VAL B N 1
ATOM 3369 C CA . VAL B 1 89 ? -16.781 25.906 19.156 1 92.38 89 VAL B CA 1
ATOM 3370 C C . VAL B 1 89 ? -15.672 26.219 20.141 1 92.38 89 VAL B C 1
ATOM 3372 O O . VAL B 1 89 ? -14.953 27.203 20 1 92.38 89 VAL B O 1
ATOM 3375 N N . GLU B 1 90 ? -15.562 25.422 21.188 1 91.75 90 GLU B N 1
ATOM 3376 C CA . GLU B 1 90 ? -14.523 25.609 22.203 1 91.75 90 GLU B CA 1
ATOM 3377 C C . GLU B 1 90 ? -13.258 24.844 21.828 1 91.75 90 GLU B C 1
ATOM 3379 O O . GLU B 1 90 ? -13.297 23.625 21.625 1 91.75 90 GLU B O 1
ATOM 3384 N N . LEU B 1 91 ? -12.188 25.484 21.719 1 93.25 91 LEU B N 1
ATOM 3385 C CA . LEU B 1 91 ? -10.883 24.875 21.469 1 93.25 91 LEU B CA 1
ATOM 3386 C C . LEU B 1 91 ? -10.148 24.609 22.781 1 93.25 91 LEU B C 1
ATOM 3388 O O . LEU B 1 91 ? -9.289 25.391 23.172 1 93.25 91 LEU B O 1
ATOM 3392 N N . ASN B 1 92 ? -10.414 23.469 23.469 1 91.69 92 ASN B N 1
ATOM 3393 C CA . ASN B 1 92 ? -9.977 23.156 24.812 1 91.69 92 ASN B CA 1
ATOM 3394 C C . ASN B 1 92 ? -8.945 22.031 24.828 1 91.69 92 ASN B C 1
ATOM 3396 O O . ASN B 1 92 ? -8.773 21.344 25.844 1 91.69 92 ASN B O 1
ATOM 3400 N N . GLY B 1 93 ? -8.438 21.734 23.703 1 89.81 93 GLY B N 1
ATOM 3401 C CA . GLY B 1 93 ? -7.418 20.703 23.625 1 89.81 93 GLY B CA 1
ATOM 3402 C C . GLY B 1 93 ? -7.961 19.344 23.234 1 89.81 93 GLY B C 1
ATOM 3403 O O . GLY B 1 93 ? -7.203 18.391 23.062 1 89.81 93 GLY B O 1
ATOM 3404 N N . GLN B 1 94 ? -9.227 19.25 23.094 1 91.62 94 GLN B N 1
ATOM 3405 C CA . GLN B 1 94 ? -9.852 18 22.672 1 91.62 94 GLN B CA 1
ATOM 3406 C C . GLN B 1 94 ? -10.32 18.094 21.219 1 91.62 94 GLN B C 1
ATOM 3408 O O . GLN B 1 94 ? -11.312 18.766 20.922 1 91.62 94 GLN B O 1
ATOM 3413 N N . LEU B 1 95 ? -9.625 17.375 20.391 1 94.38 95 LEU B N 1
ATOM 3414 C CA . LEU B 1 95 ? -9.961 17.312 18.969 1 94.38 95 LEU B CA 1
ATOM 3415 C C . LEU B 1 95 ? -10.102 18.719 18.391 1 94.38 95 LEU B C 1
ATOM 3417 O O . LEU B 1 95 ? -11.078 19.016 17.703 1 94.38 95 LEU B O 1
ATOM 3421 N N . ASP B 1 96 ? -9.195 19.594 18.688 1 95.5 96 ASP B N 1
ATOM 3422 C CA . ASP B 1 96 ? -9.25 21 18.281 1 95.5 96 ASP B CA 1
ATOM 3423 C C . ASP B 1 96 ? -9.062 21.141 16.766 1 95.5 96 ASP B C 1
ATOM 3425 O O . ASP B 1 96 ? -9.633 22.047 16.156 1 95.5 96 ASP B O 1
ATOM 3429 N N . LEU B 1 97 ? -8.344 20.25 16.172 1 95.12 97 LEU B N 1
ATOM 3430 C CA . LEU B 1 97 ? -8.086 20.344 14.742 1 95.12 97 LEU B CA 1
ATOM 3431 C C . LEU B 1 97 ? -9.383 20.25 13.945 1 95.12 97 LEU B C 1
ATOM 3433 O O . LEU B 1 97 ? -9.75 21.203 13.242 1 95.12 97 LEU B O 1
ATOM 3437 N N . PRO B 1 98 ? -10.125 19.203 14.141 1 96.62 98 PRO B N 1
ATOM 3438 C CA . PRO B 1 98 ? -11.375 19.141 13.383 1 96.62 98 PRO B CA 1
ATOM 3439 C C . PRO B 1 98 ? -12.383 20.203 13.812 1 96.62 98 PRO B C 1
ATOM 3441 O O . PRO B 1 98 ? -13.141 20.703 12.984 1 96.62 98 PRO B O 1
ATOM 3444 N N . LYS B 1 99 ? -12.406 20.578 15.078 1 96.5 99 LYS B N 1
ATOM 3445 C CA . LYS B 1 99 ? -13.32 21.609 15.539 1 96.5 99 LYS B CA 1
ATOM 3446 C C . LYS B 1 99 ? -13.031 22.938 14.844 1 96.5 99 LYS B C 1
ATOM 3448 O O . LYS B 1 99 ? -13.961 23.625 14.391 1 96.5 99 LYS B O 1
ATOM 3453 N N . ALA B 1 100 ? -11.773 23.25 14.789 1 97.12 100 ALA B N 1
ATOM 3454 C CA . ALA B 1 100 ? -11.375 24.5 14.148 1 97.12 100 ALA B CA 1
ATOM 3455 C C . ALA B 1 100 ? -11.742 24.5 12.664 1 97.12 100 ALA B C 1
ATOM 3457 O O . ALA B 1 100 ? -12.211 25.516 12.133 1 97.12 100 ALA B O 1
ATOM 3458 N N . ALA B 1 101 ? -11.516 23.406 12.008 1 97.44 101 ALA B N 1
ATOM 3459 C CA . ALA B 1 101 ? -11.844 23.266 10.594 1 97.44 101 ALA B CA 1
ATOM 3460 C C . ALA B 1 101 ? -13.344 23.453 10.359 1 97.44 101 ALA B C 1
ATOM 3462 O O . ALA B 1 101 ? -13.75 24.219 9.477 1 97.44 101 ALA B O 1
ATOM 3463 N N . ILE B 1 102 ? -14.148 22.812 11.148 1 97 102 ILE B N 1
ATOM 3464 C CA . ILE B 1 102 ? -15.602 22.891 11.023 1 97 102 ILE B CA 1
ATOM 3465 C C . ILE B 1 102 ? -16.062 24.328 11.227 1 97 102 ILE B C 1
ATOM 3467 O O . ILE B 1 102 ? -16.844 24.859 10.43 1 97 102 ILE B O 1
ATOM 3471 N N . ASP B 1 103 ? -15.516 24.938 12.25 1 96.25 103 ASP B N 1
ATOM 3472 C CA . ASP B 1 103 ? -15.898 26.297 12.594 1 96.25 103 ASP B CA 1
ATOM 3473 C C . ASP B 1 103 ? -15.547 27.266 11.469 1 96.25 103 ASP B C 1
ATOM 3475 O O . ASP B 1 103 ? -16.344 28.141 11.117 1 96.25 103 ASP B O 1
ATOM 3479 N N . ARG B 1 104 ? -14.414 27.125 10.938 1 96.06 104 ARG B N 1
ATOM 3480 C CA . ARG B 1 104 ? -13.945 28.016 9.875 1 96.06 104 ARG B CA 1
ATOM 3481 C C . ARG B 1 104 ? -14.781 27.844 8.609 1 96.06 104 ARG B C 1
ATOM 3483 O O . ARG B 1 104 ? -15.188 28.828 7.992 1 96.06 104 ARG B O 1
ATOM 3490 N N . ILE B 1 105 ? -15.07 26.656 8.211 1 95.88 105 ILE B N 1
ATOM 3491 C CA . ILE B 1 105 ? -15.734 26.375 6.938 1 95.88 105 ILE B CA 1
ATOM 3492 C C . ILE B 1 105 ? -17.188 26.844 6.996 1 95.88 105 ILE B C 1
ATOM 3494 O O . ILE B 1 105 ? -17.703 27.422 6.031 1 95.88 105 ILE B O 1
ATOM 3498 N N . ARG B 1 106 ? -17.828 26.578 8.086 1 92.81 106 ARG B N 1
ATOM 3499 C CA . ARG B 1 106 ? -19.234 26.953 8.18 1 92.81 106 ARG B CA 1
ATOM 3500 C C . ARG B 1 106 ? -19.406 28.469 8.086 1 92.81 106 ARG B C 1
ATOM 3502 O O . ARG B 1 106 ? -20.516 28.953 7.809 1 92.81 106 ARG B O 1
ATOM 3509 N N . ARG B 1 107 ? -18.297 29.203 8.281 1 92.19 107 ARG B N 1
ATOM 3510 C CA . ARG B 1 107 ? -18.359 30.656 8.289 1 92.19 107 ARG B CA 1
ATOM 3511 C C . ARG B 1 107 ? -17.938 31.234 6.945 1 92.19 107 ARG B C 1
ATOM 3513 O O . ARG B 1 107 ? -18.031 32.438 6.723 1 92.19 107 ARG B O 1
ATOM 3520 N N . ILE B 1 108 ? -17.453 30.391 6.113 1 93.75 108 ILE B N 1
ATOM 3521 C CA . ILE B 1 108 ? -17.062 30.859 4.789 1 93.75 108 ILE B CA 1
ATOM 3522 C C . ILE B 1 108 ? -18.281 31.406 4.051 1 93.75 108 ILE B C 1
ATOM 3524 O O . ILE B 1 108 ? -19.359 30.797 4.098 1 93.75 108 ILE B O 1
ATOM 3528 N N . ASP B 1 109 ? -18.094 32.531 3.381 1 93 109 ASP B N 1
ATOM 3529 C CA . ASP B 1 109 ? -19.188 33.094 2.598 1 93 109 ASP B CA 1
ATOM 3530 C C . ASP B 1 109 ? -19.656 32.125 1.513 1 93 109 ASP B C 1
ATOM 3532 O O . ASP B 1 109 ? -18.844 31.609 0.747 1 93 109 ASP B O 1
ATOM 3536 N N . GLY B 1 110 ? -20.938 31.922 1.533 1 93.06 110 GLY B N 1
ATOM 3537 C CA . GLY B 1 110 ? -21.516 31.062 0.509 1 93.06 110 GLY B CA 1
ATOM 3538 C C . GLY B 1 110 ? -21.625 29.609 0.94 1 93.06 110 GLY B C 1
ATOM 3539 O O . GLY B 1 110 ? -22.219 28.797 0.234 1 93.06 110 GLY B O 1
ATOM 3540 N N . ALA B 1 111 ? -21.109 29.281 2.1 1 95.69 111 ALA B N 1
ATOM 3541 C CA . ALA B 1 111 ? -21.25 27.906 2.6 1 95.69 111 ALA B CA 1
ATOM 3542 C C . ALA B 1 111 ? -22.719 27.578 2.895 1 95.69 111 ALA B C 1
ATOM 3544 O O . ALA B 1 111 ? -23.422 28.375 3.531 1 95.69 111 ALA B O 1
ATOM 3545 N N . VAL B 1 112 ? -23.156 26.453 2.449 1 95.62 112 VAL B N 1
ATOM 3546 C CA . VAL B 1 112 ? -24.5 26 2.742 1 95.62 112 VAL B CA 1
ATOM 3547 C C . VAL B 1 112 ? -24.609 25.578 4.203 1 95.62 112 VAL B C 1
ATOM 3549 O O . VAL B 1 112 ? -23.797 24.766 4.676 1 95.62 112 VAL B O 1
ATOM 3552 N N . PRO B 1 113 ? -25.531 26.109 4.918 1 94.94 113 PRO B N 1
ATOM 3553 C CA . PRO B 1 113 ? -25.672 25.734 6.324 1 94.94 113 PRO B CA 1
ATOM 3554 C C . PRO B 1 113 ? -25.969 24.25 6.508 1 94.94 113 PRO B C 1
ATOM 3556 O O . PRO B 1 113 ? -26.688 23.656 5.711 1 94.94 113 PRO B O 1
ATOM 3559 N N . SER B 1 114 ? -25.375 23.703 7.531 1 94.81 114 SER B N 1
ATOM 3560 C CA . SER B 1 114 ? -25.594 22.297 7.867 1 94.81 114 SER B CA 1
ATOM 3561 C C . SER B 1 114 ? -26.609 22.156 8.984 1 94.81 114 SER B C 1
ATOM 3563 O O . SER B 1 114 ? -26.766 23.047 9.828 1 94.81 114 SER B O 1
ATOM 3565 N N . THR B 1 115 ? -27.344 21.062 9.008 1 95.5 115 THR B N 1
ATOM 3566 C CA . THR B 1 115 ? -28.281 20.75 10.078 1 95.5 115 THR B CA 1
ATOM 3567 C C . THR B 1 115 ? -27.641 19.812 11.102 1 95.5 115 THR B C 1
ATOM 3569 O O . THR B 1 115 ? -28.328 19.094 11.82 1 95.5 115 THR B O 1
ATOM 3572 N N . GLY B 1 116 ? -26.344 19.703 11.047 1 96.56 116 GLY B N 1
ATOM 3573 C CA . GLY B 1 116 ? -25.609 18.828 11.938 1 96.56 116 GLY B CA 1
ATOM 3574 C C . GLY B 1 116 ? -25.047 17.594 11.242 1 96.56 116 GLY B C 1
ATOM 3575 O O . GLY B 1 116 ? -25.453 17.281 10.125 1 96.56 116 GLY B O 1
ATOM 3576 N N . PHE B 1 117 ? -24.078 16.953 11.844 1 96.56 117 PHE B N 1
ATOM 3577 C CA . PHE B 1 117 ? -23.5 15.734 11.281 1 96.56 117 PHE B CA 1
ATOM 3578 C C . PHE B 1 117 ? -22.625 15.031 12.32 1 96.56 117 PHE B C 1
ATOM 3580 O O . PHE B 1 117 ? -22.172 15.648 13.281 1 96.56 117 PHE B O 1
ATOM 3587 N N . ASP B 1 118 ? -22.453 13.75 12.125 1 94.75 118 ASP B N 1
ATOM 3588 C CA . ASP B 1 118 ? -21.406 12.977 12.797 1 94.75 118 ASP B CA 1
ATOM 3589 C C . ASP B 1 118 ? -20.141 12.938 11.96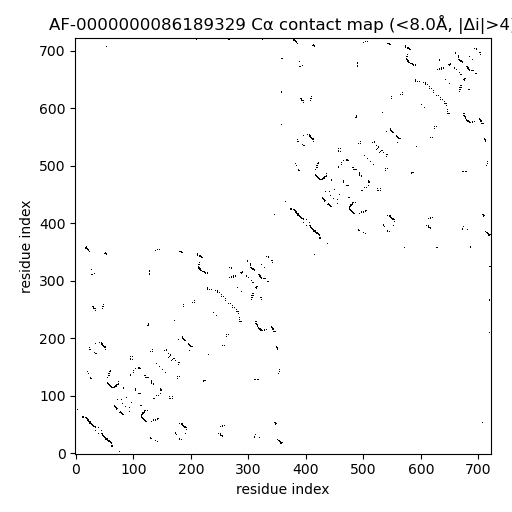1 1 94.75 118 ASP B C 1
ATOM 3591 O O . ASP B 1 118 ? -20.188 12.695 10.75 1 94.75 118 ASP B O 1
ATOM 3595 N N . LEU B 1 119 ? -19.031 13.258 12.578 1 95.88 119 LEU B N 1
ATOM 3596 C CA . LEU B 1 119 ? -17.719 13.18 11.945 1 95.88 119 LEU B CA 1
ATOM 3597 C C . LEU B 1 119 ? -16.875 12.109 12.609 1 95.88 119 LEU B C 1
ATOM 3599 O O . LEU B 1 119 ? -16.625 12.148 13.812 1 95.88 119 LEU B O 1
ATOM 3603 N N . PHE B 1 120 ? -16.453 11.125 11.82 1 93.62 120 PHE B N 1
ATOM 3604 C CA . PHE B 1 120 ? -15.594 10.047 12.297 1 93.62 120 PHE B CA 1
ATOM 3605 C C . PHE B 1 120 ? -14.203 10.164 11.695 1 93.62 120 PHE B C 1
ATOM 3607 O O . PHE B 1 120 ? -14.055 10.32 10.484 1 93.62 120 PHE B O 1
ATOM 3614 N N . LEU B 1 121 ? -13.219 10.039 12.547 1 95 121 LEU B N 1
ATOM 3615 C CA . LEU B 1 121 ? -11.828 10.203 12.125 1 95 121 LEU B CA 1
ATOM 3616 C C . LEU B 1 121 ? -11.008 8.969 12.453 1 95 121 LEU B C 1
ATOM 3618 O O . LEU B 1 121 ? -11.18 8.367 13.516 1 95 121 LEU B O 1
ATOM 3622 N N . HIS B 1 122 ? -10.133 8.602 11.484 1 92.38 122 HIS B N 1
ATOM 3623 C CA . HIS B 1 122 ? -9.18 7.512 11.664 1 92.38 122 HIS B CA 1
ATOM 3624 C C . HIS B 1 122 ? -7.938 7.723 10.812 1 92.38 122 HIS B C 1
ATOM 3626 O O . HIS B 1 122 ? -8.031 8.156 9.664 1 92.38 122 HIS B O 1
ATOM 3632 N N . THR B 1 123 ? -6.82 7.438 11.383 1 93.38 123 THR B N 1
ATOM 3633 C CA . THR B 1 123 ? -5.566 7.516 10.641 1 93.38 123 THR B CA 1
ATOM 3634 C C . THR B 1 123 ? -4.84 6.176 10.664 1 93.38 123 THR B C 1
ATOM 3636 O O . THR B 1 123 ? -4.887 5.457 11.664 1 93.38 123 THR B O 1
ATOM 3639 N N . GLN B 1 124 ? -4.113 5.824 9.641 1 91 124 GLN B N 1
ATOM 3640 C CA . GLN B 1 124 ? -3.395 4.559 9.523 1 91 124 GLN B CA 1
ATOM 3641 C C . GLN B 1 124 ? -2.01 4.656 10.156 1 91 124 GLN B C 1
ATOM 3643 O O . GLN B 1 124 ? -1.228 3.707 10.102 1 91 124 GLN B O 1
ATOM 3648 N N . ALA B 1 125 ? -1.706 5.789 10.703 1 88.44 125 ALA B N 1
ATOM 3649 C CA . ALA B 1 125 ? -0.514 5.969 11.531 1 88.44 125 ALA B CA 1
ATOM 3650 C C . ALA B 1 125 ? -0.855 6.684 12.836 1 88.44 125 ALA B C 1
ATOM 3652 O O . ALA B 1 125 ? -1.726 7.555 12.867 1 88.44 125 ALA B O 1
ATOM 3653 N N . PRO B 1 126 ? -0.133 6.355 13.859 1 82 126 PRO B N 1
ATOM 3654 C CA . PRO B 1 126 ? -0.432 7.02 15.133 1 82 126 PRO B CA 1
ATOM 3655 C C . PRO B 1 126 ? -0.063 8.5 15.117 1 82 126 PRO B C 1
ATOM 3657 O O . PRO B 1 126 ? 0.754 8.93 14.305 1 82 126 PRO B O 1
ATOM 3660 N N . PRO B 1 127 ? -0.699 9.211 16.047 1 80.12 127 PRO B N 1
ATOM 3661 C CA . PRO B 1 127 ? -0.262 10.602 16.219 1 80.12 127 PRO B CA 1
ATOM 3662 C C . PRO B 1 127 ? 1.215 10.711 16.578 1 80.12 127 PRO B C 1
ATOM 3664 O O . PRO B 1 127 ? 1.726 9.891 17.344 1 80.12 127 PRO B O 1
ATOM 3667 N N . GLY B 1 128 ? 1.819 11.672 16.016 1 83.5 128 GLY B N 1
ATOM 3668 C CA . GLY B 1 128 ? 3.232 11.859 16.312 1 83.5 128 GLY B CA 1
ATOM 3669 C C . GLY B 1 128 ? 4.125 10.859 15.602 1 83.5 128 GLY B C 1
ATOM 3670 O O . GLY B 1 128 ? 5.277 10.656 15.992 1 83.5 128 GLY B O 1
ATOM 3671 N N . SER B 1 129 ? 3.672 10.266 14.594 1 89.5 129 SER B N 1
ATOM 3672 C CA . SER B 1 129 ? 4.398 9.219 13.883 1 89.5 129 SER B CA 1
ATOM 3673 C C . SER B 1 129 ? 5.512 9.805 13.023 1 89.5 129 SER B C 1
ATOM 3675 O O . SER B 1 129 ? 6.387 9.078 12.539 1 89.5 129 SER B O 1
ATOM 3677 N N . GLY B 1 130 ? 5.43 11.102 12.797 1 93.62 130 GLY B N 1
ATOM 3678 C CA . GLY B 1 130 ? 6.422 11.734 11.938 1 93.62 130 GLY B CA 1
ATOM 3679 C C . GLY B 1 130 ? 6.078 11.641 10.461 1 93.62 130 GLY B C 1
ATOM 3680 O O . GLY B 1 130 ? 6.883 12.023 9.609 1 93.62 130 GLY B O 1
ATOM 3681 N N . LEU B 1 131 ? 4.898 11.234 10.133 1 96.69 131 LEU B N 1
ATOM 3682 C CA . LEU B 1 131 ? 4.492 11.062 8.742 1 96.69 131 LEU B CA 1
ATOM 3683 C C . LEU B 1 131 ? 3.475 12.125 8.336 1 96.69 131 LEU B C 1
ATOM 3685 O O . LEU B 1 131 ? 2.795 11.984 7.32 1 96.69 131 LEU B O 1
ATOM 3689 N N . GLY B 1 132 ? 3.289 13.141 9.156 1 95.88 132 GLY B N 1
ATOM 3690 C CA . GLY B 1 132 ? 2.369 14.219 8.844 1 95.88 132 GLY B CA 1
ATOM 3691 C C . GLY B 1 132 ? 0.917 13.859 9.109 1 95.88 132 GLY B C 1
ATOM 3692 O O . GLY B 1 132 ? 0.015 14.391 8.453 1 95.88 132 GLY B O 1
ATOM 3693 N N . SER B 1 133 ? 0.669 12.992 10.062 1 94.81 133 SER B N 1
ATOM 3694 C CA . SER B 1 133 ? -0.666 12.445 10.297 1 94.81 133 SER B CA 1
ATOM 3695 C C . SER B 1 133 ? -1.631 13.539 10.75 1 94.81 133 SER B C 1
ATOM 3697 O O . SER B 1 133 ? -2.783 13.57 10.312 1 94.81 133 SER B O 1
ATOM 3699 N N . SER B 1 134 ? -1.236 14.43 11.641 1 93.62 134 SER B N 1
ATOM 3700 C CA . SER B 1 134 ? -2.117 15.484 12.141 1 93.62 134 SER B CA 1
ATOM 3701 C C . SER B 1 134 ? -2.584 16.391 11.008 1 93.62 134 SER B C 1
ATOM 3703 O O . SER B 1 134 ? -3.773 16.703 10.898 1 93.62 134 SER B O 1
ATOM 3705 N N . SER B 1 135 ? -1.622 16.812 10.211 1 96.69 135 SER B N 1
ATOM 3706 C CA . SER B 1 135 ? -1.972 17.688 9.094 1 96.69 135 SER B CA 1
ATOM 3707 C C . SER B 1 135 ? -2.832 16.969 8.07 1 96.69 135 SER B C 1
ATOM 3709 O O . SER B 1 135 ? -3.703 17.562 7.441 1 96.69 135 SER B O 1
ATOM 3711 N N . ALA B 1 136 ? -2.547 15.68 7.883 1 98 136 ALA B N 1
ATOM 3712 C CA . ALA B 1 136 ? -3.379 14.891 6.98 1 98 136 ALA B CA 1
ATOM 3713 C C . ALA B 1 136 ? -4.824 14.828 7.473 1 98 136 ALA B C 1
ATOM 3715 O O . ALA B 1 136 ? -5.762 14.914 6.676 1 98 136 ALA B O 1
ATOM 3716 N N . VAL B 1 137 ? -5 14.711 8.75 1 96.94 137 VAL B N 1
ATOM 3717 C CA . VAL B 1 137 ? -6.34 14.742 9.328 1 96.94 137 VAL B CA 1
ATOM 3718 C C . VAL B 1 137 ? -7 16.078 9.039 1 96.94 137 VAL B C 1
ATOM 3720 O O . VAL B 1 137 ? -8.148 16.125 8.586 1 96.94 137 VAL B O 1
ATOM 3723 N N . MET B 1 138 ? -6.305 17.141 9.281 1 97.75 138 MET B N 1
ATOM 3724 C CA . MET B 1 138 ? -6.828 18.484 9.039 1 97.75 138 MET B CA 1
ATOM 3725 C C . MET B 1 138 ? -7.262 18.641 7.582 1 97.75 138 MET B C 1
ATOM 3727 O O . MET B 1 138 ? -8.375 19.094 7.309 1 97.75 138 MET B O 1
ATOM 3731 N N . VAL B 1 139 ? -6.414 18.219 6.699 1 98.81 139 VAL B N 1
ATOM 3732 C CA . VAL B 1 139 ? -6.672 18.344 5.27 1 98.81 139 VAL B CA 1
ATOM 3733 C C . VAL B 1 139 ? -7.883 17.484 4.887 1 98.81 139 VAL B C 1
ATOM 3735 O O . VAL B 1 139 ? -8.742 17.938 4.121 1 98.81 139 VAL B O 1
ATOM 3738 N N . SER B 1 140 ? -7.953 16.312 5.398 1 98.69 140 SER B N 1
ATOM 3739 C CA . SER B 1 140 ? -9.078 15.422 5.137 1 98.69 140 SER B CA 1
ATOM 3740 C C . SER B 1 140 ? -10.391 16.031 5.621 1 98.69 140 SER B C 1
ATOM 3742 O O . SER B 1 140 ? -11.391 16.031 4.895 1 98.69 140 SER B O 1
ATOM 3744 N N . VAL B 1 141 ? -10.406 16.609 6.812 1 98.56 141 VAL B N 1
ATOM 3745 C CA . VAL B 1 141 ? -11.602 17.203 7.406 1 98.56 141 VAL B CA 1
ATOM 3746 C C . VAL B 1 141 ? -12.016 18.438 6.617 1 98.56 141 VAL B C 1
ATOM 3748 O O . VAL B 1 141 ? -13.195 18.609 6.301 1 98.56 141 VAL B O 1
ATOM 3751 N N . ILE B 1 142 ? -11.07 19.281 6.309 1 98.75 142 ILE B N 1
ATOM 3752 C CA . ILE B 1 142 ? -11.367 20.5 5.551 1 98.75 142 ILE B CA 1
ATOM 3753 C C . ILE B 1 142 ? -12.008 20.125 4.219 1 98.75 142 ILE B C 1
ATOM 3755 O O . ILE B 1 142 ? -13.055 20.672 3.855 1 98.75 142 ILE B O 1
ATOM 3759 N N . GLY B 1 143 ? -11.367 19.188 3.482 1 98.44 143 GLY B N 1
ATOM 3760 C CA . GLY B 1 143 ? -11.945 18.766 2.217 1 98.44 143 GLY B CA 1
ATOM 3761 C C . GLY B 1 143 ? -13.359 18.234 2.355 1 98.44 143 GLY B C 1
ATOM 3762 O O . GLY B 1 143 ? -14.234 18.547 1.546 1 98.44 143 GLY B O 1
ATOM 3763 N N . LEU B 1 144 ? -13.57 17.469 3.371 1 98.25 144 LEU B N 1
ATOM 3764 C CA . LEU B 1 144 ? -14.844 16.781 3.576 1 98.25 144 LEU B CA 1
ATOM 3765 C C . LEU B 1 144 ? -15.93 17.781 3.971 1 98.25 144 LEU B C 1
ATOM 3767 O O . LEU B 1 144 ? -17.016 17.781 3.389 1 98.25 144 LEU B O 1
ATOM 3771 N N . VAL B 1 145 ? -15.688 18.609 4.93 1 98.12 145 VAL B N 1
ATOM 3772 C CA . VAL B 1 145 ? -16.672 19.562 5.422 1 98.12 145 VAL B CA 1
ATOM 3773 C C . VAL B 1 145 ? -16.969 20.609 4.34 1 98.12 145 VAL B C 1
ATOM 3775 O O . VAL B 1 145 ? -18.109 21.047 4.18 1 98.12 145 VAL B O 1
ATOM 3778 N N . ALA B 1 146 ? -15.938 21.047 3.641 1 98.19 146 ALA B N 1
ATOM 3779 C CA . ALA B 1 146 ? -16.156 21.953 2.521 1 98.19 146 ALA B CA 1
ATOM 3780 C C . ALA B 1 146 ? -17.156 21.375 1.526 1 98.19 146 ALA B C 1
ATOM 3782 O O . ALA B 1 146 ? -18.094 22.047 1.107 1 98.19 146 ALA B O 1
ATOM 3783 N N . GLN B 1 147 ? -16.938 20.109 1.203 1 96.75 147 GLN B N 1
ATOM 3784 C CA . GLN B 1 147 ? -17.859 19.453 0.28 1 96.75 147 GLN B CA 1
ATOM 3785 C C . GLN B 1 147 ? -19.266 19.406 0.864 1 96.75 147 GLN B C 1
ATOM 3787 O O . GLN B 1 147 ? -20.25 19.656 0.164 1 96.75 147 GLN B O 1
ATOM 3792 N N . HIS B 1 148 ? -19.375 19.047 2.111 1 96.75 148 HIS B N 1
ATOM 3793 C CA . HIS B 1 148 ? -20.672 18.969 2.789 1 96.75 148 HIS B CA 1
ATOM 3794 C C . HIS B 1 148 ? -21.391 20.312 2.742 1 96.75 148 HIS B C 1
ATOM 3796 O O . HIS B 1 148 ? -22.609 20.359 2.578 1 96.75 148 HIS B O 1
ATOM 3802 N N . CYS B 1 149 ? -20.641 21.375 2.812 1 97 149 CYS B N 1
ATOM 3803 C CA . CYS B 1 149 ? -21.203 22.719 2.834 1 97 149 CYS B CA 1
ATOM 3804 C C . CYS B 1 149 ? -21.219 23.328 1.434 1 97 149 CYS B C 1
ATOM 3806 O O . CYS B 1 149 ? -21.469 24.516 1.272 1 97 149 CYS B O 1
ATOM 3808 N N . SER B 1 150 ? -20.844 22.578 0.45 1 96.5 150 SER B N 1
ATOM 3809 C CA . SER B 1 150 ? -20.859 22.969 -0.956 1 96.5 150 SER B CA 1
ATOM 3810 C C . SER B 1 150 ? -19.875 24.109 -1.221 1 96.5 150 SER B C 1
ATOM 3812 O O . SER B 1 150 ? -20.203 25.047 -1.947 1 96.5 150 SER B O 1
ATOM 3814 N N . VAL B 1 151 ? -18.828 24.094 -0.531 1 96.69 151 VAL B N 1
ATOM 3815 C CA . VAL B 1 151 ? -17.719 25.016 -0.785 1 96.69 151 VAL B CA 1
ATOM 3816 C C . VAL B 1 151 ? -16.656 24.328 -1.646 1 96.69 151 VAL B C 1
ATOM 3818 O O . VAL B 1 151 ? -16.172 23.25 -1.292 1 96.69 151 VAL B O 1
ATOM 3821 N N . ASP B 1 152 ? -16.328 24.828 -2.727 1 95.12 152 ASP B N 1
ATOM 3822 C CA . ASP B 1 152 ? -15.344 24.266 -3.641 1 95.12 152 ASP B CA 1
ATOM 3823 C C . ASP B 1 152 ? -13.953 24.844 -3.375 1 95.12 152 ASP B C 1
ATOM 3825 O O . ASP B 1 152 ? -13.688 26 -3.691 1 95.12 152 ASP B O 1
ATOM 3829 N N . LEU B 1 153 ? -13.156 24.125 -2.801 1 97.19 153 LEU B N 1
ATOM 3830 C CA . LEU B 1 153 ? -11.797 24.547 -2.492 1 97.19 153 LEU B CA 1
ATOM 3831 C C . LEU B 1 153 ? -10.781 23.812 -3.359 1 97.19 153 LEU B C 1
ATOM 3833 O O . LEU B 1 153 ? -10.898 22.594 -3.553 1 97.19 153 LEU B O 1
ATOM 3837 N N . THR B 1 154 ? -9.828 24.531 -3.938 1 97.69 154 THR B N 1
ATOM 3838 C CA . THR B 1 154 ? -8.695 23.922 -4.625 1 97.69 154 THR B CA 1
ATOM 3839 C C . THR B 1 154 ? -7.727 23.297 -3.627 1 97.69 154 THR B C 1
ATOM 3841 O O . THR B 1 154 ? -7.777 23.594 -2.434 1 97.69 154 THR B O 1
ATOM 3844 N N . PRO B 1 155 ? -6.844 22.438 -4.09 1 98.19 155 PRO B N 1
ATOM 3845 C CA . PRO B 1 155 ? -5.824 21.891 -3.191 1 98.19 155 PRO B CA 1
ATOM 3846 C C . PRO B 1 155 ? -4.992 22.984 -2.512 1 98.19 155 PRO B C 1
ATOM 3848 O O . PRO B 1 155 ? -4.648 22.844 -1.335 1 98.19 155 PRO B O 1
ATOM 3851 N N . TYR B 1 156 ? -4.664 24.062 -3.191 1 98.62 156 TYR B N 1
ATOM 3852 C CA . TYR B 1 156 ? -3.941 25.188 -2.596 1 98.62 156 TYR B CA 1
ATOM 3853 C C . TYR B 1 156 ? -4.734 25.797 -1.449 1 98.62 156 TYR B C 1
ATOM 3855 O O . TYR B 1 156 ? -4.184 26.078 -0.382 1 98.62 156 TYR B O 1
ATOM 3863 N N . GLU B 1 157 ? -5.992 25.969 -1.716 1 98.19 157 GLU B N 1
ATOM 3864 C CA . GLU B 1 157 ? -6.84 26.609 -0.708 1 98.19 157 GLU B CA 1
ATOM 3865 C C . GLU B 1 157 ? -7 25.703 0.516 1 98.19 157 GLU B C 1
ATOM 3867 O O . GLU B 1 157 ? -6.996 26.188 1.65 1 98.19 157 GLU B O 1
ATOM 3872 N N . ILE B 1 158 ? -7.156 24.422 0.286 1 98.69 158 ILE B N 1
ATOM 3873 C CA . ILE B 1 158 ? -7.266 23.469 1.387 1 98.69 158 ILE B CA 1
ATOM 3874 C C . ILE B 1 158 ? -5.984 23.5 2.219 1 98.69 158 ILE B C 1
ATOM 3876 O O . ILE B 1 158 ? -6.035 23.594 3.445 1 98.69 158 ILE B O 1
ATOM 3880 N N . ALA B 1 159 ? -4.84 23.422 1.577 1 98.81 159 ALA B N 1
ATOM 3881 C CA . ALA B 1 159 ? -3.549 23.406 2.26 1 98.81 159 ALA B CA 1
ATOM 3882 C C . ALA B 1 159 ? -3.316 24.688 3.043 1 98.81 159 ALA B C 1
ATOM 3884 O O . ALA B 1 159 ? -2.877 24.656 4.195 1 98.81 159 ALA B O 1
ATOM 3885 N N . GLU B 1 160 ? -3.611 25.781 2.418 1 98.19 160 GLU B N 1
ATOM 3886 C CA . GLU B 1 160 ? -3.42 27.078 3.064 1 98.19 160 GLU B CA 1
ATOM 3887 C C . GLU B 1 160 ? -4.312 27.219 4.293 1 98.19 160 GLU B C 1
ATOM 3889 O O . GLU B 1 160 ? -3.869 27.703 5.34 1 98.19 160 GLU B O 1
ATOM 3894 N N . LEU B 1 161 ? -5.555 26.859 4.109 1 98.25 161 LEU B N 1
ATOM 3895 C CA . LEU B 1 161 ? -6.48 26.922 5.234 1 98.25 161 LEU B CA 1
ATOM 3896 C C . LEU B 1 161 ? -6 26.031 6.383 1 98.25 161 LEU B C 1
ATOM 3898 O O . LEU B 1 161 ? -6.02 26.453 7.543 1 98.25 161 LEU B O 1
ATOM 3902 N N . ALA B 1 162 ? -5.598 24.797 6.051 1 98.69 162 ALA B N 1
ATOM 3903 C CA . ALA B 1 162 ? -5.07 23.906 7.07 1 98.69 162 ALA B CA 1
ATOM 3904 C C . ALA B 1 162 ? -3.883 24.531 7.797 1 98.69 162 ALA B C 1
ATOM 3906 O O . ALA B 1 162 ? -3.811 24.484 9.023 1 98.69 162 ALA B O 1
ATOM 3907 N N . PHE B 1 163 ? -2.986 25.141 7.027 1 98.12 163 PHE B N 1
ATOM 3908 C CA . PHE B 1 163 ? -1.803 25.797 7.582 1 98.12 163 PHE B CA 1
ATOM 3909 C C . PHE B 1 163 ? -2.197 26.906 8.531 1 98.12 163 PHE B C 1
ATOM 3911 O O . PHE B 1 163 ? -1.726 26.969 9.672 1 98.12 163 PHE B O 1
ATOM 3918 N N . ARG B 1 164 ? -3.041 27.766 8.148 1 97.38 164 ARG B N 1
ATOM 3919 C CA . ARG B 1 164 ? -3.455 28.906 8.953 1 97.38 164 ARG B CA 1
ATOM 3920 C C . ARG B 1 164 ? -4.156 28.469 10.227 1 97.38 164 ARG B C 1
ATOM 3922 O O . ARG B 1 164 ? -3.914 29.016 11.305 1 97.38 164 ARG B O 1
ATOM 3929 N N . LEU B 1 165 ? -5.004 27.469 10.086 1 97.56 165 LEU B N 1
ATOM 3930 C CA . LEU B 1 165 ? -5.723 26.969 11.25 1 97.56 165 LEU B CA 1
ATOM 3931 C C . LEU B 1 165 ? -4.754 26.391 12.281 1 97.56 165 LEU B C 1
ATOM 3933 O O . LEU B 1 165 ? -4.867 26.672 13.477 1 97.56 165 LEU B O 1
ATOM 3937 N N . GLU B 1 166 ? -3.785 25.641 11.812 1 96.81 166 GLU B N 1
ATOM 3938 C CA . GLU B 1 166 ? -2.84 25 12.719 1 96.81 166 GLU B CA 1
ATOM 3939 C C . GLU B 1 166 ? -1.893 26.031 13.336 1 96.81 166 GLU B C 1
ATOM 3941 O O . GLU B 1 166 ? -1.651 26 14.547 1 96.81 166 GLU B O 1
ATOM 3946 N N . ARG B 1 167 ? -1.416 26.953 12.5 1 95.19 167 ARG B N 1
ATOM 3947 C CA . ARG B 1 167 ? -0.316 27.828 12.914 1 95.19 167 ARG B CA 1
ATOM 3948 C C . ARG B 1 167 ? -0.839 29.094 13.562 1 95.19 167 ARG B C 1
ATOM 3950 O O . ARG B 1 167 ? -0.265 29.578 14.539 1 95.19 167 ARG B O 1
ATOM 3957 N N . GLU B 1 168 ? -1.861 29.625 13.07 1 93.94 168 GLU B N 1
ATOM 3958 C CA . GLU B 1 168 ? -2.359 30.922 13.531 1 93.94 168 GLU B CA 1
ATOM 3959 C C . GLU B 1 168 ? -3.48 30.75 14.555 1 93.94 168 GLU B C 1
ATOM 3961 O O . GLU B 1 168 ? -3.377 31.219 15.688 1 93.94 168 GLU B O 1
ATOM 3966 N N . ASP B 1 169 ? -4.473 30 14.242 1 93.62 169 ASP B N 1
ATOM 3967 C CA . ASP B 1 169 ? -5.645 29.875 15.109 1 93.62 169 ASP B CA 1
ATOM 3968 C C . ASP B 1 169 ? -5.34 29.031 16.328 1 93.62 169 ASP B C 1
ATOM 3970 O O . ASP B 1 169 ? -5.691 29.391 17.453 1 93.62 169 ASP B O 1
ATOM 3974 N N . LEU B 1 170 ? -4.723 27.891 16.062 1 95.19 170 LEU B N 1
ATOM 3975 C CA . LEU B 1 170 ? -4.477 26.953 17.156 1 95.19 170 LEU B CA 1
ATOM 3976 C C . LEU B 1 170 ? -3.1 27.188 17.766 1 95.19 170 LEU B C 1
ATOM 3978 O O . LEU B 1 170 ? -2.811 26.688 18.859 1 95.19 170 LEU B O 1
ATOM 3982 N N . GLY B 1 171 ? -2.238 27.859 17.031 1 93.69 171 GLY B N 1
ATOM 3983 C CA . GLY B 1 171 ? -0.931 28.234 17.547 1 93.69 171 GLY B CA 1
ATOM 3984 C C . GLY B 1 171 ? 0.019 27.047 17.656 1 93.69 171 GLY B C 1
ATOM 3985 O O . GLY B 1 171 ? 0.957 27.078 18.453 1 93.69 171 GLY B O 1
ATOM 3986 N N . ILE B 1 172 ? -0.24 26 16.984 1 91.38 172 ILE B N 1
ATOM 3987 C CA . ILE B 1 172 ? 0.643 24.844 16.984 1 91.38 172 ILE B CA 1
ATOM 3988 C C . ILE B 1 172 ? 1.892 25.141 16.156 1 91.38 172 ILE B C 1
ATOM 3990 O O . ILE B 1 172 ? 1.796 25.438 14.969 1 91.38 172 ILE B O 1
ATOM 3994 N N . PRO B 1 173 ? 3.043 25.062 16.781 1 91 173 PRO B N 1
ATOM 3995 C CA . PRO B 1 173 ? 4.258 25.344 16.016 1 91 173 PRO B CA 1
ATOM 3996 C C . PRO B 1 173 ? 4.488 24.359 14.875 1 91 173 PRO B C 1
ATOM 3998 O O . PRO B 1 173 ? 4.152 23.188 14.992 1 91 173 PRO B O 1
ATOM 4001 N N . GLY B 1 174 ? 5.035 24.859 13.734 1 93.06 174 GLY B N 1
ATOM 4002 C CA . GLY B 1 174 ? 5.352 24 12.609 1 93.06 174 GLY B CA 1
ATOM 4003 C C . GLY B 1 174 ? 5.352 24.734 11.281 1 93.06 174 GLY B C 1
ATOM 4004 O O . GLY B 1 174 ? 5.109 25.953 11.234 1 93.06 174 GLY B O 1
ATOM 4005 N N . GLY B 1 175 ? 5.652 24.016 10.266 1 95.38 175 GLY B N 1
ATOM 4006 C CA . GLY B 1 175 ? 5.684 24.594 8.922 1 95.38 175 GLY B CA 1
ATOM 4007 C C . GLY B 1 175 ? 4.457 24.25 8.102 1 95.38 175 GLY B C 1
ATOM 4008 O O . GLY B 1 175 ? 3.373 24.031 8.648 1 95.38 175 GLY B O 1
ATOM 4009 N N . SER B 1 176 ? 4.609 24.344 6.793 1 97.56 176 SER B N 1
ATOM 4010 C CA . SER B 1 176 ? 3.453 24.172 5.922 1 97.56 176 SER B CA 1
ATOM 4011 C C . SER B 1 176 ? 3.615 22.938 5.023 1 97.56 176 SER B C 1
ATOM 4013 O O . SER B 1 176 ? 2.686 22.562 4.309 1 97.56 176 SER B O 1
ATOM 4015 N N . GLN B 1 177 ? 4.676 22.234 5.09 1 98.38 177 GLN B N 1
ATOM 4016 C CA . GLN B 1 177 ? 4.969 21.172 4.121 1 98.38 177 GLN B CA 1
ATOM 4017 C C . GLN B 1 177 ? 3.955 20.047 4.215 1 98.38 177 GLN B C 1
ATOM 4019 O O . GLN B 1 177 ? 3.549 19.484 3.193 1 98.38 177 GLN B O 1
ATOM 4024 N N . ASP B 1 178 ? 3.545 19.734 5.434 1 98.12 178 ASP B N 1
ATOM 4025 C CA . ASP B 1 178 ? 2.676 18.578 5.633 1 98.12 178 ASP B CA 1
ATOM 4026 C C . ASP B 1 178 ? 1.309 18.797 4.992 1 98.12 178 ASP B C 1
ATOM 4028 O O . ASP B 1 178 ? 0.779 17.906 4.32 1 98.12 178 ASP B O 1
ATOM 4032 N N . GLN B 1 179 ? 0.76 20.016 5.203 1 98.75 179 GLN B N 1
ATOM 4033 C CA . GLN B 1 179 ? -0.554 20.344 4.66 1 98.75 179 GLN B CA 1
ATOM 4034 C C . GLN B 1 179 ? -0.544 20.297 3.135 1 98.75 179 GLN B C 1
ATOM 4036 O O . GLN B 1 179 ? -1.447 19.719 2.521 1 98.75 179 GLN B O 1
ATOM 4041 N N . TYR B 1 180 ? 0.484 20.828 2.564 1 98.88 180 TYR B N 1
ATOM 4042 C CA . TYR B 1 180 ? 0.566 20.875 1.108 1 98.88 180 TYR B CA 1
ATOM 4043 C C . TYR B 1 180 ? 0.812 19.484 0.532 1 98.88 180 TYR B C 1
ATOM 4045 O O . TYR B 1 180 ? 0.242 19.125 -0.5 1 98.88 180 TYR B O 1
ATOM 4053 N N . ALA B 1 181 ? 1.634 18.688 1.176 1 98.75 181 ALA B N 1
ATOM 4054 C CA . ALA B 1 181 ? 1.858 17.312 0.719 1 98.75 181 ALA B CA 1
ATOM 4055 C C . ALA B 1 181 ? 0.562 16.516 0.74 1 98.75 181 ALA B C 1
ATOM 4057 O O . ALA B 1 181 ? 0.241 15.812 -0.225 1 98.75 181 ALA B O 1
ATOM 4058 N N . ALA B 1 182 ? -0.17 16.625 1.8 1 98.81 182 ALA B N 1
ATOM 4059 C CA . ALA B 1 182 ? -1.412 15.867 1.958 1 98.81 182 ALA B CA 1
ATOM 4060 C C . ALA B 1 182 ? -2.465 16.328 0.956 1 98.81 182 ALA B C 1
ATOM 4062 O O . ALA B 1 182 ? -3.238 15.523 0.437 1 98.81 182 ALA B O 1
ATOM 4063 N N . ALA B 1 183 ? -2.521 17.609 0.665 1 98.88 183 ALA B N 1
ATOM 4064 C CA . ALA B 1 183 ? -3.527 18.172 -0.233 1 98.88 183 ALA B CA 1
ATOM 4065 C C . ALA B 1 183 ? -3.248 17.781 -1.682 1 98.88 183 ALA B C 1
ATOM 4067 O O . ALA B 1 183 ? -4.176 17.516 -2.449 1 98.88 183 ALA B O 1
ATOM 4068 N N . PHE B 1 184 ? -2.01 17.719 -2.084 1 98.75 184 PHE B N 1
ATOM 4069 C CA . PHE B 1 184 ? -1.654 17.547 -3.488 1 98.75 184 PHE B CA 1
ATOM 4070 C C . PHE B 1 184 ? -1.375 16.078 -3.803 1 98.75 184 PHE B C 1
ATOM 4072 O O . PHE B 1 184 ? -1.72 15.594 -4.883 1 98.75 184 PHE B O 1
ATOM 4079 N N . GLY B 1 185 ? -0.669 15.391 -2.9 1 98.62 185 GLY B N 1
ATOM 4080 C CA . GLY B 1 185 ? -0.285 14.008 -3.123 1 98.62 185 GLY B CA 1
ATOM 4081 C C . GLY B 1 185 ? 0.856 13.852 -4.109 1 98.62 185 GLY B C 1
ATOM 4082 O O . GLY B 1 185 ? 1.21 14.805 -4.809 1 98.62 185 GLY B O 1
ATOM 4083 N N . GLY B 1 186 ? 1.479 12.688 -4.148 1 98.38 186 GLY B N 1
ATOM 4084 C CA . GLY B 1 186 ? 2.523 12.375 -5.113 1 98.38 186 GLY B CA 1
ATOM 4085 C C . GLY B 1 186 ? 3.889 12.898 -4.699 1 98.38 186 GLY B C 1
ATOM 4086 O O . GLY B 1 186 ? 4.109 13.219 -3.531 1 98.38 186 GLY B O 1
ATOM 4087 N N . PHE B 1 187 ? 4.832 12.867 -5.664 1 98.75 187 PHE B N 1
ATOM 4088 C CA . PHE B 1 187 ? 6.148 13.469 -5.496 1 98.75 187 PHE B CA 1
ATOM 4089 C C . PHE B 1 187 ? 6.102 14.961 -5.785 1 98.75 187 PHE B C 1
ATOM 4091 O O . PHE B 1 187 ? 5.711 15.375 -6.875 1 98.75 187 PHE B O 1
ATOM 4098 N N . ASN B 1 188 ? 6.52 15.75 -4.781 1 98.81 188 ASN B N 1
ATOM 4099 C CA . ASN B 1 188 ? 6.465 17.203 -4.949 1 98.81 188 ASN B CA 1
ATOM 4100 C C . ASN B 1 188 ? 7.766 17.859 -4.504 1 98.81 188 ASN B C 1
ATOM 4102 O O . ASN B 1 188 ? 8.359 17.469 -3.5 1 98.81 188 ASN B O 1
ATOM 4106 N N . PHE B 1 189 ? 8.164 18.75 -5.297 1 98.88 189 PHE B N 1
ATOM 4107 C CA . PHE B 1 189 ? 9.086 19.781 -4.84 1 98.88 189 PHE B CA 1
ATOM 4108 C C . PHE B 1 189 ? 8.336 21.047 -4.457 1 98.88 189 PHE B C 1
ATOM 4110 O O . PHE B 1 189 ? 7.789 21.734 -5.32 1 98.88 189 PHE B O 1
ATOM 4117 N N . ILE B 1 190 ? 8.297 21.344 -3.209 1 98.88 190 ILE B N 1
ATOM 4118 C CA . ILE B 1 190 ? 7.508 22.469 -2.715 1 98.88 190 ILE B CA 1
ATOM 4119 C C . ILE B 1 190 ? 8.43 23.641 -2.35 1 98.88 190 ILE B C 1
ATOM 4121 O O . ILE B 1 190 ? 9.352 23.469 -1.549 1 98.88 190 ILE B O 1
ATOM 4125 N N . GLU B 1 191 ? 8.141 24.703 -2.877 1 98.81 191 GLU B N 1
ATOM 4126 C CA . GLU B 1 191 ? 8.898 25.922 -2.6 1 98.81 191 GLU B CA 1
ATOM 4127 C C . GLU B 1 191 ? 8.117 26.875 -1.696 1 98.81 191 GLU B C 1
ATOM 4129 O O . GLU B 1 191 ? 6.93 27.109 -1.925 1 98.81 191 GLU B O 1
ATOM 4134 N N . PHE B 1 192 ? 8.828 27.312 -0.726 1 98.44 192 PHE B N 1
ATOM 4135 C CA . PHE B 1 192 ? 8.242 28.266 0.213 1 98.44 192 PHE B CA 1
ATOM 4136 C C . PHE B 1 192 ? 8.867 29.656 0.037 1 98.44 192 PHE B C 1
ATOM 4138 O O . PHE B 1 192 ? 10 29.891 0.461 1 98.44 192 PHE B O 1
ATOM 4145 N N . GLN B 1 193 ? 8.062 30.469 -0.51 1 96.44 193 GLN B N 1
ATOM 4146 C CA . GLN B 1 193 ? 8.469 31.859 -0.727 1 96.44 193 GLN B CA 1
ATOM 4147 C C . GLN B 1 193 ? 7.82 32.781 0.3 1 96.44 193 GLN B C 1
ATOM 4149 O O . GLN B 1 193 ? 6.91 32.375 1.025 1 96.44 193 GLN B O 1
ATOM 4154 N N . PRO B 1 194 ? 8.328 33.969 0.421 1 92.19 194 PRO B N 1
ATOM 4155 C CA . PRO B 1 194 ? 7.793 34.875 1.438 1 92.19 194 PRO B CA 1
ATOM 4156 C C . PRO B 1 194 ? 6.289 35.094 1.307 1 92.19 194 PRO B C 1
ATOM 4158 O O . PRO B 1 194 ? 5.586 35.188 2.316 1 92.19 194 PRO B O 1
ATOM 4161 N N . ASP B 1 195 ? 5.793 35.031 0.096 1 91.56 195 ASP B N 1
ATOM 4162 C CA . ASP B 1 195 ? 4.398 35.438 -0.059 1 91.56 195 ASP B CA 1
ATOM 4163 C C . ASP B 1 195 ? 3.549 34.281 -0.584 1 91.56 195 ASP B C 1
ATOM 4165 O O . ASP B 1 195 ? 2.328 34.406 -0.698 1 91.56 195 ASP B O 1
ATOM 4169 N N . GLN B 1 196 ? 4.195 33.188 -0.917 1 95.25 196 GLN B N 1
ATOM 4170 C CA . GLN B 1 196 ? 3.391 32.125 -1.49 1 95.25 196 GLN B CA 1
ATOM 4171 C C . GLN B 1 196 ? 4.102 30.781 -1.367 1 95.25 196 GLN B C 1
ATOM 4173 O O . GLN B 1 196 ? 5.324 30.734 -1.195 1 95.25 196 GLN B O 1
ATOM 4178 N N . VAL B 1 197 ? 3.404 29.766 -1.395 1 98.19 197 VAL B N 1
ATOM 4179 C CA . VAL B 1 197 ? 3.904 28.391 -1.523 1 98.19 197 VAL B CA 1
ATOM 4180 C C . VAL B 1 197 ? 3.678 27.891 -2.949 1 98.19 197 VAL B C 1
ATOM 4182 O O . VAL B 1 197 ? 2.596 28.078 -3.512 1 98.19 197 VAL B O 1
ATOM 4185 N N . VAL B 1 198 ? 4.656 27.328 -3.564 1 98.5 198 VAL B N 1
ATOM 4186 C CA . VAL B 1 198 ? 4.547 26.812 -4.918 1 98.5 198 VAL B CA 1
ATOM 4187 C C . VAL B 1 198 ? 4.809 25.297 -4.906 1 98.5 198 VAL B C 1
ATOM 4189 O O . VAL B 1 198 ? 5.91 24.859 -4.574 1 98.5 198 VAL B O 1
ATOM 4192 N N . VAL B 1 199 ? 3.799 24.547 -5.254 1 98.69 199 VAL B N 1
ATOM 4193 C CA . VAL B 1 199 ? 3.932 23.094 -5.344 1 98.69 199 VAL B CA 1
ATOM 4194 C C . VAL B 1 199 ? 4.305 22.688 -6.77 1 98.69 199 VAL B C 1
ATOM 4196 O O . VAL B 1 199 ? 3.588 23.016 -7.719 1 98.69 199 VAL B O 1
ATOM 4199 N N . ASN B 1 200 ? 5.414 22.047 -6.961 1 98.44 200 ASN B N 1
ATOM 4200 C CA . ASN B 1 200 ? 5.855 21.484 -8.234 1 98.44 200 ASN B CA 1
ATOM 4201 C C . ASN B 1 200 ? 5.734 19.969 -8.266 1 98.44 200 ASN B C 1
ATOM 4203 O O . ASN B 1 200 ? 6.648 19.266 -7.836 1 98.44 200 ASN B O 1
ATOM 4207 N N . PRO B 1 201 ? 4.594 19.484 -8.742 1 98.12 201 PRO B N 1
ATOM 4208 C CA . PRO B 1 201 ? 4.52 18.031 -8.883 1 98.12 201 PRO B CA 1
ATOM 4209 C C . PRO B 1 201 ? 5.59 17.469 -9.82 1 98.12 201 PRO B C 1
ATOM 4211 O O . PRO B 1 201 ? 5.809 18.016 -10.906 1 98.12 201 PRO B O 1
ATOM 4214 N N . LEU B 1 202 ? 6.211 16.438 -9.406 1 98.31 202 LEU B N 1
ATOM 4215 C CA . LEU B 1 202 ? 7.281 15.852 -10.211 1 98.31 202 LEU B CA 1
ATOM 4216 C C . LEU B 1 202 ? 6.785 14.625 -10.977 1 98.31 202 LEU B C 1
ATOM 4218 O O . LEU B 1 202 ? 6.055 13.797 -10.422 1 98.31 202 LEU B O 1
ATOM 4222 N N . ARG B 1 203 ? 7.098 14.547 -12.219 1 95.81 203 ARG B N 1
ATOM 4223 C CA . ARG B 1 203 ? 6.895 13.32 -12.992 1 95.81 203 ARG B CA 1
ATOM 4224 C C . ARG B 1 203 ? 8.078 12.375 -12.836 1 95.81 203 ARG B C 1
ATOM 4226 O O . ARG B 1 203 ? 9.109 12.547 -13.484 1 95.81 203 ARG B O 1
ATOM 4233 N N . VAL B 1 204 ? 7.961 11.469 -11.969 1 97.56 204 VAL B N 1
ATOM 4234 C CA . VAL B 1 204 ? 8.992 10.461 -11.75 1 97.56 204 VAL B CA 1
ATOM 4235 C C . VAL B 1 204 ? 8.656 9.203 -12.547 1 97.56 204 VAL B C 1
ATOM 4237 O O . VAL B 1 204 ? 7.523 8.719 -12.508 1 97.56 204 VAL B O 1
ATOM 4240 N N . ARG B 1 205 ? 9.672 8.641 -13.281 1 96.06 205 ARG B N 1
ATOM 4241 C CA . ARG B 1 205 ? 9.445 7.441 -14.078 1 96.06 205 ARG B CA 1
ATOM 4242 C C . ARG B 1 205 ? 9.016 6.27 -13.203 1 96.06 205 ARG B C 1
ATOM 4244 O O . ARG B 1 205 ? 9.523 6.102 -12.094 1 96.06 205 ARG B O 1
ATOM 4251 N N . ASP B 1 206 ? 8.156 5.461 -13.758 1 95.81 206 ASP B N 1
ATOM 4252 C CA . ASP B 1 206 ? 7.66 4.301 -13.016 1 95.81 206 ASP B CA 1
ATOM 4253 C C . ASP B 1 206 ? 8.805 3.412 -12.547 1 95.81 206 ASP B C 1
ATOM 4255 O O . ASP B 1 206 ? 8.805 2.938 -11.414 1 95.81 206 ASP B O 1
ATOM 4259 N N . ALA B 1 207 ? 9.75 3.207 -13.367 1 95.5 207 ALA B N 1
ATOM 4260 C CA . ALA B 1 207 ? 10.891 2.363 -13.016 1 95.5 207 ALA B CA 1
ATOM 4261 C C . ALA B 1 207 ? 11.633 2.924 -11.805 1 95.5 207 ALA B C 1
ATOM 4263 O O . ALA B 1 207 ? 12.102 2.168 -10.953 1 95.5 207 ALA B O 1
ATOM 4264 N N . THR B 1 208 ? 11.789 4.266 -11.758 1 96.94 208 THR B N 1
ATOM 4265 C CA . THR B 1 208 ? 12.445 4.918 -10.633 1 96.94 208 THR B CA 1
ATOM 4266 C C . THR B 1 208 ? 11.633 4.742 -9.359 1 96.94 208 THR B C 1
ATOM 4268 O O . THR B 1 208 ? 12.195 4.457 -8.297 1 96.94 208 THR B O 1
ATOM 4271 N N . VAL B 1 209 ? 10.312 4.871 -9.469 1 97.06 209 VAL B N 1
ATOM 4272 C CA . VAL B 1 209 ? 9.43 4.695 -8.32 1 97.06 209 VAL B CA 1
ATOM 4273 C C . VAL B 1 209 ? 9.531 3.262 -7.805 1 97.06 209 VAL B C 1
ATOM 4275 O O . VAL B 1 209 ? 9.672 3.035 -6.602 1 97.06 209 VAL B O 1
ATOM 4278 N N . HIS B 1 210 ? 9.484 2.293 -8.695 1 95.56 210 HIS B N 1
ATOM 4279 C CA . HIS B 1 210 ? 9.586 0.888 -8.32 1 95.56 210 HIS B CA 1
ATOM 4280 C C . HIS B 1 210 ? 10.914 0.599 -7.625 1 95.56 210 HIS B C 1
ATOM 4282 O O . HIS B 1 210 ? 10.953 -0.128 -6.629 1 95.56 210 HIS B O 1
ATOM 4288 N N . GLU B 1 211 ? 11.969 1.148 -8.156 1 95.38 211 GLU B N 1
ATOM 4289 C CA . GLU B 1 211 ? 13.289 0.94 -7.574 1 95.38 211 GLU B CA 1
ATOM 4290 C C . GLU B 1 211 ? 13.375 1.542 -6.176 1 95.38 211 GLU B C 1
ATOM 4292 O O . GLU B 1 211 ? 13.922 0.923 -5.262 1 95.38 211 GLU B O 1
ATOM 4297 N N . LEU B 1 212 ? 12.867 2.729 -6.078 1 96.56 212 LEU B N 1
ATOM 4298 C CA . LEU B 1 212 ? 12.875 3.396 -4.781 1 96.56 212 LEU B CA 1
ATOM 4299 C C . LEU B 1 212 ? 12.062 2.615 -3.758 1 96.56 212 LEU B C 1
ATOM 4301 O O . LEU B 1 212 ? 12.516 2.391 -2.635 1 96.56 212 LEU B O 1
ATOM 4305 N N . GLU B 1 213 ? 10.875 2.129 -4.141 1 95.62 213 GLU B N 1
ATOM 4306 C CA . GLU B 1 213 ? 10.039 1.312 -3.26 1 95.62 213 GLU B CA 1
ATOM 4307 C C . GLU B 1 213 ? 10.766 0.031 -2.852 1 95.62 213 GLU B C 1
ATOM 4309 O O . GLU B 1 213 ? 10.703 -0.381 -1.692 1 95.62 213 GLU B O 1
ATOM 4314 N N . HIS B 1 214 ? 11.414 -0.535 -3.773 1 93.94 214 HIS B N 1
ATOM 4315 C CA . HIS B 1 214 ? 12.125 -1.786 -3.529 1 93.94 214 HIS B CA 1
ATOM 4316 C C . HIS B 1 214 ? 13.258 -1.591 -2.527 1 93.94 214 HIS B C 1
ATOM 4318 O O . HIS B 1 214 ? 13.531 -2.477 -1.716 1 93.94 214 HIS B O 1
ATOM 4324 N N . ASN B 1 215 ? 13.883 -0.445 -2.529 1 94.69 215 ASN B N 1
ATOM 4325 C CA . ASN B 1 215 ? 15.109 -0.227 -1.762 1 94.69 215 ASN B CA 1
ATOM 4326 C C . ASN B 1 215 ? 14.828 0.524 -0.463 1 94.69 215 ASN B C 1
ATOM 4328 O O . ASN B 1 215 ? 15.727 0.72 0.353 1 94.69 215 ASN B O 1
ATOM 4332 N N . MET B 1 216 ? 13.625 0.877 -0.224 1 96.62 216 MET B N 1
ATOM 4333 C CA . MET B 1 216 ? 13.305 1.741 0.909 1 96.62 216 MET B CA 1
ATOM 4334 C C . MET B 1 216 ? 12.672 0.94 2.043 1 96.62 216 MET B C 1
ATOM 4336 O O . MET B 1 216 ? 11.961 -0.034 1.798 1 96.62 216 MET B 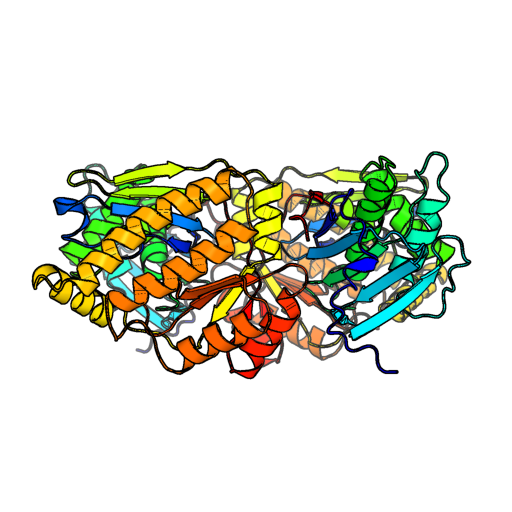O 1
ATOM 4340 N N . LEU B 1 217 ? 12.961 1.341 3.229 1 97.38 217 LEU B N 1
ATOM 4341 C CA . LEU B 1 217 ? 12.344 0.834 4.449 1 97.38 217 LEU B CA 1
ATOM 4342 C C . LEU B 1 217 ? 11.828 1.98 5.312 1 97.38 217 LEU B C 1
ATOM 4344 O O . LEU B 1 217 ? 12.477 3.02 5.426 1 97.38 217 LEU B O 1
ATOM 4348 N N . LEU B 1 218 ? 10.703 1.822 5.824 1 97.38 218 LEU B N 1
ATOM 4349 C CA . LEU B 1 218 ? 10.203 2.666 6.902 1 97.38 218 LEU B CA 1
ATOM 4350 C C . LEU B 1 218 ? 10.352 1.967 8.25 1 97.38 218 LEU B C 1
ATOM 4352 O O . LEU B 1 218 ? 10.031 0.782 8.375 1 97.38 218 LEU B O 1
ATOM 4356 N N . ALA B 1 219 ? 10.867 2.635 9.234 1 97.56 219 ALA B N 1
ATOM 4357 C CA . ALA B 1 219 ? 11.07 2.072 10.562 1 97.56 219 ALA B CA 1
ATOM 4358 C C . ALA B 1 219 ? 10.445 2.963 11.641 1 97.56 219 ALA B C 1
ATOM 4360 O O . ALA B 1 219 ? 10.773 4.148 11.734 1 97.56 219 ALA B O 1
ATOM 4361 N N . PHE B 1 220 ? 9.586 2.422 12.445 1 96.88 220 PHE B N 1
ATOM 4362 C CA . PHE B 1 220 ? 8.938 3.141 13.539 1 96.88 220 PHE B CA 1
ATOM 4363 C C . PHE B 1 220 ? 9.664 2.896 14.852 1 96.88 220 PHE B C 1
ATOM 4365 O O . PHE B 1 220 ? 9.883 1.749 15.242 1 96.88 220 PHE B O 1
ATOM 4372 N N . THR B 1 221 ? 9.969 3.928 15.531 1 95 221 THR B N 1
ATOM 4373 C CA . THR B 1 221 ? 10.766 3.832 16.75 1 95 221 THR B CA 1
ATOM 4374 C C . THR B 1 221 ? 9.898 3.408 17.938 1 95 221 THR B C 1
ATOM 4376 O O . THR B 1 221 ? 10.414 3.014 18.984 1 95 221 THR B O 1
ATOM 4379 N N . GLY B 1 222 ? 8.547 3.51 17.75 1 88.38 222 GLY B N 1
ATOM 4380 C CA . GLY B 1 222 ? 7.641 3.225 18.844 1 88.38 222 GLY B CA 1
ATOM 4381 C C . GLY B 1 222 ? 7.398 4.422 19.75 1 88.38 222 GLY B C 1
ATOM 4382 O O . GLY B 1 222 ? 6.566 4.367 20.656 1 88.38 222 GLY B O 1
ATOM 4383 N N . ARG B 1 223 ? 8.078 5.445 19.562 1 81.31 223 ARG B N 1
ATOM 4384 C CA . ARG B 1 223 ? 7.945 6.645 20.375 1 81.31 223 ARG B CA 1
ATOM 4385 C C . ARG B 1 223 ? 7.332 7.789 19.578 1 81.31 223 ARG B C 1
ATOM 4387 O O . ARG B 1 223 ? 7.727 8.031 18.438 1 81.31 223 ARG B O 1
ATOM 4394 N N . THR B 1 224 ? 6.223 8.117 20.219 1 70.88 224 THR B N 1
ATOM 4395 C CA . THR B 1 224 ? 5.609 9.305 19.625 1 70.88 224 THR B CA 1
ATOM 4396 C C . THR B 1 224 ? 6.156 10.578 20.266 1 70.88 224 THR B C 1
ATOM 4398 O O . THR B 1 224 ? 6.555 10.562 21.438 1 70.88 224 THR B O 1
ATOM 4401 N N . ARG B 1 225 ? 6.48 11.516 19.453 1 65.56 225 ARG B N 1
ATOM 4402 C CA . ARG B 1 225 ? 7.086 12.727 19.984 1 65.56 225 ARG B CA 1
ATOM 4403 C C . ARG B 1 225 ? 6.141 13.922 19.844 1 65.56 225 ARG B C 1
ATOM 4405 O O . ARG B 1 225 ? 5.219 13.891 19.031 1 65.56 225 ARG B O 1
ATOM 4412 N N . VAL B 1 226 ? 6.461 14.773 20.859 1 65.56 226 VAL B N 1
ATOM 4413 C CA . VAL B 1 226 ? 5.871 16.109 20.703 1 65.56 226 VAL B CA 1
ATOM 4414 C C . VAL B 1 226 ? 6.824 17 19.922 1 65.56 226 VAL B C 1
ATOM 4416 O O . VAL B 1 226 ? 7.887 17.375 20.422 1 65.56 226 VAL B O 1
ATOM 4419 N N . SER B 1 227 ? 6.582 17.172 18.625 1 71.69 227 SER B N 1
ATOM 4420 C CA . SER B 1 227 ? 7.395 17.906 17.672 1 71.69 227 SER B CA 1
ATOM 4421 C C . SER B 1 227 ? 7.578 19.359 18.078 1 71.69 227 SER B C 1
ATOM 4423 O O . SER B 1 227 ? 8.539 20.016 17.672 1 71.69 227 SER B O 1
ATOM 4425 N N . ASP B 1 228 ? 6.77 19.797 19.016 1 75.12 228 ASP B N 1
ATOM 4426 C CA . ASP B 1 228 ? 6.695 21.219 19.297 1 75.12 228 ASP B CA 1
ATOM 4427 C C . ASP B 1 228 ? 7.992 21.719 19.938 1 75.12 228 ASP B C 1
ATOM 4429 O O . ASP B 1 228 ? 8.516 22.766 19.531 1 75.12 228 ASP B O 1
ATOM 4433 N N . HIS B 1 229 ? 8.547 20.938 20.719 1 79.94 229 HIS B N 1
ATOM 4434 C CA . HIS B 1 229 ? 9.727 21.391 21.438 1 79.94 229 HIS B CA 1
ATOM 4435 C C . HIS B 1 229 ? 10.953 21.438 20.531 1 79.94 229 HIS B C 1
ATOM 4437 O O . HIS B 1 229 ? 11.82 22.297 20.688 1 79.94 229 HIS B O 1
ATOM 4443 N N . ILE B 1 230 ? 10.922 20.609 19.594 1 82.19 230 ILE B N 1
ATOM 4444 C CA . ILE B 1 230 ? 12.039 20.547 18.672 1 82.19 230 ILE B CA 1
ATOM 4445 C C . ILE B 1 230 ? 11.945 21.703 17.672 1 82.19 230 ILE B C 1
ATOM 4447 O O . ILE B 1 230 ? 12.938 22.375 17.391 1 82.19 230 ILE B O 1
ATOM 4451 N N . ILE B 1 231 ? 10.789 21.938 17.219 1 83.69 231 ILE B N 1
ATOM 4452 C CA . ILE B 1 231 ? 10.555 23.016 16.281 1 83.69 231 ILE B CA 1
ATOM 4453 C C . ILE B 1 231 ? 10.859 24.359 16.938 1 83.69 231 ILE B C 1
ATOM 4455 O O . ILE B 1 231 ? 11.508 25.219 16.328 1 83.69 231 ILE B O 1
ATOM 4459 N N . GLU B 1 232 ? 10.477 24.469 18.172 1 85 232 GLU B N 1
ATOM 4460 C CA . GLU B 1 232 ? 10.75 25.703 18.922 1 85 232 GLU B CA 1
ATOM 4461 C C . GLU B 1 232 ? 12.242 25.891 19.156 1 85 232 GLU B C 1
ATOM 4463 O O . GLU B 1 232 ? 12.75 27 19.062 1 85 232 GLU B O 1
ATOM 4468 N N . ASP B 1 233 ? 12.836 24.812 19.484 1 86.81 233 ASP B N 1
ATOM 4469 C CA . ASP B 1 233 ? 14.281 24.875 19.688 1 86.81 233 ASP B CA 1
ATOM 4470 C C . ASP B 1 233 ? 15 25.266 18.391 1 86.81 233 ASP B C 1
ATOM 4472 O O . ASP B 1 233 ? 15.906 26.094 18.406 1 86.81 233 ASP B O 1
ATOM 4476 N N . GLN B 1 234 ? 14.617 24.734 17.297 1 85.44 234 GLN B N 1
ATOM 4477 C CA . GLN B 1 234 ? 15.188 25.062 15.992 1 85.44 234 GLN B CA 1
ATOM 4478 C C . GLN B 1 234 ? 14.977 26.531 15.648 1 85.44 234 GLN B C 1
ATOM 4480 O O . GLN B 1 234 ? 15.906 27.203 15.203 1 85.44 234 GLN B O 1
ATOM 4485 N N . ARG B 1 235 ? 13.852 27 15.891 1 85.5 235 ARG B N 1
ATOM 4486 C CA . ARG B 1 235 ? 13.508 28.391 15.609 1 85.5 235 ARG B CA 1
ATOM 4487 C C . ARG B 1 235 ? 14.336 29.344 16.453 1 85.5 235 ARG B C 1
ATOM 4489 O O . ARG B 1 235 ? 14.867 30.344 15.953 1 85.5 235 ARG B O 1
ATOM 4496 N N . SER B 1 236 ? 14.414 29 17.703 1 87.56 236 SER B N 1
ATOM 4497 C CA . SER B 1 236 ? 15.164 29.844 18.625 1 87.56 236 SER B CA 1
ATOM 4498 C C . SER B 1 236 ? 16.641 29.922 18.234 1 87.56 236 SER B C 1
ATOM 4500 O O . SER B 1 236 ? 17.25 30.984 18.297 1 87.56 236 SER B O 1
ATOM 4502 N N . ARG B 1 237 ? 17.125 28.859 17.844 1 86.94 237 ARG B N 1
ATOM 4503 C CA . ARG B 1 237 ? 18.516 28.812 17.438 1 86.94 237 ARG B CA 1
ATOM 4504 C C . ARG B 1 237 ? 18.75 29.625 16.156 1 86.94 237 ARG B C 1
ATOM 4506 O O . ARG B 1 237 ? 19.766 30.297 16.016 1 86.94 237 ARG B O 1
ATOM 4513 N N . TYR B 1 238 ? 17.859 29.547 15.297 1 84.44 238 TYR B N 1
ATOM 4514 C CA . TYR B 1 238 ? 17.938 30.328 14.062 1 84.44 238 TYR B CA 1
ATOM 4515 C C . TYR B 1 238 ? 17.859 31.828 14.352 1 84.44 238 TYR B C 1
ATOM 4517 O O . TYR B 1 238 ? 18.703 32.594 13.883 1 84.44 238 TYR B O 1
ATOM 4525 N N . GLU B 1 239 ? 16.891 32.156 15.156 1 86.56 239 GLU B N 1
ATOM 4526 C CA . GLU B 1 239 ? 16.703 33.562 15.484 1 86.56 239 GLU B CA 1
ATOM 4527 C C . GLU B 1 239 ? 17.859 34.125 16.297 1 86.56 239 GLU B C 1
ATOM 4529 O O . GLU B 1 239 ? 18.203 35.312 16.203 1 86.56 239 GLU B O 1
ATOM 4534 N N . GLY B 1 240 ? 18.375 33.219 17.016 1 87.81 240 GLY B N 1
ATOM 4535 C CA . GLY B 1 240 ? 19.516 33.625 17.828 1 87.81 240 GLY B CA 1
ATOM 4536 C C . GLY B 1 240 ? 20.797 33.719 17.031 1 87.81 240 GLY B C 1
ATOM 4537 O O . GLY B 1 240 ? 21.844 34.094 17.578 1 87.81 240 GLY B O 1
ATOM 4538 N N . GLY B 1 241 ? 20.734 33.344 15.836 1 83.38 241 GLY B N 1
ATOM 4539 C CA . GLY B 1 241 ? 21.891 33.5 14.953 1 83.38 241 GLY B CA 1
ATOM 4540 C C . GLY B 1 241 ? 22.938 32.406 15.156 1 83.38 241 GLY B C 1
ATOM 4541 O O . GLY B 1 241 ? 24.125 32.625 14.906 1 83.38 241 GLY B O 1
ATOM 4542 N N . GLN B 1 242 ? 22.453 31.359 15.664 1 84.75 242 GLN B N 1
ATOM 4543 C CA . GLN B 1 242 ? 23.406 30.281 15.82 1 84.75 242 GLN B CA 1
ATOM 4544 C C . GLN B 1 242 ? 23.859 29.75 14.461 1 84.75 242 GLN B C 1
ATOM 4546 O O . GLN B 1 242 ? 23.062 29.172 13.719 1 84.75 242 GLN B O 1
ATOM 4551 N N . SER B 1 243 ? 25.062 29.781 14.242 1 86.5 243 SER B N 1
ATOM 4552 C CA . SER B 1 243 ? 25.641 29.547 12.922 1 86.5 243 SER B CA 1
ATOM 4553 C C . SER B 1 243 ? 25.391 28.109 12.461 1 86.5 243 SER B C 1
ATOM 4555 O O . SER B 1 243 ? 25.031 27.875 11.305 1 86.5 243 SER B O 1
ATOM 4557 N N . GLU B 1 244 ? 25.438 27.203 13.367 1 90.69 244 GLU B N 1
ATOM 4558 C CA . GLU B 1 244 ? 25.281 25.797 12.992 1 90.69 244 GLU B CA 1
ATOM 4559 C C . GLU B 1 244 ? 23.844 25.5 12.547 1 90.69 244 GLU B C 1
ATOM 4561 O O . GLU B 1 244 ? 23.641 24.766 11.57 1 90.69 244 GLU B O 1
ATOM 4566 N N . ALA B 1 245 ? 22.969 26.047 13.234 1 90.5 245 ALA B N 1
ATOM 4567 C CA . ALA B 1 245 ? 21.562 25.844 12.891 1 90.5 245 ALA B CA 1
ATOM 4568 C C . ALA B 1 245 ? 21.234 26.469 11.531 1 90.5 245 ALA B C 1
ATOM 4570 O O . ALA B 1 245 ? 20.531 25.859 10.719 1 90.5 245 ALA B O 1
ATOM 4571 N N . LEU B 1 246 ? 21.75 27.609 11.297 1 93.25 246 LEU B N 1
ATOM 4572 C CA . LEU B 1 246 ? 21.547 28.297 10.031 1 93.25 246 LEU B CA 1
ATOM 4573 C C . LEU B 1 246 ? 22.156 27.516 8.883 1 93.25 246 LEU B C 1
ATOM 4575 O O . LEU B 1 246 ? 21.547 27.359 7.82 1 93.25 246 LEU B O 1
ATOM 4579 N N . GLU B 1 247 ? 23.359 27.031 9.141 1 94.81 247 GLU B N 1
ATOM 4580 C CA . GLU B 1 247 ? 24.031 26.234 8.133 1 94.81 247 GLU B CA 1
ATOM 4581 C C . GLU B 1 247 ? 23.25 24.953 7.82 1 94.81 247 GLU B C 1
ATOM 4583 O O . GLU B 1 247 ? 23.141 24.562 6.66 1 94.81 247 GLU B O 1
ATOM 4588 N N . GLY B 1 248 ? 22.719 24.359 8.828 1 95.62 248 GLY B N 1
ATOM 4589 C CA . GLY B 1 248 ? 21.906 23.156 8.648 1 95.62 248 GLY B CA 1
ATOM 4590 C C . GLY B 1 248 ? 20.672 23.406 7.805 1 95.62 248 GLY B C 1
ATOM 4591 O O . GLY B 1 248 ? 20.359 22.609 6.914 1 95.62 248 GLY B O 1
ATOM 4592 N N . LEU B 1 249 ? 20.016 24.469 8.055 1 96.19 249 LEU B N 1
ATOM 4593 C CA . LEU B 1 249 ? 18.797 24.812 7.32 1 96.19 249 LEU B CA 1
ATOM 4594 C C . LEU B 1 249 ? 19.125 25.125 5.859 1 96.19 249 LEU B C 1
ATOM 4596 O O . LEU B 1 249 ? 18.422 24.656 4.957 1 96.19 249 LEU B O 1
ATOM 4600 N N . ARG B 1 250 ? 20.172 25.891 5.625 1 97.19 250 ARG B N 1
ATOM 4601 C CA . ARG B 1 250 ? 20.578 26.219 4.262 1 97.19 250 ARG B CA 1
ATOM 4602 C C . ARG B 1 250 ? 20.969 24.953 3.498 1 97.19 250 ARG B C 1
ATOM 4604 O O . ARG B 1 250 ? 20.641 24.797 2.324 1 97.19 250 ARG B O 1
ATOM 4611 N N . ALA B 1 251 ? 21.656 24.094 4.188 1 97.94 251 ALA B N 1
ATOM 4612 C CA . ALA B 1 251 ? 22.031 22.828 3.576 1 97.94 251 ALA B CA 1
ATOM 4613 C C . ALA B 1 251 ? 20.797 22 3.213 1 97.94 251 ALA B C 1
ATOM 4615 O O . ALA B 1 251 ? 20.766 21.359 2.16 1 97.94 251 ALA B O 1
ATOM 4616 N N . GLN B 1 252 ? 19.828 21.984 4.086 1 97.81 252 GLN B N 1
ATOM 4617 C CA . GLN B 1 252 ? 18.594 21.25 3.832 1 97.81 252 GLN B CA 1
ATOM 4618 C C . GLN B 1 252 ? 17.938 21.719 2.543 1 97.81 252 GLN B C 1
ATOM 4620 O O . GLN B 1 252 ? 17.484 20.906 1.737 1 97.81 252 GLN B O 1
ATOM 4625 N N . LYS B 1 253 ? 17.859 22.984 2.385 1 98.12 253 LYS B N 1
ATOM 4626 C CA . LYS B 1 253 ? 17.281 23.578 1.174 1 98.12 253 LYS B CA 1
ATOM 4627 C C . LYS B 1 253 ? 18.047 23.109 -0.07 1 98.12 253 LYS B C 1
ATOM 4629 O O . LYS B 1 253 ? 17.438 22.688 -1.052 1 98.12 253 LYS B O 1
ATOM 4634 N N . GLU B 1 254 ? 19.328 23.141 -0.016 1 98.5 254 GLU B N 1
ATOM 4635 C CA . GLU B 1 254 ? 20.188 22.734 -1.132 1 98.5 254 GLU B CA 1
ATOM 4636 C C . GLU B 1 254 ? 20.016 21.234 -1.42 1 98.5 254 GLU B C 1
ATOM 4638 O O . GLU B 1 254 ? 19.938 20.828 -2.58 1 98.5 254 GLU B O 1
ATOM 4643 N N . LEU B 1 255 ? 19.984 20.469 -0.397 1 98.75 255 LEU B N 1
ATOM 4644 C CA . LEU B 1 255 ? 19.891 19.031 -0.538 1 98.75 255 LEU B CA 1
ATOM 4645 C C . LEU B 1 255 ? 18.531 18.625 -1.115 1 98.75 255 LEU B C 1
ATOM 4647 O O . LEU B 1 255 ? 18.438 17.641 -1.857 1 98.75 255 LEU B O 1
ATOM 4651 N N . ALA B 1 256 ? 17.484 19.375 -0.784 1 98.81 256 ALA B N 1
ATOM 4652 C CA . ALA B 1 256 ? 16.188 19.125 -1.413 1 98.81 256 ALA B CA 1
ATOM 4653 C C . ALA B 1 256 ? 16.281 19.219 -2.932 1 98.81 256 ALA B C 1
ATOM 4655 O O . ALA B 1 256 ? 15.758 18.375 -3.652 1 98.81 256 ALA B O 1
ATOM 4656 N N . ALA B 1 257 ? 16.969 20.203 -3.4 1 98.69 257 ALA B N 1
ATOM 4657 C CA . ALA B 1 257 ? 17.141 20.406 -4.836 1 98.69 257 ALA B CA 1
ATOM 4658 C C . ALA B 1 257 ? 18 19.297 -5.453 1 98.69 257 ALA B C 1
ATOM 4660 O O . ALA B 1 257 ? 17.672 18.781 -6.527 1 98.69 257 ALA B O 1
ATOM 4661 N N . ARG B 1 258 ? 19.078 18.953 -4.77 1 98.75 258 ARG B N 1
ATOM 4662 C CA . ARG B 1 258 ? 19.953 17.906 -5.273 1 98.75 258 ARG B CA 1
ATOM 4663 C C . ARG B 1 258 ? 19.25 16.562 -5.316 1 98.75 258 ARG B C 1
ATOM 4665 O O . ARG B 1 258 ? 19.422 15.797 -6.27 1 98.75 258 ARG B O 1
ATOM 4672 N N . MET B 1 259 ? 18.5 16.281 -4.309 1 98.81 259 MET B N 1
ATOM 4673 C CA . MET B 1 259 ? 17.766 15.023 -4.266 1 98.81 259 MET B CA 1
ATOM 4674 C C . MET B 1 259 ? 16.688 14.984 -5.34 1 98.81 259 MET B C 1
ATOM 4676 O O . MET B 1 259 ? 16.422 13.938 -5.922 1 98.81 259 MET B O 1
ATOM 4680 N N . LYS B 1 260 ? 16.016 16.125 -5.555 1 98.75 260 LYS B N 1
ATOM 4681 C CA . LYS B 1 260 ? 15.07 16.219 -6.66 1 98.75 260 LYS B CA 1
ATOM 4682 C C . LYS B 1 260 ? 15.719 15.828 -7.98 1 98.75 260 LYS B C 1
ATOM 4684 O O . LYS B 1 260 ? 15.156 15.047 -8.75 1 98.75 260 LYS B O 1
ATOM 4689 N N . GLN B 1 261 ? 16.922 16.344 -8.211 1 98.5 261 GLN B N 1
ATOM 4690 C CA . GLN B 1 261 ? 17.641 16.047 -9.445 1 98.5 261 GLN B CA 1
ATOM 4691 C C . GLN B 1 261 ? 17.953 14.555 -9.562 1 98.5 261 GLN B C 1
ATOM 4693 O O . GLN B 1 261 ? 17.734 13.945 -10.609 1 98.5 261 GLN B O 1
ATOM 4698 N N . ALA B 1 262 ? 18.422 13.992 -8.492 1 98.25 262 ALA B N 1
ATOM 4699 C CA . ALA B 1 262 ? 18.734 12.562 -8.484 1 98.25 262 ALA B CA 1
ATOM 4700 C C . ALA B 1 262 ? 17.484 11.727 -8.766 1 98.25 262 ALA B C 1
ATOM 4702 O O . ALA B 1 262 ? 17.531 10.75 -9.516 1 98.25 262 ALA B O 1
ATOM 4703 N N . LEU B 1 263 ? 16.406 12.133 -8.195 1 98.19 263 LEU B N 1
ATOM 4704 C CA . LEU B 1 263 ? 15.148 11.406 -8.328 1 98.19 263 LEU B CA 1
ATOM 4705 C C . LEU B 1 263 ? 14.641 11.445 -9.766 1 98.19 263 LEU B C 1
ATOM 4707 O O . LEU B 1 263 ? 14.32 10.406 -10.344 1 98.19 263 LEU B O 1
ATOM 4711 N N . VAL B 1 264 ? 14.586 12.625 -10.375 1 97.62 264 VAL B N 1
ATOM 4712 C CA . VAL B 1 264 ? 14.016 12.781 -11.711 1 97.62 264 VAL B CA 1
ATOM 4713 C C . VAL B 1 264 ? 14.93 12.117 -12.742 1 97.62 264 VAL B C 1
ATOM 4715 O O . VAL B 1 264 ? 14.469 11.672 -13.797 1 97.62 264 VAL B O 1
ATOM 4718 N N . LYS B 1 265 ? 16.234 11.984 -12.391 1 96.44 265 LYS B N 1
ATOM 4719 C CA . LYS B 1 265 ? 17.188 11.336 -13.281 1 96.44 265 LYS B CA 1
ATOM 4720 C C . LYS B 1 265 ? 17.219 9.828 -13.062 1 96.44 265 LYS B C 1
ATOM 4722 O O . LYS B 1 265 ? 17.938 9.102 -13.758 1 96.44 265 LYS B O 1
ATOM 4727 N N . GLY B 1 266 ? 16.5 9.367 -12.047 1 95.69 266 GLY B N 1
ATOM 4728 C CA . GLY B 1 266 ? 16.422 7.945 -11.773 1 95.69 266 GLY B CA 1
ATOM 4729 C C . GLY B 1 266 ? 17.641 7.418 -11.031 1 95.69 266 GLY B C 1
ATOM 4730 O O . GLY B 1 266 ? 17.969 6.23 -11.117 1 95.69 266 GLY B O 1
ATOM 4731 N N . GLU B 1 267 ? 18.375 8.258 -10.344 1 96.12 267 GLU B N 1
ATOM 4732 C CA . GLU B 1 267 ? 19.578 7.879 -9.609 1 96.12 267 GLU B CA 1
ATOM 4733 C C . GLU B 1 267 ? 19.266 7.547 -8.156 1 96.12 267 GLU B C 1
ATOM 4735 O O . GLU B 1 267 ? 19.625 8.297 -7.25 1 96.12 267 GLU B O 1
ATOM 4740 N N . VAL B 1 268 ? 18.75 6.383 -7.93 1 96.5 268 VAL B N 1
ATOM 4741 C CA . VAL B 1 268 ? 18.188 5.988 -6.645 1 96.5 268 VAL B CA 1
ATOM 4742 C C . VAL B 1 268 ? 19.297 5.824 -5.613 1 96.5 268 VAL B C 1
ATOM 4744 O O . VAL B 1 268 ? 19.125 6.184 -4.445 1 96.5 268 VAL B O 1
ATOM 4747 N N . ASP B 1 269 ? 20.469 5.312 -5.973 1 95.94 269 ASP B N 1
ATOM 4748 C CA . ASP B 1 269 ? 21.578 5.191 -5.035 1 95.94 269 ASP B CA 1
ATOM 4749 C C . ASP B 1 269 ? 22.062 6.566 -4.559 1 95.94 269 ASP B C 1
ATOM 4751 O O . ASP B 1 269 ? 22.281 6.77 -3.365 1 95.94 269 ASP B O 1
ATOM 4755 N N . ALA B 1 270 ? 22.219 7.445 -5.559 1 97.31 270 ALA B N 1
ATOM 4756 C CA . ALA B 1 270 ? 22.594 8.812 -5.207 1 97.31 270 ALA B CA 1
ATOM 4757 C C . ALA B 1 270 ? 21.547 9.445 -4.285 1 97.31 270 ALA B C 1
ATOM 4759 O O . ALA B 1 270 ? 21.906 10.133 -3.322 1 97.31 270 ALA B O 1
ATOM 4760 N N . PHE B 1 271 ? 20.312 9.234 -4.613 1 98.31 271 PHE B N 1
ATOM 4761 C CA . PHE B 1 271 ? 19.219 9.703 -3.771 1 98.31 271 PHE B CA 1
ATOM 4762 C C . PHE B 1 271 ? 19.406 9.227 -2.334 1 98.31 271 PHE B C 1
ATOM 4764 O O . PHE B 1 271 ? 19.266 10.016 -1.394 1 98.31 271 PHE B O 1
ATOM 4771 N N . GLY B 1 272 ? 19.719 7.938 -2.146 1 98.12 272 GLY B N 1
ATOM 4772 C CA . GLY B 1 272 ? 19.953 7.371 -0.827 1 98.12 272 GLY B CA 1
ATOM 4773 C C . GLY B 1 272 ? 21.109 8.016 -0.097 1 98.12 272 GLY B C 1
ATOM 4774 O O . GLY B 1 272 ? 21.016 8.312 1.095 1 98.12 272 GLY B O 1
ATOM 4775 N N . ARG B 1 273 ? 22.219 8.227 -0.776 1 98.31 273 ARG B N 1
ATOM 4776 C CA . ARG B 1 273 ? 23.375 8.859 -0.163 1 98.31 273 ARG B CA 1
ATOM 4777 C C . ARG B 1 273 ? 23.078 10.289 0.26 1 98.31 273 ARG B C 1
ATOM 4779 O O . ARG B 1 273 ? 23.484 10.719 1.342 1 98.31 273 ARG B O 1
ATOM 4786 N N . LEU B 1 274 ? 22.359 10.992 -0.601 1 98.81 274 LEU B N 1
ATOM 4787 C CA . LEU B 1 274 ? 21.969 12.367 -0.284 1 98.81 274 LEU B CA 1
ATOM 4788 C C . LEU B 1 274 ? 21.031 12.406 0.916 1 98.81 274 LEU B C 1
ATOM 4790 O O . LEU B 1 274 ? 21.062 13.344 1.708 1 98.81 274 LEU B O 1
ATOM 4794 N N . LEU B 1 275 ? 20.188 11.359 1.038 1 98.69 275 LEU B N 1
ATOM 4795 C CA . LEU B 1 275 ? 19.344 11.234 2.215 1 98.69 275 LEU B CA 1
ATOM 4796 C C . LEU B 1 275 ? 20.172 11.203 3.49 1 98.69 275 LEU B C 1
ATOM 4798 O O . LEU B 1 275 ? 19.812 11.836 4.484 1 98.69 275 LEU B O 1
ATOM 4802 N N . GLY B 1 276 ? 21.25 10.461 3.455 1 98.5 276 GLY B N 1
ATOM 4803 C CA . GLY B 1 276 ? 22.172 10.43 4.578 1 98.5 276 GLY B CA 1
ATOM 4804 C C . GLY B 1 276 ? 22.812 11.773 4.871 1 98.5 276 GLY B C 1
ATOM 4805 O O . GLY B 1 276 ? 22.969 12.148 6.035 1 98.5 276 GLY B O 1
ATOM 4806 N N . GLU B 1 277 ? 23.219 12.453 3.844 1 98.38 277 GLU B N 1
ATOM 4807 C CA . GLU B 1 277 ? 23.766 13.797 4.012 1 98.38 277 GLU B CA 1
ATOM 4808 C C . GLU B 1 277 ? 22.734 14.742 4.637 1 98.38 277 GLU B C 1
ATOM 4810 O O . GLU B 1 277 ? 23.078 15.531 5.523 1 98.38 277 GLU B O 1
ATOM 4815 N N . ALA B 1 278 ? 21.531 14.617 4.156 1 98.12 278 ALA B N 1
ATOM 4816 C CA . ALA B 1 278 ? 20.453 15.438 4.715 1 98.12 278 ALA B CA 1
ATOM 4817 C C . ALA B 1 278 ? 20.297 15.188 6.211 1 98.12 278 ALA B C 1
ATOM 4819 O O . ALA B 1 278 ? 20.047 16.125 6.98 1 98.12 278 ALA B O 1
ATOM 4820 N N . TRP B 1 279 ? 20.453 13.945 6.582 1 97.81 279 TRP B N 1
ATOM 4821 C CA . TRP B 1 279 ? 20.344 13.594 7.996 1 97.81 279 TRP B CA 1
ATOM 4822 C C . TRP B 1 279 ? 21.453 14.266 8.805 1 97.81 279 TRP B C 1
ATOM 4824 O O . TRP B 1 279 ? 21.188 14.859 9.852 1 97.81 279 TRP B O 1
ATOM 4834 N N . ARG B 1 280 ? 22.641 14.219 8.336 1 97.06 280 ARG B N 1
ATOM 4835 C CA . ARG B 1 280 ? 23.766 14.82 9.039 1 97.06 280 ARG B CA 1
ATOM 4836 C C . ARG B 1 280 ? 23.578 16.328 9.195 1 97.06 280 ARG B C 1
ATOM 4838 O O . ARG B 1 280 ? 23.812 16.875 10.273 1 97.06 280 ARG B O 1
ATOM 4845 N N . GLU B 1 281 ? 23.109 16.953 8.188 1 96.81 281 GLU B N 1
ATOM 4846 C CA . GLU B 1 281 ? 22.891 18.391 8.242 1 96.81 281 GLU B CA 1
ATOM 4847 C C . GLU B 1 281 ? 21.719 18.734 9.172 1 96.81 281 GLU B C 1
ATOM 4849 O O . GLU B 1 281 ? 21.75 19.734 9.875 1 96.81 281 GLU B O 1
ATOM 4854 N N . LYS B 1 282 ? 20.672 17.891 9.172 1 95.88 282 LYS B N 1
ATOM 4855 C CA . LYS B 1 282 ? 19.516 18.125 10.023 1 95.88 282 LYS B CA 1
ATOM 4856 C C . LYS B 1 282 ? 19.906 18.109 11.5 1 95.88 282 LYS B C 1
ATOM 4858 O O . LYS B 1 282 ? 19.375 18.891 12.297 1 95.88 282 LYS B O 1
ATOM 4863 N N . GLN B 1 283 ? 20.797 17.281 11.844 1 94 283 GLN B N 1
ATOM 4864 C CA . GLN B 1 283 ? 21.219 17.141 13.234 1 94 283 GLN B CA 1
ATOM 4865 C C . GLN B 1 283 ? 21.906 18.406 13.742 1 94 283 GLN B C 1
ATOM 4867 O O . GLN B 1 283 ? 21.984 18.625 14.953 1 94 283 GLN B O 1
ATOM 4872 N N . LYS B 1 284 ? 22.391 19.219 12.852 1 91.25 284 LYS B N 1
ATOM 4873 C CA . LYS B 1 284 ? 23.047 20.469 13.234 1 91.25 284 LYS B CA 1
ATOM 4874 C C . LYS B 1 284 ? 22.031 21.5 13.734 1 91.25 284 LYS B C 1
ATOM 4876 O O . LYS B 1 284 ? 22.391 22.453 14.422 1 91.25 284 LYS B O 1
ATOM 4881 N N . MET B 1 285 ? 20.812 21.297 13.367 1 90.06 285 MET B N 1
ATOM 4882 C CA . MET B 1 285 ? 19.781 22.297 13.609 1 90.06 285 MET B CA 1
ATOM 4883 C C . MET B 1 285 ? 19.375 22.312 15.078 1 90.06 285 MET B C 1
ATOM 4885 O O . MET B 1 285 ? 18.969 23.344 15.609 1 90.06 285 MET B O 1
ATOM 4889 N N . SER B 1 286 ? 19.422 21.125 15.695 1 88.88 286 SER B N 1
ATOM 4890 C CA . SER B 1 286 ? 19.078 20.984 17.109 1 88.88 286 SER B CA 1
ATOM 4891 C C . SER B 1 286 ? 19.594 19.656 17.672 1 88.88 286 SER B C 1
ATOM 4893 O O . SER B 1 286 ? 19.516 18.625 17 1 88.88 286 SER B O 1
ATOM 4895 N N . SER B 1 287 ? 19.969 19.75 18.875 1 86.12 287 SER B N 1
ATOM 4896 C CA . SER B 1 287 ? 20.453 18.531 19.547 1 86.12 287 SER B CA 1
ATOM 4897 C C . SER B 1 287 ? 19.281 17.625 19.938 1 86.12 287 SER B C 1
ATOM 4899 O O . SER B 1 287 ? 19.5 16.469 20.281 1 86.12 287 SER B O 1
ATOM 4901 N N . ARG B 1 288 ? 18.125 18.109 19.828 1 87.19 288 ARG B N 1
ATOM 4902 C CA . ARG B 1 288 ? 16.953 17.359 20.266 1 87.19 288 ARG B CA 1
ATOM 4903 C C . ARG B 1 288 ? 16.391 16.5 19.141 1 87.19 288 ARG B C 1
ATOM 4905 O O . ARG B 1 288 ? 15.484 15.695 19.359 1 87.19 288 ARG B O 1
ATOM 4912 N N . ILE B 1 289 ? 16.984 16.609 18.047 1 90.81 289 ILE B N 1
ATOM 4913 C CA . ILE B 1 289 ? 16.469 15.945 16.859 1 90.81 289 ILE B CA 1
ATOM 4914 C C . ILE B 1 289 ? 16.719 14.445 16.953 1 90.81 289 ILE B C 1
ATOM 4916 O O . ILE B 1 289 ? 15.867 13.633 16.594 1 90.81 289 ILE B O 1
ATOM 4920 N N . THR B 1 290 ? 17.859 14.078 17.484 1 93.06 290 THR B N 1
ATOM 4921 C CA . THR B 1 290 ? 18.203 12.656 17.516 1 93.06 290 THR B CA 1
ATOM 4922 C C . THR B 1 290 ? 18.109 12.117 18.938 1 93.06 290 THR B C 1
ATOM 4924 O O . THR B 1 290 ? 18.031 12.883 19.906 1 93.06 290 THR B O 1
ATOM 4927 N N . THR B 1 291 ? 17.969 10.875 19.141 1 93.81 291 THR B N 1
ATOM 4928 C CA . THR B 1 291 ? 18.031 10.102 20.375 1 93.81 291 THR B CA 1
ATOM 4929 C C . THR B 1 291 ? 19.031 8.961 20.25 1 93.81 291 THR B C 1
ATOM 4931 O O . THR B 1 291 ? 19.469 8.617 19.141 1 93.81 291 THR B O 1
ATOM 4934 N N . PRO B 1 292 ? 19.406 8.367 21.344 1 95.44 292 PRO B N 1
ATOM 4935 C CA . PRO B 1 292 ? 20.328 7.234 21.25 1 95.44 292 PRO B CA 1
ATOM 4936 C C . PRO B 1 292 ? 19.797 6.113 20.359 1 95.44 292 PRO B C 1
ATOM 4938 O O . PRO B 1 292 ? 20.562 5.508 19.609 1 95.44 292 PRO B O 1
ATOM 4941 N N . LEU B 1 293 ? 18.531 5.855 20.438 1 96.25 293 LEU B N 1
ATOM 4942 C CA . LEU B 1 293 ? 17.938 4.816 19.609 1 96.25 293 LEU B CA 1
ATOM 4943 C C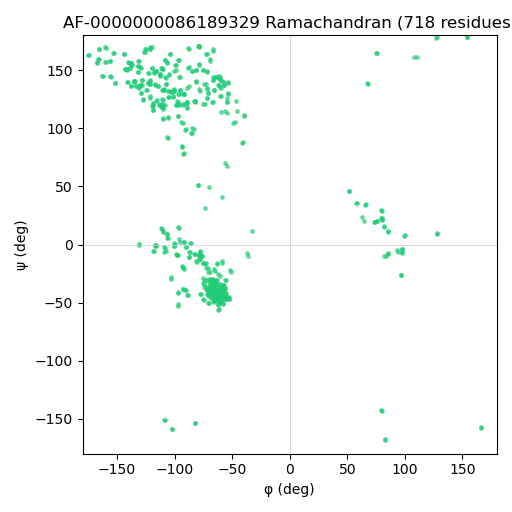 . LEU B 1 293 ? 18.047 5.168 18.125 1 96.25 293 LEU B C 1
ATOM 4945 O O . LEU B 1 293 ? 18.391 4.312 17.297 1 96.25 293 LEU B O 1
ATOM 4949 N N . ILE B 1 294 ? 17.766 6.387 17.781 1 96.62 294 ILE B N 1
ATOM 4950 C CA . ILE B 1 294 ? 17.828 6.852 16.406 1 96.62 294 ILE B CA 1
ATOM 4951 C C . ILE B 1 294 ? 19.266 6.758 15.898 1 96.62 294 ILE B C 1
ATOM 4953 O O . ILE B 1 294 ? 19.516 6.293 14.781 1 96.62 294 ILE B O 1
ATOM 4957 N N . ASP B 1 295 ? 20.188 7.176 16.75 1 97.38 295 ASP B N 1
ATOM 4958 C CA . ASP B 1 295 ? 21.594 7.094 16.375 1 97.38 295 ASP B CA 1
ATOM 4959 C C . ASP B 1 295 ? 22.016 5.648 16.125 1 97.38 295 ASP B C 1
ATOM 4961 O O . ASP B 1 295 ? 22.688 5.359 15.141 1 97.38 295 ASP B O 1
ATOM 4965 N N . ALA B 1 296 ? 21.609 4.824 16.984 1 98.25 296 ALA B N 1
ATOM 4966 C CA . ALA B 1 296 ? 21.938 3.406 16.844 1 98.25 296 ALA B CA 1
ATOM 4967 C C . ALA B 1 296 ? 21.344 2.834 15.562 1 98.25 296 ALA B C 1
ATOM 4969 O O . ALA B 1 296 ? 21.969 2.033 14.875 1 98.25 296 ALA B O 1
ATOM 4970 N N . ALA B 1 297 ? 20.125 3.197 15.273 1 98.44 297 ALA B N 1
ATOM 4971 C CA . ALA B 1 297 ? 19.438 2.719 14.078 1 98.44 297 ALA B CA 1
ATOM 4972 C C . ALA B 1 297 ? 20.188 3.125 12.812 1 98.44 297 ALA B C 1
ATOM 4974 O O . ALA B 1 297 ? 20.422 2.301 11.922 1 98.44 297 ALA B O 1
ATOM 4975 N N . VAL B 1 298 ? 20.578 4.395 12.75 1 98.38 298 VAL B N 1
ATOM 4976 C CA . VAL B 1 298 ? 21.297 4.891 11.578 1 98.38 298 VAL B CA 1
ATOM 4977 C C . VAL B 1 298 ? 22.641 4.172 11.445 1 98.38 298 VAL B C 1
ATOM 4979 O O . VAL B 1 298 ? 23.016 3.74 10.359 1 98.38 298 VAL B O 1
ATOM 4982 N N . GLU B 1 299 ? 23.297 4.035 12.547 1 98.44 299 GLU B N 1
ATOM 4983 C CA . GLU B 1 299 ? 24.594 3.383 12.539 1 98.44 299 GLU B CA 1
ATOM 4984 C C . GLU B 1 299 ? 24.5 1.934 12.078 1 98.44 299 GLU B C 1
ATOM 4986 O O . GLU B 1 299 ? 25.203 1.516 11.164 1 98.44 299 GLU B O 1
ATOM 4991 N N . ARG B 1 300 ? 23.641 1.189 12.656 1 98.38 300 ARG B N 1
ATOM 4992 C CA . ARG B 1 300 ? 23.484 -0.223 12.32 1 98.38 300 ARG B CA 1
ATOM 4993 C C . ARG B 1 300 ? 23 -0.397 10.883 1 98.38 300 ARG B C 1
ATOM 4995 O O . ARG B 1 300 ? 23.469 -1.293 10.172 1 98.38 300 ARG B O 1
ATOM 5002 N N . ALA B 1 301 ? 22.031 0.405 10.5 1 98.56 301 ALA B N 1
ATOM 5003 C CA . ALA B 1 301 ? 21.531 0.327 9.133 1 98.56 301 ALA B CA 1
ATOM 5004 C C . ALA B 1 301 ? 22.641 0.604 8.117 1 98.56 301 ALA B C 1
ATOM 5006 O O . ALA B 1 301 ? 22.75 -0.1 7.113 1 98.56 301 ALA B O 1
ATOM 5007 N N . THR B 1 302 ? 23.438 1.626 8.406 1 98.12 302 THR B N 1
ATOM 5008 C CA . THR B 1 302 ? 24.516 1.994 7.504 1 98.12 302 THR B CA 1
ATOM 5009 C C . THR B 1 302 ? 25.531 0.867 7.398 1 98.12 302 THR B C 1
ATOM 5011 O O . THR B 1 302 ? 25.969 0.51 6.301 1 98.12 302 THR B O 1
ATOM 5014 N N . LYS B 1 303 ? 25.859 0.302 8.484 1 97.62 303 LYS B N 1
ATOM 5015 C CA . LYS B 1 303 ? 26.797 -0.811 8.5 1 97.62 303 LYS B CA 1
ATOM 5016 C C . LYS B 1 303 ? 26.25 -2.012 7.738 1 97.62 303 LYS B C 1
ATOM 5018 O O . LYS B 1 303 ? 27 -2.77 7.129 1 97.62 303 LYS B O 1
ATOM 5023 N N . ALA B 1 304 ? 24.969 -2.098 7.773 1 97.31 304 ALA B N 1
ATOM 5024 C CA . ALA B 1 304 ? 24.312 -3.26 7.176 1 97.31 304 ALA B CA 1
ATOM 5025 C C . ALA B 1 304 ? 24.047 -3.031 5.691 1 97.31 304 ALA B C 1
ATOM 5027 O O . ALA B 1 304 ? 23.641 -3.951 4.977 1 97.31 304 ALA B O 1
ATOM 5028 N N . GLY B 1 305 ? 24.203 -1.814 5.172 1 96.69 305 GLY B N 1
ATOM 5029 C CA . GLY B 1 305 ? 24.062 -1.609 3.74 1 96.69 305 GLY B CA 1
ATOM 5030 C C . GLY B 1 305 ? 23.094 -0.498 3.391 1 96.69 305 GLY B C 1
ATOM 5031 O O . GLY B 1 305 ? 22.734 -0.327 2.225 1 96.69 305 GLY B O 1
ATOM 5032 N N . ALA B 1 306 ? 22.625 0.276 4.32 1 98.12 306 ALA B N 1
ATOM 5033 C CA . ALA B 1 306 ? 21.859 1.475 3.998 1 98.12 306 ALA B CA 1
ATOM 5034 C C . ALA B 1 306 ? 22.75 2.555 3.398 1 98.12 306 ALA B C 1
ATOM 5036 O O . ALA B 1 306 ? 23.844 2.828 3.916 1 98.12 306 ALA B O 1
ATOM 5037 N N . LEU B 1 307 ? 22.312 3.082 2.295 1 97.62 307 LEU B N 1
ATOM 5038 C CA . LEU B 1 307 ? 23.016 4.203 1.682 1 97.62 307 LEU B CA 1
ATOM 5039 C C . LEU B 1 307 ? 22.812 5.48 2.49 1 97.62 307 LEU B C 1
ATOM 5041 O O . LEU B 1 307 ? 23.688 6.348 2.51 1 97.62 307 LEU B O 1
ATOM 5045 N N . GLY B 1 308 ? 21.641 5.574 3.139 1 98.31 308 GLY B N 1
ATOM 5046 C CA . GLY B 1 308 ? 21.266 6.68 4 1 98.31 308 GLY B CA 1
ATOM 5047 C C . GLY B 1 308 ? 19.938 6.457 4.707 1 98.31 308 GLY B C 1
ATOM 5048 O O . GLY B 1 308 ? 19.172 5.582 4.324 1 98.31 308 GLY B O 1
ATOM 5049 N N . GLY B 1 309 ? 19.734 7.223 5.715 1 98.25 309 GLY B N 1
ATOM 5050 C CA . GLY B 1 309 ? 18.484 7.195 6.473 1 98.25 309 GLY B CA 1
ATOM 5051 C C . GLY B 1 309 ? 18.328 8.391 7.387 1 98.25 309 GLY B C 1
ATOM 5052 O O . GLY B 1 309 ? 19.312 9.031 7.766 1 98.25 309 GLY B O 1
ATOM 5053 N N . LYS B 1 310 ? 17.141 8.656 7.762 1 97.69 310 LYS B N 1
ATOM 5054 C CA . LYS B 1 310 ? 16.844 9.789 8.641 1 97.69 310 LYS B CA 1
ATOM 5055 C C . LYS B 1 310 ? 15.43 9.672 9.219 1 97.69 310 LYS B C 1
ATOM 5057 O O . LYS B 1 310 ? 14.625 8.867 8.758 1 97.69 310 LYS B O 1
ATOM 5062 N N . VAL B 1 311 ? 15.234 10.492 10.156 1 96.38 311 VAL B N 1
ATOM 5063 C CA . VAL B 1 311 ? 13.875 10.648 10.664 1 96.38 311 VAL B CA 1
ATOM 5064 C C . VAL B 1 311 ? 13.023 11.383 9.633 1 96.38 311 VAL B C 1
ATOM 5066 O O . VAL B 1 311 ? 13.516 12.266 8.93 1 96.38 311 VAL B O 1
ATOM 5069 N N . T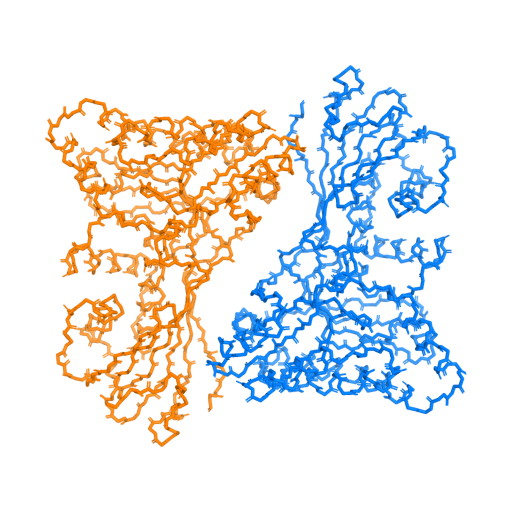HR B 1 312 ? 11.75 11.078 9.602 1 95.56 312 THR B N 1
ATOM 5070 C CA . THR B 1 312 ? 10.875 11.648 8.586 1 95.56 312 THR B CA 1
ATOM 5071 C C . THR B 1 312 ? 10.211 12.93 9.094 1 95.56 312 THR B C 1
ATOM 5073 O O . THR B 1 312 ? 9.727 13.734 8.305 1 95.56 312 THR B O 1
ATOM 5076 N N . GLY B 1 313 ? 10.141 13.141 10.375 1 92.75 313 GLY B N 1
ATOM 5077 C CA . GLY B 1 313 ? 9.531 14.32 10.969 1 92.75 313 GLY B CA 1
ATOM 5078 C C . GLY B 1 313 ? 10.547 15.266 11.586 1 92.75 313 GLY B C 1
ATOM 5079 O O . GLY B 1 313 ? 11.664 15.391 11.086 1 92.75 313 GLY B O 1
ATOM 5080 N N . ALA B 1 314 ? 10.07 15.977 12.602 1 88.88 314 ALA B N 1
ATOM 5081 C CA . ALA B 1 314 ? 10.891 16.984 13.273 1 88.88 314 ALA B CA 1
ATOM 5082 C C . ALA B 1 314 ? 12.055 16.328 14.016 1 88.88 314 ALA B C 1
ATOM 5084 O O . ALA B 1 314 ? 13.109 16.938 14.188 1 88.88 314 ALA B O 1
ATOM 5085 N N . GLY B 1 315 ? 11.875 15.172 14.461 1 89.19 315 GLY B N 1
ATOM 5086 C CA . GLY B 1 315 ? 12.898 14.477 15.227 1 89.19 315 GLY B CA 1
ATOM 5087 C C . GLY B 1 315 ? 12.391 13.945 16.547 1 89.19 315 GLY B C 1
ATOM 5088 O O . GLY B 1 315 ? 11.211 14.078 16.875 1 89.19 315 GLY B O 1
ATOM 5089 N N . GLY B 1 316 ? 13.305 13.281 17.266 1 88.75 316 GLY B N 1
ATOM 5090 C CA . GLY B 1 316 ? 13.039 12.812 18.609 1 88.75 316 GLY B CA 1
ATOM 5091 C C . GLY B 1 316 ? 12.289 11.5 18.656 1 88.75 316 GLY B C 1
ATOM 5092 O O . GLY B 1 316 ? 12.148 10.891 19.719 1 88.75 316 GLY B O 1
ATOM 5093 N N . GLY B 1 317 ? 11.812 11.039 17.578 1 91.38 317 GLY B N 1
ATOM 5094 C CA . GLY B 1 317 ? 11.055 9.805 17.484 1 91.38 317 GLY B CA 1
ATOM 5095 C C . GLY B 1 317 ? 10.32 9.648 16.172 1 91.38 317 GLY B C 1
ATOM 5096 O O . GLY B 1 317 ? 10.797 10.109 15.133 1 91.38 317 GLY B O 1
ATOM 5097 N N . GLY B 1 318 ? 9.281 8.797 16.25 1 93.81 318 GLY B N 1
ATOM 5098 C CA . GLY B 1 318 ? 8.477 8.594 15.055 1 93.81 318 GLY B CA 1
ATOM 5099 C C . GLY B 1 318 ? 9.109 7.625 14.07 1 93.81 318 GLY B C 1
ATOM 5100 O O . GLY B 1 318 ? 9.695 6.617 14.477 1 93.81 318 GLY B O 1
ATOM 5101 N N . HIS B 1 319 ? 8.938 7.934 12.875 1 96.75 319 HIS B N 1
ATOM 5102 C CA . HIS B 1 319 ? 9.422 7.027 11.836 1 96.75 319 HIS B CA 1
ATOM 5103 C C . HIS B 1 319 ? 10.766 7.492 11.281 1 96.75 319 HIS B C 1
ATOM 5105 O O . HIS B 1 319 ? 11.086 8.68 11.336 1 96.75 319 HIS B O 1
ATOM 5111 N N . MET B 1 320 ? 11.461 6.566 10.797 1 97.69 320 MET B N 1
ATOM 5112 C CA . MET B 1 320 ? 12.664 6.762 9.992 1 97.69 320 MET B CA 1
ATOM 5113 C C . MET B 1 320 ? 12.492 6.145 8.609 1 97.69 320 MET B C 1
ATOM 5115 O O . MET B 1 320 ? 11.719 5.203 8.43 1 97.69 320 MET B O 1
ATOM 5119 N N . VAL B 1 321 ? 13.172 6.684 7.672 1 98.56 321 VAL B N 1
ATOM 5120 C CA . VAL B 1 321 ? 13.203 6.125 6.32 1 98.56 321 VAL B CA 1
ATOM 5121 C C . VAL B 1 321 ? 14.641 5.789 5.938 1 98.56 321 VAL B C 1
ATOM 5123 O O . VAL B 1 321 ? 15.57 6.539 6.266 1 98.56 321 VAL B O 1
ATOM 5126 N N . PHE B 1 322 ? 14.844 4.66 5.305 1 98.62 322 PHE B N 1
ATOM 5127 C CA . PHE B 1 322 ? 16.156 4.219 4.828 1 98.62 322 PHE B CA 1
ATOM 5128 C C . PHE B 1 322 ? 16.078 3.828 3.355 1 98.62 322 PHE B C 1
ATOM 5130 O O . PHE B 1 322 ? 15.086 3.26 2.902 1 98.62 322 PHE B O 1
ATOM 5137 N N . VAL B 1 323 ? 17.094 4.156 2.65 1 97.94 323 VAL B N 1
ATOM 5138 C CA . VAL B 1 323 ? 17.312 3.625 1.31 1 97.94 323 VAL B CA 1
ATOM 5139 C C . VAL B 1 323 ? 18.516 2.689 1.323 1 97.94 323 VAL B C 1
ATOM 5141 O O . VAL B 1 323 ? 19.609 3.074 1.762 1 97.94 323 VAL B O 1
ATOM 5144 N N . CYS B 1 324 ? 18.328 1.513 0.889 1 95.94 324 CYS B N 1
ATOM 5145 C CA . CYS B 1 324 ? 19.344 0.476 1.033 1 95.94 324 CYS B CA 1
ATOM 5146 C C . CYS B 1 324 ? 20.016 0.175 -0.304 1 95.94 324 CYS B C 1
ATOM 5148 O O . CYS B 1 324 ? 19.406 0.386 -1.361 1 95.94 324 CYS B O 1
ATOM 5150 N N . GLU B 1 325 ? 21.188 -0.347 -0.103 1 88.44 325 GLU B N 1
ATOM 5151 C CA . GLU B 1 325 ? 21.938 -0.855 -1.256 1 88.44 325 GLU B CA 1
ATOM 5152 C C . GLU B 1 325 ? 21.234 -2.076 -1.859 1 88.44 325 GLU B C 1
ATOM 5154 O O . GLU B 1 325 ? 20.406 -2.701 -1.211 1 88.44 325 GLU B O 1
ATOM 5159 N N . PHE B 1 326 ? 21.688 -2.344 -2.963 1 76.81 326 PHE B N 1
ATOM 5160 C CA . PHE B 1 326 ? 21.172 -3.488 -3.701 1 76.81 326 PHE B CA 1
ATOM 5161 C C . PHE B 1 326 ? 21.25 -4.758 -2.859 1 76.81 326 PHE B C 1
ATOM 5163 O O . PHE B 1 326 ? 22.328 -5.105 -2.35 1 76.81 326 PHE B O 1
ATOM 5170 N N . GLU B 1 327 ? 20.109 -5.371 -2.682 1 79.06 327 GLU B N 1
ATOM 5171 C CA . GLU B 1 327 ? 19.906 -6.672 -2.057 1 79.06 327 GLU B CA 1
ATOM 5172 C C . GLU B 1 327 ? 20.312 -6.652 -0.587 1 79.06 327 GLU B C 1
ATOM 5174 O O . GLU B 1 327 ? 20.719 -7.676 -0.036 1 79.06 327 GLU B O 1
ATOM 5179 N N . ARG B 1 328 ? 20.375 -5.469 0.015 1 89 328 ARG B N 1
ATOM 5180 C CA . ARG B 1 328 ? 20.75 -5.371 1.421 1 89 328 ARG B CA 1
ATOM 5181 C C . ARG B 1 328 ? 19.547 -5.023 2.289 1 89 328 ARG B C 1
ATOM 5183 O O . ARG B 1 328 ? 19.641 -5.039 3.52 1 89 328 ARG B O 1
ATOM 5190 N N . ARG B 1 329 ? 18.5 -4.777 1.661 1 92.5 329 ARG B N 1
ATOM 5191 C CA . ARG B 1 329 ? 17.344 -4.285 2.389 1 92.5 329 ARG B CA 1
ATOM 5192 C C . ARG B 1 329 ? 16.938 -5.254 3.496 1 92.5 329 ARG B C 1
ATOM 5194 O O . ARG B 1 329 ? 16.609 -4.832 4.609 1 92.5 329 ARG B O 1
ATOM 5201 N N . HIS B 1 330 ? 16.953 -6.547 3.221 1 90.81 330 HIS B N 1
ATOM 5202 C CA . HIS B 1 330 ? 16.531 -7.535 4.203 1 90.81 330 HIS B CA 1
ATOM 5203 C C . HIS B 1 330 ? 17.484 -7.578 5.391 1 90.81 330 HIS B C 1
ATOM 5205 O O . HIS B 1 330 ? 17.062 -7.82 6.523 1 90.81 330 HIS B O 1
ATOM 5211 N N . ILE B 1 331 ? 18.781 -7.336 5.152 1 94.25 331 ILE B N 1
ATOM 5212 C CA . ILE B 1 331 ? 19.766 -7.312 6.223 1 94.25 331 ILE B CA 1
ATOM 5213 C C . ILE B 1 331 ? 19.562 -6.074 7.09 1 94.25 331 ILE B C 1
ATOM 5215 O O . ILE B 1 331 ? 19.578 -6.164 8.32 1 94.25 331 ILE B O 1
ATOM 5219 N N . VAL B 1 332 ? 19.328 -4.965 6.395 1 97.44 332 VAL B N 1
ATOM 5220 C CA . VAL B 1 332 ? 19.062 -3.723 7.113 1 97.44 332 VAL B CA 1
ATOM 5221 C C . VAL B 1 332 ? 17.797 -3.885 7.965 1 97.44 332 VAL B C 1
ATOM 5223 O O . VAL B 1 332 ? 17.781 -3.492 9.133 1 97.44 332 VAL B O 1
ATOM 5226 N N . ALA B 1 333 ? 16.781 -4.469 7.395 1 96.5 333 ALA B N 1
ATOM 5227 C CA . ALA B 1 333 ? 15.531 -4.695 8.109 1 96.5 333 ALA B CA 1
ATOM 5228 C C . ALA B 1 333 ? 15.766 -5.52 9.375 1 96.5 333 ALA B C 1
ATOM 5230 O O . ALA B 1 333 ? 15.266 -5.184 10.445 1 96.5 333 ALA B O 1
ATOM 5231 N N . ASP B 1 334 ? 16.531 -6.539 9.273 1 95.94 334 ASP B N 1
ATOM 5232 C CA . ASP B 1 334 ? 16.797 -7.414 10.406 1 95.94 334 ASP B CA 1
ATOM 5233 C C . ASP B 1 334 ? 17.5 -6.648 11.531 1 95.94 334 ASP B C 1
ATOM 5235 O O . ASP B 1 334 ? 17.188 -6.836 12.711 1 95.94 334 ASP B O 1
ATOM 5239 N N . GLU B 1 335 ? 18.438 -5.848 11.141 1 98 335 GLU B N 1
ATOM 5240 C CA . GLU B 1 335 ? 19.172 -5.059 12.133 1 98 335 GLU B CA 1
ATOM 5241 C C . GLU B 1 335 ? 18.234 -4.09 12.859 1 98 335 GLU B C 1
ATOM 5243 O O . GLU B 1 335 ? 18.344 -3.916 14.078 1 98 335 GLU B O 1
ATOM 5248 N N . LEU B 1 336 ? 17.359 -3.447 12.125 1 98.44 336 LEU B N 1
ATOM 5249 C CA . LEU B 1 336 ? 16.438 -2.49 12.719 1 98.44 336 LEU B CA 1
ATOM 5250 C C . LEU B 1 336 ? 15.438 -3.195 13.625 1 98.44 336 LEU B C 1
ATOM 5252 O O . LEU B 1 336 ? 15.125 -2.695 14.711 1 98.44 336 LEU B O 1
ATOM 5256 N N . ILE B 1 337 ? 14.969 -4.336 13.211 1 97.44 337 ILE B N 1
ATOM 5257 C CA . ILE B 1 337 ? 14.055 -5.129 14.023 1 97.44 337 ILE B CA 1
ATOM 5258 C C . ILE B 1 337 ? 14.75 -5.574 15.305 1 97.44 337 ILE B C 1
ATOM 5260 O O . ILE B 1 337 ? 14.156 -5.535 16.391 1 97.44 337 ILE B O 1
ATOM 5264 N N . ALA B 1 338 ? 15.992 -5.965 15.227 1 97.69 338 ALA B N 1
ATOM 5265 C CA . ALA B 1 338 ? 16.766 -6.395 16.375 1 97.69 338 ALA B CA 1
ATOM 5266 C C . ALA B 1 338 ? 16.922 -5.262 17.391 1 97.69 338 ALA B C 1
ATOM 5268 O O . ALA B 1 338 ? 17.062 -5.512 18.594 1 97.69 338 ALA B O 1
ATOM 5269 N N . LEU B 1 339 ? 16.844 -4.051 16.922 1 97.38 339 LEU B N 1
ATOM 5270 C CA . LEU B 1 339 ? 16.938 -2.881 17.797 1 97.38 339 LEU B CA 1
ATOM 5271 C C . LEU B 1 339 ? 15.586 -2.584 18.438 1 97.38 339 LEU B C 1
ATOM 5273 O O . LEU B 1 339 ? 15.477 -1.683 19.266 1 97.38 339 LEU B O 1
ATOM 5277 N N . GLY B 1 340 ? 14.586 -3.283 17.984 1 96.69 340 GLY B N 1
ATOM 5278 C CA . GLY B 1 340 ? 13.266 -3.105 18.562 1 96.69 340 GLY B CA 1
ATOM 5279 C C . GLY B 1 340 ? 12.359 -2.215 17.734 1 96.69 340 GLY B C 1
ATOM 5280 O O . GLY B 1 340 ? 11.266 -1.851 18.172 1 96.69 340 GLY B O 1
ATOM 5281 N N . LEU B 1 341 ? 12.766 -1.828 16.531 1 97.19 341 LEU B N 1
ATOM 5282 C CA . LEU B 1 341 ? 11.93 -0.998 15.672 1 97.19 341 LEU B CA 1
ATOM 5283 C C . LEU B 1 341 ? 10.953 -1.854 14.875 1 97.19 341 LEU B C 1
ATOM 5285 O O . LEU B 1 341 ? 11.219 -3.033 14.625 1 97.19 341 LEU B O 1
ATOM 5289 N N . THR B 1 342 ? 9.797 -1.31 14.562 1 95.69 342 THR B N 1
ATOM 5290 C CA . THR B 1 342 ? 8.859 -1.943 13.633 1 95.69 342 THR B CA 1
ATOM 5291 C C . THR B 1 342 ? 9.141 -1.505 12.203 1 95.69 342 THR B C 1
ATOM 5293 O O . THR B 1 342 ? 9.086 -0.313 11.891 1 95.69 342 THR B O 1
ATOM 5296 N N . VAL B 1 343 ? 9.422 -2.467 11.328 1 96.31 343 VAL B N 1
ATOM 5297 C CA . VAL B 1 343 ? 9.852 -2.154 9.969 1 96.31 343 VAL B CA 1
ATOM 5298 C C . VAL B 1 343 ? 8.719 -2.463 8.992 1 96.31 343 VAL B C 1
ATOM 5300 O O . VAL B 1 343 ? 8.008 -3.463 9.148 1 96.31 343 VAL B O 1
ATOM 5303 N N . SER B 1 344 ? 8.508 -1.594 8.039 1 93.5 344 SER B N 1
ATOM 5304 C CA . SER B 1 344 ? 7.512 -1.819 7 1 93.5 344 SER B CA 1
ATOM 5305 C C . SER B 1 344 ? 8.039 -1.394 5.633 1 93.5 344 SER B C 1
ATOM 5307 O O . SER B 1 344 ? 8.969 -0.59 5.539 1 93.5 344 SER B O 1
ATOM 5309 N N . GLU B 1 345 ? 7.516 -2.049 4.617 1 91.75 345 GLU B N 1
ATOM 5310 C CA . GLU B 1 345 ? 7.746 -1.631 3.236 1 91.75 345 GLU B CA 1
ATOM 5311 C C . GLU B 1 345 ? 6.699 -0.614 2.787 1 91.75 345 GLU B C 1
ATOM 5313 O O . GLU B 1 345 ? 5.578 -0.596 3.303 1 91.75 345 GLU B O 1
ATOM 5318 N N . VAL B 1 346 ? 7.098 0.243 1.849 1 89.19 346 VAL B N 1
ATOM 5319 C CA . VAL B 1 346 ? 6.254 1.392 1.535 1 89.19 346 VAL B CA 1
ATOM 5320 C C . VAL B 1 346 ? 5.867 1.361 0.059 1 89.19 346 VAL B C 1
ATOM 5322 O O . VAL B 1 346 ? 6.672 0.974 -0.792 1 89.19 346 VAL B O 1
ATOM 5325 N N . THR B 1 347 ? 4.676 1.723 -0.231 1 94 347 THR B N 1
ATOM 5326 C CA . THR B 1 347 ? 4.223 2.078 -1.571 1 94 347 THR B CA 1
ATOM 5327 C C . THR B 1 347 ? 3.779 3.537 -1.624 1 94 347 THR B C 1
ATOM 5329 O O . THR B 1 347 ? 3.125 4.027 -0.702 1 94 347 THR B O 1
ATOM 5332 N N . PHE B 1 348 ? 4.137 4.215 -2.658 1 97.06 348 PHE B N 1
ATOM 5333 C CA . PHE B 1 348 ? 3.793 5.625 -2.799 1 97.06 348 PHE B CA 1
ATOM 5334 C C . PHE B 1 348 ? 2.367 5.785 -3.312 1 97.06 348 PHE B C 1
ATOM 5336 O O . PHE B 1 348 ? 1.829 4.887 -3.959 1 97.06 348 PHE B O 1
ATOM 5343 N N . SER B 1 349 ? 1.786 6.828 -2.936 1 95.94 349 SER B N 1
ATOM 5344 C CA . SER B 1 349 ? 0.477 7.219 -3.449 1 95.94 349 SER B CA 1
ATOM 5345 C C . SER B 1 349 ? 0.576 8.461 -4.328 1 95.94 349 SER B C 1
ATOM 5347 O O . SER B 1 349 ? 1.417 9.336 -4.09 1 95.94 349 SER B O 1
ATOM 5349 N N . LYS B 1 350 ? -0.323 8.602 -5.289 1 94.44 350 LYS B N 1
ATOM 5350 C CA . LYS B 1 350 ? -0.231 9.695 -6.25 1 94.44 350 LYS B CA 1
ATOM 5351 C C . LYS B 1 350 ? -1.231 10.797 -5.922 1 94.44 350 LYS B C 1
ATOM 5353 O O . LYS B 1 350 ? -0.985 11.969 -6.211 1 94.44 350 LYS B O 1
ATOM 5358 N N . ASP B 1 351 ? -2.324 10.469 -5.309 1 95.31 351 ASP B N 1
ATOM 5359 C CA . ASP B 1 351 ? -3.42 11.414 -5.145 1 95.31 351 ASP B CA 1
ATOM 5360 C C . ASP B 1 351 ? -3.357 12.094 -3.777 1 95.31 351 ASP B C 1
ATOM 5362 O O . ASP B 1 351 ? -2.961 11.469 -2.789 1 95.31 351 ASP B O 1
ATOM 5366 N N . GLY B 1 352 ? -3.73 13.359 -3.764 1 98.25 352 GLY B N 1
ATOM 5367 C CA . GLY B 1 352 ? -3.932 14.078 -2.512 1 98.25 352 GLY B CA 1
ATOM 5368 C C . GLY B 1 352 ? -5.297 13.828 -1.896 1 98.25 352 GLY B C 1
ATOM 5369 O O . GLY B 1 352 ? -5.875 12.75 -2.072 1 98.25 352 GLY B O 1
ATOM 5370 N N . VAL B 1 353 ? -5.727 14.773 -1.141 1 98.69 353 VAL B N 1
ATOM 5371 C CA . VAL B 1 353 ? -7.027 14.633 -0.496 1 98.69 353 VAL B CA 1
ATOM 5372 C C . VAL B 1 353 ? -8.094 14.32 -1.545 1 98.69 353 VAL B C 1
ATOM 5374 O O . VAL B 1 353 ? -8.125 14.938 -2.613 1 98.69 353 VAL B O 1
ATOM 5377 N N . THR B 1 354 ? -8.875 13.328 -1.319 1 97.81 354 THR B N 1
ATOM 5378 C CA . THR B 1 354 ? -9.945 12.852 -2.184 1 97.81 354 THR B CA 1
ATOM 5379 C C . THR B 1 354 ? -11.234 12.656 -1.39 1 97.81 354 THR B C 1
ATOM 5381 O O . THR B 1 354 ? -11.211 12.141 -0.268 1 97.81 354 THR B O 1
ATOM 5384 N N . THR B 1 355 ? -12.336 13.109 -1.917 1 97.56 355 THR B N 1
ATOM 5385 C CA . THR B 1 355 ? -13.641 12.906 -1.305 1 97.56 355 THR B CA 1
ATOM 5386 C C . THR B 1 355 ? -14.531 12.055 -2.199 1 97.56 355 THR B C 1
ATOM 5388 O O . THR B 1 355 ? -14.352 12.023 -3.418 1 97.56 355 THR B O 1
ATOM 5391 N N . TRP B 1 356 ? -15.414 11.289 -1.594 1 96 356 TRP B N 1
ATOM 5392 C CA . TRP B 1 356 ? -16.391 10.516 -2.348 1 96 356 TRP B CA 1
ATOM 5393 C C . TRP B 1 356 ? -17.641 10.273 -1.519 1 96 356 TRP B C 1
ATOM 5395 O O . TRP B 1 356 ? -17.672 10.539 -0.314 1 96 356 TRP B O 1
ATOM 5405 N N . ARG B 1 357 ? -18.688 9.875 -2.195 1 93.19 357 ARG B N 1
ATOM 5406 C CA . ARG B 1 357 ? -19.938 9.516 -1.531 1 93.19 357 ARG B CA 1
ATOM 5407 C C . ARG B 1 357 ? -19.875 8.086 -1.004 1 93.19 357 ARG B C 1
ATOM 5409 O O . ARG B 1 357 ? -19.516 7.16 -1.734 1 93.19 357 ARG B O 1
ATOM 5416 N N . GLY B 1 358 ? -20.094 7.953 0.254 1 86.75 358 GLY B N 1
ATOM 5417 C CA . GLY B 1 358 ? -20.188 6.625 0.833 1 86.75 358 GLY B CA 1
ATOM 5418 C C . GLY B 1 358 ? -21.531 5.953 0.587 1 86.75 358 GLY B C 1
ATOM 5419 O O . GLY B 1 358 ? -22.438 6.566 0.039 1 86.75 358 GLY B O 1
ATOM 5420 N N . GLN B 1 359 ? -21.531 4.664 0.925 1 73.56 359 GLN B N 1
ATOM 5421 C CA . GLN B 1 359 ? -22.781 3.953 0.745 1 73.56 359 GLN B CA 1
ATOM 5422 C C . GLN B 1 359 ? -23.797 4.344 1.818 1 73.56 359 GLN B C 1
ATOM 5424 O O . GLN B 1 359 ? -23.422 4.711 2.932 1 73.56 359 GLN B O 1
ATOM 5429 N N . ARG B 1 360 ? -25 4.512 1.427 1 61.97 360 ARG B N 1
ATOM 5430 C CA . ARG B 1 360 ? -26.109 4.988 2.26 1 61.97 360 ARG B CA 1
ATOM 5431 C C . ARG B 1 360 ? -26.25 4.133 3.514 1 61.97 360 ARG B C 1
ATOM 5433 O O . ARG B 1 360 ? -26.156 2.906 3.449 1 61.97 360 ARG B O 1
ATOM 5440 N N . ALA B 1 361 ? -25.953 4.84 4.695 1 51.5 361 ALA B N 1
ATOM 5441 C CA . ALA B 1 361 ? -26.328 4.207 5.961 1 51.5 361 ALA B CA 1
ATOM 5442 C C . ALA B 1 361 ? -27.812 3.865 5.984 1 51.5 361 ALA B C 1
ATOM 5444 O O . ALA B 1 361 ? -28.625 4.559 5.367 1 51.5 361 ALA B O 1
#

InterPro domains:
  IPR001174 HddA/FKP [PR00960] (25-40)
  IPR001174 HddA/FKP [PR00960] (124-145)
  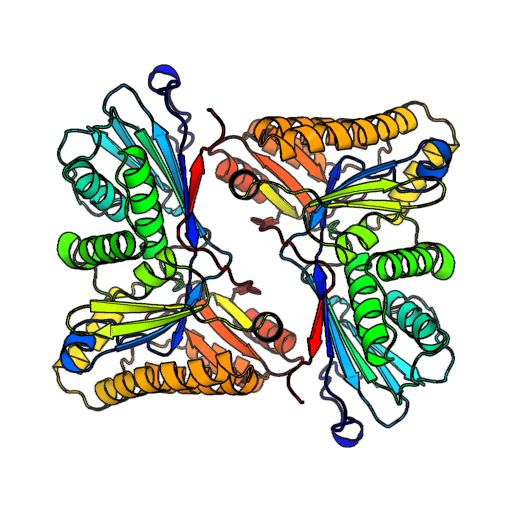IPR001174 HddA/FKP [PR00960] (166-185)
  IPR001174 HddA/FKP [PR00960] (274-298)
  IPR001174 HddA/FKP [PR00960] (302-321)
  IPR006204 GHMP kinase N-terminal domain [PF00288] (97-186)
  IPR013750 GHMP kinase, C-terminal domain [PF08544] (259-336)
  IPR014606 D,D-heptose 7-phosphate kinase [PIRSF036406] (21-359)
  IPR020568 Ribosomal protein uS5 domain 2-type superfamily [SSF54211] (18-197)
  IPR036554 GHMP kinase, C-terminal domain superfamily [SSF55060] (211-357)

Secondary structure (DSSP, 8-state):
----S-----GGGB-TTS--EEEEEEEEEEEE-TTTTSTTHHHHH-EEEEEEEEEEEEEEEEEEBSSSEEEEEETTTTEEEEEETTSPPP-SSSSHHHHHHHHHHHTSTTPPPP-EEEEEEEESS-TTSSS-HHHHHHHHHHHHHHHHTT----HHHHHHHHHHIIIIIS-----SHHHHHHHH-SEEEEEE-SS-EEEEE----HHHHHHHHHHEEEEE-S----HHHHHHHHHHHHHTT-HHHHHHHHHHHHHHHHHHHHHHTT-HHHHHHHHHHHHHHHTTT-TTS--HHHHHHHHHHHHHTEEEEEESSSSSSSEEEEEE-TTTHHHHHHHHHHTT-EEE---EE---SEEEEPP--/----S-----GGGB-TTS--EEEEEEEEEEEE-TTTTSTTHHHHH-EEEEEEEEEEEEEEEEEEBSSSEEEEEETTTTEEEEEETTSPPP-SSSSHHHHHHHHHHHTSTTPPPP-EEEEEEEESS-TTSSS-HHHHHHHHHHHHHHHHTT----HHHHHHHHHHIIIIIS-----SHHHHHHHH-SEEEEEE-SS-EEEEE----HHHHHHHHHHEEEEE-S----HHHHHHHHHHHHHTT-HHHHHHHHHHHHHHHHHHHHHHTT-HHHHHHHHHHHHHHHHTT-TTS--HHHHHHHHHHHHHTEEEEEESSSSSSSEEEEEE-TTTHHHHHHHHHHTT-EEE---EE---SEEEEPP--

Radius of gyration: 26.47 Å; Cα contacts (8 Å, |Δi|>4): 1754; chains: 2; bounding box: 69×74×61 Å

Solvent-accessible surface area (backbone atoms only — not comparable to full-atom values): 35365 Å² total; per-residue (Å²): 132,81,76,58,88,75,61,72,71,60,72,87,40,46,31,82,91,48,70,24,36,29,18,34,4,22,22,38,46,48,63,24,8,77,68,19,49,21,75,61,41,12,63,74,67,47,17,25,30,25,34,34,18,28,76,41,38,16,36,28,36,37,40,39,23,64,76,33,39,30,36,43,36,32,65,82,74,72,44,71,50,73,46,48,58,88,48,86,82,77,78,79,77,64,67,38,60,59,50,51,42,52,57,53,47,70,64,39,88,79,36,47,86,73,42,19,27,41,36,41,37,43,55,75,54,58,75,40,36,27,30,37,46,68,40,5,39,36,37,8,42,42,56,38,51,27,52,75,20,65,39,90,69,52,50,68,54,45,16,49,50,39,35,44,43,41,44,63,74,67,55,45,75,67,52,44,62,44,22,44,46,12,26,52,24,20,42,31,45,35,35,26,43,66,88,48,73,46,79,41,76,55,83,61,52,67,55,41,52,53,51,46,38,69,27,31,39,38,34,32,60,84,36,64,33,75,47,49,62,45,51,50,48,34,41,50,34,42,75,67,60,36,61,54,22,45,50,14,42,55,47,20,33,52,44,14,55,52,37,50,50,25,49,64,71,49,34,57,65,58,31,17,38,47,30,27,50,37,33,60,32,51,48,45,31,33,82,58,31,60,44,73,67,54,51,50,46,50,51,51,26,42,75,43,33,29,48,16,39,36,56,32,40,76,28,56,35,10,24,29,38,34,27,30,37,87,94,17,42,70,53,22,49,50,53,39,42,74,73,65,30,53,73,41,79,56,53,75,28,62,62,20,48,46,71,38,73,45,74,78,126,131,82,74,62,83,74,66,71,70,62,71,87,41,46,30,82,94,49,68,25,37,30,17,33,4,22,23,39,44,48,64,26,8,75,68,19,50,22,76,62,41,12,61,75,69,47,18,25,31,25,34,33,18,29,76,40,39,15,38,27,36,38,39,41,22,65,77,32,40,31,35,42,34,32,65,84,72,71,46,71,49,72,47,48,58,88,47,86,82,78,76,80,78,65,66,35,60,58,50,52,41,52,56,55,46,69,65,38,88,80,33,47,86,73,41,20,26,41,35,41,35,44,54,76,55,56,74,39,35,27,29,37,46,65,39,6,39,36,36,10,43,42,55,37,51,27,52,75,21,66,39,89,69,52,50,67,52,45,17,50,50,38,35,43,46,40,44,63,74,66,55,44,74,68,54,43,62,44,23,43,45,13,28,53,26,20,42,30,43,34,35,26,42,67,88,47,74,46,80,39,77,54,84,62,51,66,56,41,53,52,51,45,37,70,26,32,39,38,35,32,60,83,38,64,33,74,47,50,62,47,51,50,49,33,41,50,33,42,76,68,60,36,63,53,22,46,50,14,42,55,46,21,33,52,44,13,54,52,36,49,52,24,47,63,72,50,35,56,67,60,32,15,38,48,31,27,51,38,34,59,32,51,47,45,31,34,81,57,31,58,43,73,67,55,51,50,45,49,52,50,25,42,77,42,33,29,48,16,38,35,54,31,40,77,30,55,34,10,23,31,40,34,27,30,37,87,94,17,42,69,53,22,48,50,54,39,41,73,73,63,29,53,72,44,78,59,52,74,28,63,61,20,48,46,70,39,73,44,75,77,127

Sequence (722 aa):
MTSTLDGAADPSVVDHRKPVLRARAPLRISFAGGGTDVAPFPEREGGAVLSSTISSFAFSTLRPRTDGRVTVQSVDYGTSVGFDIDGPVELNGQLDLPKAAIDRIRRIDGAVPSTGFDLFLHTQAPPGSGLGSSSAVMVSVIGLVAQHCSVDLTPYEIAELAFRLEREDLGIPGGSQDQYAAAFGGFNFIEFQPDQVVVNPLRVRDATVHELEHNMLLAFTGRTRVSDHIIEDQRSRYEGGQSEALEGLRAQKELAARMKQALVKGEVDAFGRLLGEAWREKQKMSSRITTPLIDAAVERATKAGALGGKVTGAGGGGHMVFVCEFERRHIVADELIALGLTVSEVTFSKDGVTTWRGQRAMTSTLDGAADPSVVDHRKPVLRARAPLRISFAGGGTDVAPFPEREGGAVLSSTISSFAFSTLRPRTDGRVTVQSVDYGTSVGFDIDGPVELNGQLDLPKAAIDRIRRIDGAVPSTGFDLFLHTQAPPGSGLGSSSAVMVSVIGLVAQHCSVDLTPYEIAELAFRLEREDLGIPGGSQDQYAAAFGGFNFIEFQPDQVVVNPLRVRDATVHELEHNMLLAFTGRTRVSDHIIEDQRSRYEGGQSEALEGLRAQKELAARMKQALVKGEVDAFGRLLGEAWREKQKMSSRITTPLIDAAVERATKAGALGGKVTGAGGGGHMVFVCEFERRHIVADELIALGLTVSEVTFSKDGVTTWRGQRA

pLDDT: mean 92.89, std 10.13, range [21.59, 98.88]

Nearest PDB structures (foldseek):
  4usm-assembly1_B  TM=9.521E-01  e=8.310E-41  Burkholderia pseudomallei K96243
  4usk-assembly1_B  TM=9.597E-01  e=1.897E-40  Burkholderia pseudomallei K96243
  3k85-assembly1_A  TM=9.236E-01  e=7.174E-31  Bacteroides thetaiotaomicron
  4n3o-assembly1_B  TM=8.622E-01  e=9.578E-29  Campylobacter jejuni subsp. jejuni NCTC 11168 = ATCC 700819
  2a2c-assembly1_A  TM=7.584E-01  e=7.796E-19  Homo sapiens

Organism: NCBI:txid1656884

Foldseek 3Di:
DLCPPVCPDPPVFFDLVDFKKKKKFFFKFWLFFFLCQFPPNCQVPKTKTKMATFPWIKMKIKTATQQQKEKEAEPLVRDIDMDGLPDDQDCPPPPNLLSLLSVVLCPDPPFARGNYIYMYIYTRDHAQQLRLGSLRNSLRSNVGSCVVRVHDDALQRSLVVSQCCCCPVVNQGGGRVSSSCRSAH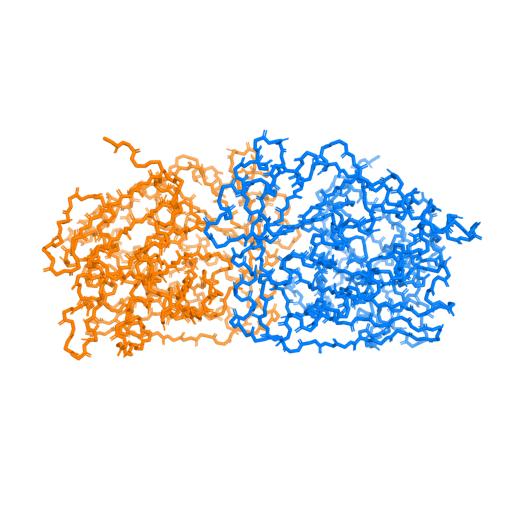GIWIWMRHSVGIDTHHDDFDPVLQVLQLVQKKKWFPPDRDDLRVLSVQLVVCVVVVPPLLVQLSVVRRVLNVVLSVCRNVSNNLVNQLSSAVNAVSLCSSDVQQEDPLRVQLQVQLVVQFWSHKHRRHSHNGHMMMTGGDPPSRVVSCVSSVVSVIDMDGIHTDGGHMDMDGDDRD/DLPPPPPPPPPVFFDLVDFKKKKKFFFKFWLFFFLCQFPPNCQVPKTKTKMATFPWIKMKIKTATQQQKEKEEEPLVRDIDMDGLPDDQDCPPPPNLLSLLSVVLCPDPPFARGNYIYMYIYTRDHAQQLRLGSLRNSLRSNVGSCVVRVHDDALQRSLVVSQCCCCPVVNQGGGRVSSSCRSFHGIWIWMRHSVGIDTDHDDFDPVLQVLQLVQKKKWFPPDRDDLRVLSVQLVVCVVVVPPLLVQLSVVRRVLNVVLSVCRNVSNNLVNQLSSAVNAVSLCSSDVQAEDPLRVQLQVQLVVQFWSHKHRRHSHNGHMMMTGGDPPSRVVSVVSSVVSVIDMDGIHTDGGHMDMDGDDRD